Protein AF-0000000085030520 (afdb_homodimer)

Radius of gyration: 27.15 Å; Cα contacts (8 Å, |Δi|>4): 1294; chains: 2; bounding box: 54×84×69 Å

pLDDT: mean 92.03, std 14.69, range [18.58, 98.94]

Solvent-accessible surface area (backbone atoms only — not comparable to full-atom values): 35060 Å² total; per-residue (Å²): 98,58,91,78,65,45,48,54,44,45,34,69,63,50,48,23,66,75,66,73,43,42,66,44,73,24,50,26,29,87,53,47,51,43,51,34,46,48,53,78,71,28,63,73,34,31,35,64,44,36,76,88,47,79,76,73,74,55,85,63,44,42,57,89,48,55,63,64,58,22,28,49,57,46,46,53,50,35,32,72,76,69,58,37,67,35,28,26,43,22,40,39,71,57,18,64,49,44,40,43,54,71,59,47,49,54,55,52,47,59,53,52,69,39,86,54,35,52,25,39,31,40,29,25,47,40,39,42,59,26,66,70,48,50,50,54,52,29,52,43,35,73,73,66,34,49,44,34,41,31,29,59,59,40,59,73,42,48,69,49,27,58,71,37,38,58,74,58,56,50,34,24,44,54,34,39,53,54,58,36,48,78,47,68,42,39,37,29,39,34,34,46,44,64,50,80,92,61,48,72,69,55,56,44,45,33,41,31,33,45,37,58,69,62,42,43,26,33,33,37,24,63,51,54,34,31,59,73,20,61,40,36,54,35,38,78,69,65,74,47,74,67,64,49,69,68,55,47,41,52,48,50,37,54,33,36,19,36,15,48,57,76,37,22,41,70,36,79,36,55,55,74,56,57,68,88,42,49,70,32,58,84,65,83,44,47,45,67,60,51,53,50,51,31,48,50,52,25,52,74,66,72,48,30,38,23,71,63,44,77,75,52,41,52,63,87,61,22,54,68,74,55,72,62,81,42,67,76,78,64,81,82,72,75,133,99,59,90,79,66,45,48,56,44,43,34,67,63,50,50,22,65,75,67,72,41,42,65,42,71,25,49,25,29,86,45,46,51,42,52,33,45,49,54,78,70,28,62,72,34,32,35,64,44,36,77,86,48,79,78,72,74,55,84,62,45,42,49,80,47,55,62,64,58,23,28,50,57,44,48,52,49,37,32,74,75,69,56,35,67,34,26,26,42,22,41,38,71,54,17,63,48,45,38,42,55,70,60,48,50,53,52,51,48,59,53,51,68,38,86,54,35,52,26,38,30,38,30,25,47,40,40,42,58,26,67,69,48,51,48,55,53,29,51,43,36,75,73,65,34,49,45,33,44,31,29,61,58,40,58,74,42,48,67,49,26,58,74,35,38,58,74,57,54,50,35,23,44,55,35,38,52,52,56,36,47,75,47,67,41,40,38,29,39,34,35,45,44,63,50,81,91,59,47,73,69,56,55,43,45,34,40,31,33,43,37,57,71,61,42,43,26,34,33,37,23,64,52,56,35,31,58,72,20,64,39,36,54,35,39,76,69,66,73,46,74,69,64,50,70,70,57,46,42,52,47,50,40,55,33,36,19,35,16,48,57,77,36,22,41,71,35,77,38,55,56,74,57,58,69,87,43,49,70,31,56,83,65,83,44,48,46,68,60,51,52,51,51,30,49,50,51,24,52,75,64,72,46,32,38,26,71,64,43,78,74,51,42,52,63,88,61,21,55,68,75,55,79,63,83,45,77,73,84,57,84,81,78,71,132

Nearest PDB structures (foldseek):
  6qk7-assembly1_C  TM=8.223E-01  e=1.459E-17  Saccharomyces cerevisiae S288C
  8asw-assembly1_C  TM=8.235E-01  e=2.502E-16  Saccharomyces cerevisiae
  8pty-assembly1_C  TM=8.053E-01  e=1.597E-15  Homo sapiens
  9ccb-assembly1_A  TM=6.341E-01  e=3.333E-11  Methanothermobacter marburgensis
  8qmn-assembly1_A  TM=5.674E-01  e=1.335E-08  Thermotoga maritima MSB8

InterPro domains:
  IPR005911 Protein YhcC-like [SFLDG01091] (6-310)
  IPR005911 Protein YhcC-like [TIGR01212] (8-310)
  IPR006638 Elp3/MiaA/NifB-like, radical SAM core domain [SM00729] (24-254)
  IPR007197 Radical SAM [PF04055] (44-209)
  IPR007197 Radical SAM [PS51918] (16-268)
  IPR007197 Radical SAM [SFLDS00029] (6-310)
  IPR023404 Radical SAM, alpha/beta horseshoe [G3DSA:3.80.30.20] (45-260)
  IPR032432 Radical SAM, C-terminal extension [PF16199] (216-299)
  IPR039661 ELP3/YhcC [PTHR11135] (23-284)
  IPR058240 Radical SAM superfamily [SSF102114] (18-261)

Secondary structure (DSSP, 8-state):
-TTTT-SS-BHHHHHHHHHSS-EEEEEE------TTTSSSS-SS--TTS-TT-PPP-STT--TTS-HHHHHHHHHHHHHHHH---EEEEEE-SS-TT-S-HHHHHHHHHHHHTSTTEEEEEEEE-TTS--HHHHHHHHHHHHTT-EEEEEEEEE-S-HHHHHHTT-SS-HHHHHHHHHHHHHTT-EEEEEEEES-TT--HHHHHHHHHHHHHTT--EEEEEE--EETTSHHHHHHHTTS--PPPHHHHHHHHHHHHHHS-TTSEEEESS-TTS-GGGEEE--S---HHHHHHHHHHHHHHTT--TTTT---S--GGG---SS----GGGS-----/-TTTT-SS-BHHHHHHHHHSS-EEEEEE------TTTSSSS-SS--TTS-TT-PPP-STT--TTS-HHHHHHHHHHHHHHHH---EEEEEE-SS-TT-S-HHHHHHHHHHHHTSTTEEEEEEEE-TTS--HHHHHHHHHHHHTT-EEEEEEEEE-S-HHHHHHTT-SS-HHHHHHHHHHHHHTT-EEEEEEEES-TT--HHHHHHHHHHHHHTT--EEEEEE--EETTSHHHHHHHTTS--PPPHHHHHHHHHHHHHHS-TTSEEEESS-TTS-GGGEEE--S---HHHHHHHHHHHHHHTT--TTTT---S--GGG---SS----GGGS-----

Sequence (670 aa):
MYEDGEKFAAFGAYYRREKGCKVMKAAVDAGFVCPNKDGRISREGCLFCPKMGRTIITPNVDPRKKLEEQARKQMEVFRERYGAEKFLVYFYPATNTYAPPDVLEELYNRALEMEDVVGLSIGTRPDCLPDEVLDILEGYVKEGYDVWLEIGVQSYHHRTLRRTRRGHGLAEVIDAITRAKERGIRIVNHIIFGLPGETRDEMLETVRVLSVLGVEAVKLYPLVVLERTDLERMYYDRRYKPLSYREYIRLLADALERMAPTVLIQRLSKDRAPDEERIEPEWDLYRMRVISDVRKELARRESRQGELYKVGLSAEELVPLVKGATGAERSGVSTMYEDGEKFAAFGAYYRREKGCKVMKAAVDAGFVCPNKDGRISREGCLFCPKMGRTIITPNVDPRKKLEEQARKQMEVFRERYGAEKFLVYFYPATNTYAPPDVLEELYNRALEMEDVVGLSIGTRPDCLPDEVLDILEGYVKEGYDVWLEIGVQSYHHRTLRRTRRGHGLAEVIDAITRAKERGIRIVNHIIFGLPGETRDEMLETVRVLSVLGVEAVKLYPLVVLERTDLERMYYDRRYKPLSYREYIRLLADALERMAPTVLIQRLSKDRAPDEERIEPEWDLYRMRVISDVRKELARRESRQGELYKVGLSAEELVPLVKGATGAERSGVST

Foldseek 3Di:
DVVVVDQAFAPQVVVCVVVVFGEEEQEEELPDAACCCPVVLHNAAFQQAFNVGADFPDPLHDNVDDRCRSRVVVVVVCCVPPVGQAYAYEYDDYALLPDDLVVSLVNLVVRCPDPRYQAYEYEHELQRCPPSNLVSRLVCVVVRGQAEYEYAPQFLDQVLCVVRSVSDGNVSVLVSLQSNVVSVHAYEYEYEPQRQPADLVRSLVRLLVCQVSPHQEYAYEYRWHFPNGNVVVCVVVVVGDGDDLVRLLVSVLSNQQAHASRYHYHFSYDQRHDPVGTDDDPDHRDGVVSVVSSSVVCVVVVHHGNNNHDDDDDPVRPDDPDPPVPVPVPDPPDD/DVVVVDQAFAPQVVVCVVVVFGEEEQEEELPDAACCCPVVLHNAAFQQAFNVGADFPDPLHDNVDDRCRSRVVVVVCCCVPPVGQAYAYEYDDHALLPDDLVVSLVNLVVRCPDPRYQAYEGEHELQRCPPSNLVSRLVSVVVRGQAEYEYAPQFLDQVLCVVRSVSDGNVSVLVSLQSNVVSVHAYEYEYEPQRQPADLVRSLVRLLVCQVSPHQEYAYEYRWHFPNGNVVVCVVVVVGDGDDLVRLLVSVLSNQQAHASRYHYHFSYDQRHDPVGTDDDPDHRDGVVSVVSSSVVCVVVVHHGNNNHDDDDDPVRPDDPDPPPPVPVDDPPDD

Structure (mmCIF, N/CA/C/O backbone):
data_AF-0000000085030520-model_v1
#
loop_
_entity.id
_entity.type
_entity.pdbx_description
1 polymer 'Uncharacterized Fe-S oxidoreductase'
#
loop_
_atom_site.group_PDB
_atom_site.id
_atom_site.type_symbol
_atom_site.label_atom_id
_atom_site.label_alt_id
_atom_site.label_comp_id
_atom_site.label_asym_id
_atom_site.label_entity_id
_atom_site.label_seq_id
_atom_site.pdbx_PDB_ins_code
_atom_site.Cartn_x
_atom_site.Cartn_y
_atom_site.Cartn_z
_atom_site.occupancy
_atom_site.B_iso_or_equiv
_atom_site.auth_seq_id
_atom_site.auth_comp_id
_atom_site.auth_asym_id
_atom_site.auth_atom_id
_atom_site.pdbx_PDB_model_num
ATOM 1 N N . MET A 1 1 ? -13.18 21.719 -13.188 1 92 1 MET A N 1
ATOM 2 C CA . MET A 1 1 ? -12 22.531 -12.914 1 92 1 MET A CA 1
ATOM 3 C C . MET A 1 1 ? -11.008 22.453 -14.07 1 92 1 MET A C 1
ATOM 5 O O . MET A 1 1 ? -10.484 23.469 -14.508 1 92 1 MET A O 1
ATOM 9 N N . TYR A 1 2 ? -10.797 21.297 -14.57 1 91.44 2 TYR A N 1
ATOM 10 C CA . TYR A 1 2 ? -9.844 21.141 -15.664 1 91.44 2 TYR A CA 1
ATOM 11 C C . TYR A 1 2 ? -10.391 21.719 -16.953 1 91.44 2 TYR A C 1
ATOM 13 O O . TYR A 1 2 ? -9.648 22.281 -17.75 1 91.44 2 TYR A O 1
ATOM 21 N N . GLU A 1 3 ? -11.68 21.547 -17.141 1 90.81 3 GLU A N 1
ATOM 22 C CA . GLU A 1 3 ? -12.336 22.141 -18.297 1 90.81 3 GLU A CA 1
ATOM 23 C C . GLU A 1 3 ? -12.242 23.672 -18.266 1 90.81 3 GLU A C 1
ATOM 25 O O . GLU A 1 3 ? -12.242 24.328 -19.312 1 90.81 3 GLU A O 1
ATOM 30 N N . ASP A 1 4 ? -12.148 24.219 -17.031 1 91.69 4 ASP A N 1
ATOM 31 C CA . ASP A 1 4 ? -12.023 25.656 -16.859 1 91.69 4 ASP A CA 1
ATOM 32 C C . ASP A 1 4 ? -10.57 26.109 -17.031 1 91.69 4 ASP A C 1
ATOM 34 O O . ASP A 1 4 ? -10.258 27.281 -16.875 1 91.69 4 ASP A O 1
ATOM 38 N N . GLY A 1 5 ? -9.664 25.125 -17.266 1 91.38 5 GLY A N 1
ATOM 39 C CA . GLY A 1 5 ? -8.289 25.484 -17.578 1 91.38 5 GLY A CA 1
ATOM 40 C C . GLY A 1 5 ? -7.352 25.312 -16.391 1 91.38 5 GLY A C 1
ATOM 41 O O . GLY A 1 5 ? -6.156 25.594 -16.5 1 91.38 5 GLY A O 1
ATOM 42 N N . GLU A 1 6 ? -7.902 24.828 -15.297 1 94.62 6 GLU A N 1
ATOM 43 C CA . GLU A 1 6 ? -7.047 24.625 -14.133 1 94.62 6 GLU A CA 1
ATOM 44 C C . GLU A 1 6 ? -6 23.547 -14.391 1 94.62 6 GLU A C 1
ATOM 46 O O . GLU A 1 6 ? -6.293 22.531 -15.031 1 94.62 6 GLU A O 1
ATOM 51 N N . LYS A 1 7 ? -4.762 23.75 -13.883 1 97.44 7 LYS A N 1
ATOM 52 C CA . LYS A 1 7 ? -3.662 22.812 -14.109 1 97.44 7 LYS A CA 1
ATOM 53 C C . LYS A 1 7 ? -3.686 21.688 -13.086 1 97.44 7 LYS A C 1
ATOM 55 O O . LYS A 1 7 ? -3.088 20.625 -13.305 1 97.44 7 LYS A O 1
ATOM 60 N N . PHE A 1 8 ? -4.234 21.922 -11.969 1 98 8 PHE A N 1
ATOM 61 C CA . PHE A 1 8 ? -4.426 20.891 -10.953 1 98 8 PHE A CA 1
ATOM 62 C C . PHE A 1 8 ? -5.641 21.219 -10.086 1 98 8 PHE A C 1
ATOM 64 O O . PHE A 1 8 ? -6.18 22.328 -10.148 1 98 8 PHE A O 1
ATOM 71 N N . ALA A 1 9 ? -6.137 20.234 -9.359 1 97.12 9 ALA A N 1
ATOM 72 C CA . ALA A 1 9 ? -7.348 20.359 -8.555 1 97.12 9 ALA A CA 1
ATOM 73 C C . ALA A 1 9 ? -7.043 21 -7.195 1 97.12 9 ALA A C 1
ATOM 75 O O . ALA A 1 9 ? -6.871 20.281 -6.203 1 97.12 9 ALA A O 1
ATOM 76 N N . ALA A 1 10 ? -7.145 22.266 -7.176 1 96.06 10 ALA A N 1
ATOM 77 C CA . ALA A 1 10 ? -6.895 22.984 -5.926 1 96.06 10 ALA A CA 1
ATOM 78 C C . ALA A 1 10 ? -8.016 22.734 -4.922 1 96.06 10 ALA A C 1
ATOM 80 O O . ALA A 1 10 ? -9.195 22.875 -5.258 1 96.06 10 ALA A O 1
ATOM 81 N N . PHE A 1 11 ? -7.664 22.469 -3.742 1 96.38 11 PHE A N 1
ATOM 82 C CA . 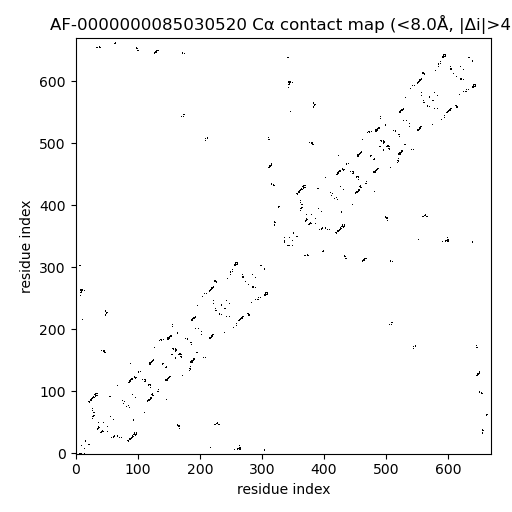PHE A 1 11 ? -8.609 22.109 -2.686 1 96.38 11 PHE A CA 1
ATOM 83 C C . PHE A 1 11 ? -9.586 23.25 -2.439 1 96.38 11 PHE A C 1
ATOM 85 O O . PHE A 1 11 ? -10.797 23.031 -2.379 1 96.38 11 PHE A O 1
ATOM 92 N N . GLY A 1 12 ? -9.125 24.438 -2.314 1 93.31 12 GLY A N 1
ATOM 93 C CA . GLY A 1 12 ? -9.969 25.594 -2.023 1 93.31 12 GLY A CA 1
ATOM 94 C C . GLY A 1 12 ? -11.055 25.812 -3.061 1 93.31 12 GLY A C 1
ATOM 95 O O . GLY A 1 12 ? -12.219 26.016 -2.715 1 93.31 12 GLY A O 1
ATOM 96 N N . ALA A 1 13 ? -10.703 25.734 -4.293 1 91.75 13 ALA A N 1
ATOM 97 C CA . ALA A 1 13 ? -11.648 25.922 -5.387 1 91.75 13 ALA A CA 1
ATOM 98 C C . ALA A 1 13 ? -12.688 24.797 -5.41 1 91.75 13 ALA A C 1
ATOM 100 O O . ALA A 1 13 ? -13.883 25.047 -5.598 1 91.75 13 ALA A O 1
ATOM 101 N N . TYR A 1 14 ? -12.219 23.656 -5.16 1 91.81 14 TYR A N 1
ATOM 102 C CA . TYR A 1 14 ? -13.109 22.5 -5.145 1 91.81 14 TYR A CA 1
ATOM 103 C C . TYR A 1 14 ? -14.109 22.594 -3.998 1 91.81 14 TYR A C 1
ATOM 105 O O . TYR A 1 14 ? -15.312 22.422 -4.195 1 91.81 14 TYR A O 1
ATOM 113 N N . TYR A 1 15 ? -13.586 22.875 -2.895 1 92.38 15 TYR A N 1
ATOM 114 C CA . TYR A 1 15 ? -14.422 22.891 -1.694 1 92.38 15 TYR A CA 1
ATOM 115 C C . TYR A 1 15 ? -15.445 24.031 -1.758 1 92.38 15 TYR A C 1
ATOM 117 O O . TYR A 1 15 ? -16.578 23.859 -1.298 1 92.38 15 TYR A O 1
ATOM 125 N N . ARG A 1 16 ? -15.109 25.125 -2.346 1 93.31 16 ARG A N 1
ATOM 126 C CA . ARG A 1 16 ? -16.031 26.234 -2.539 1 93.31 16 ARG A CA 1
ATOM 127 C C . ARG A 1 16 ? -17.172 25.828 -3.461 1 93.31 16 ARG A C 1
ATOM 129 O O . ARG A 1 16 ? -18.328 26.203 -3.219 1 93.31 16 ARG A O 1
ATOM 136 N N . ARG A 1 17 ? -16.859 25.125 -4.469 1 93.12 17 ARG A N 1
ATOM 137 C CA . ARG A 1 17 ? -17.875 24.656 -5.402 1 93.12 17 ARG A CA 1
ATOM 138 C C . ARG A 1 17 ? -18.812 23.641 -4.734 1 93.12 17 ARG A C 1
ATOM 140 O O . ARG A 1 17 ? -20.031 23.703 -4.91 1 93.12 17 ARG A O 1
ATOM 147 N N . GLU A 1 18 ? -18.234 22.781 -3.98 1 93.12 18 GLU A N 1
ATOM 148 C CA . GLU A 1 18 ? -18.984 21.719 -3.326 1 93.12 18 GLU A CA 1
ATOM 149 C C . GLU A 1 18 ? -19.922 22.297 -2.258 1 93.12 18 GLU A C 1
ATOM 151 O O . GLU A 1 18 ? -21.062 21.844 -2.123 1 93.12 18 GLU A O 1
ATOM 156 N N . LYS A 1 19 ? -19.469 23.312 -1.521 1 95.31 19 LYS A N 1
ATOM 157 C CA . LYS A 1 19 ? -20.188 23.828 -0.367 1 95.31 19 LYS A CA 1
ATOM 158 C C . LYS A 1 19 ? -21 25.078 -0.739 1 95.31 19 LYS A C 1
ATOM 160 O O . LYS A 1 19 ? -21.891 25.484 0.012 1 95.31 19 LYS A O 1
ATOM 165 N N . GLY A 1 20 ? -20.703 25.703 -1.854 1 96.06 20 GLY A N 1
ATOM 166 C CA . GLY A 1 20 ? -21.391 26.906 -2.299 1 96.06 20 GLY A CA 1
ATOM 167 C C . GLY A 1 20 ? -20.922 28.172 -1.597 1 96.06 20 GLY A C 1
ATOM 168 O O . GLY A 1 20 ? -21.516 29.234 -1.765 1 96.06 20 GLY A O 1
ATOM 169 N N . CYS A 1 21 ? -19.953 28.016 -0.784 1 97 21 CYS A N 1
ATOM 170 C CA . CYS A 1 21 ? -19.375 29.125 -0.055 1 97 21 CYS A CA 1
ATOM 171 C C . CYS A 1 21 ? -17.922 28.844 0.314 1 97 21 CYS A C 1
ATOM 173 O O . CYS A 1 21 ? -17.438 27.734 0.12 1 97 21 CYS A O 1
ATOM 175 N N . LYS A 1 22 ? -17.234 29.875 0.766 1 96.62 22 LYS A N 1
ATOM 176 C CA . LYS A 1 22 ? -15.852 29.719 1.188 1 96.62 22 LYS A CA 1
ATOM 177 C C . LYS A 1 22 ? -15.766 29.047 2.559 1 96.62 22 LYS A C 1
ATOM 179 O O . LYS A 1 22 ? -16.422 29.484 3.51 1 96.62 22 LYS A O 1
ATOM 184 N N . VAL A 1 23 ? -15.023 27.984 2.559 1 97.25 23 VAL A N 1
ATOM 185 C CA . VAL A 1 23 ? -14.781 27.25 3.799 1 97.25 23 VAL A CA 1
ATOM 186 C C . VAL A 1 23 ? -13.297 27.312 4.148 1 97.25 23 VAL A C 1
ATOM 188 O O . VAL A 1 23 ? -12.438 27.078 3.295 1 97.25 23 VAL A O 1
ATOM 191 N N . MET A 1 24 ? -12.984 27.672 5.395 1 96.5 24 MET A N 1
ATOM 192 C CA . MET A 1 24 ? -11.586 27.766 5.809 1 96.5 24 MET A CA 1
ATOM 193 C C . MET A 1 24 ? -11.336 26.938 7.066 1 96.5 24 MET A C 1
ATOM 195 O O . MET A 1 24 ? -12.266 26.688 7.844 1 96.5 24 MET A O 1
ATOM 199 N N . LYS A 1 25 ? -10.109 26.531 7.227 1 95.88 25 LYS A N 1
ATOM 200 C CA . LYS A 1 25 ? -9.711 25.75 8.398 1 95.88 25 LYS A CA 1
ATOM 201 C C . LYS A 1 25 ? -9.273 26.672 9.539 1 95.88 25 LYS A C 1
ATOM 203 O O . LYS A 1 25 ? -8.438 27.547 9.352 1 95.88 25 LYS A O 1
ATOM 208 N N . ALA A 1 26 ? -9.859 26.516 10.641 1 96.5 26 ALA A N 1
ATOM 209 C CA . ALA A 1 26 ? -9.422 27.188 11.859 1 96.5 26 ALA A CA 1
ATOM 210 C C . ALA A 1 26 ? -8.609 26.234 12.742 1 96.5 26 ALA A C 1
ATOM 212 O O . ALA A 1 26 ? -9.164 25.312 13.352 1 96.5 26 ALA A O 1
ATOM 213 N N . ALA A 1 27 ? -7.336 26.5 12.883 1 95.31 27 ALA A N 1
ATOM 214 C CA . ALA A 1 27 ? -6.41 25.594 13.547 1 95.31 27 ALA A CA 1
ATOM 215 C C . ALA A 1 27 ? -6.516 25.703 15.07 1 95.31 27 ALA A C 1
ATOM 217 O O . ALA A 1 27 ? -6.715 26.797 15.594 1 95.31 27 ALA A O 1
ATOM 218 N N . VAL A 1 28 ? -6.387 24.625 15.711 1 95.25 28 VAL A N 1
ATOM 219 C CA . VAL A 1 28 ? -6.367 24.641 17.172 1 95.25 28 VAL A CA 1
ATOM 220 C C . VAL A 1 28 ? -5.27 23.703 17.672 1 95.25 28 VAL A C 1
ATOM 222 O O . VAL A 1 28 ? -4.969 22.688 17.047 1 95.25 28 VAL A O 1
ATOM 225 N N . ASP A 1 29 ? -4.648 24.062 18.734 1 93.81 29 ASP A N 1
ATOM 226 C CA . ASP A 1 29 ? -3.725 23.203 19.484 1 93.81 29 ASP A CA 1
ATOM 227 C C . ASP A 1 29 ? -4.371 22.688 20.766 1 93.81 29 ASP A C 1
ATOM 229 O O . ASP A 1 29 ? -4.586 23.453 21.719 1 93.81 29 ASP A O 1
ATOM 233 N N . ALA A 1 30 ? -4.652 21.469 20.734 1 92.38 30 ALA A N 1
ATOM 234 C CA . ALA A 1 30 ? -5.336 20.891 21.875 1 92.38 30 ALA A CA 1
ATOM 235 C C . ALA A 1 30 ? -4.336 20.297 22.875 1 92.38 30 ALA A C 1
ATOM 237 O O . ALA A 1 30 ? -4.723 19.578 23.797 1 92.38 30 ALA A O 1
ATOM 238 N N . GLY A 1 31 ? -3.031 20.516 22.578 1 89.69 31 GLY A N 1
ATOM 239 C CA . GLY A 1 31 ? -2.006 20.125 23.531 1 89.69 31 GLY A CA 1
ATOM 240 C C . GLY A 1 31 ? -1.6 18.672 23.406 1 89.69 31 GLY A C 1
ATOM 241 O O . GLY A 1 31 ? -0.993 18.109 24.328 1 89.69 31 GLY A O 1
ATOM 242 N N . PHE A 1 32 ? -1.854 18.031 22.359 1 92.38 32 PHE A N 1
ATOM 243 C CA . PHE A 1 32 ? -1.475 16.641 22.141 1 92.38 32 PHE A CA 1
ATOM 244 C C . PHE A 1 32 ? 0.031 16.516 21.938 1 92.38 32 PHE A C 1
ATOM 246 O O . PHE A 1 32 ? 0.712 17.5 21.672 1 92.38 32 PHE A O 1
ATOM 253 N N . VAL A 1 33 ? 0.489 15.297 22.141 1 92.12 33 VAL A N 1
ATOM 254 C CA . VAL A 1 33 ? 1.901 15 21.938 1 92.12 33 VAL A CA 1
ATOM 255 C C . VAL A 1 33 ? 2.041 13.883 20.891 1 92.12 33 VAL A C 1
ATOM 257 O O . VAL A 1 33 ? 1.042 13.352 20.406 1 92.12 33 VAL A O 1
ATOM 260 N N . CYS A 1 34 ? 3.242 13.578 20.578 1 94.69 34 CYS A N 1
ATOM 261 C CA . CYS A 1 34 ? 3.529 12.531 19.609 1 94.69 34 CYS A CA 1
ATOM 262 C C . CYS A 1 34 ? 4.133 11.305 20.281 1 94.69 34 CYS A C 1
ATOM 264 O O . CYS A 1 34 ? 5.121 11.414 21.016 1 94.69 34 CYS A O 1
ATOM 266 N N . PRO A 1 35 ? 3.586 10.109 20.047 1 96.12 35 PRO A N 1
ATOM 267 C CA . PRO A 1 35 ? 4.109 8.898 20.688 1 96.12 35 PRO A CA 1
ATOM 268 C C . PRO A 1 35 ? 5.531 8.57 20.234 1 96.12 35 PRO A C 1
ATOM 270 O O . PRO A 1 35 ? 6.199 7.738 20.859 1 96.12 35 PRO A O 1
ATOM 273 N N . ASN A 1 36 ? 5.973 9.156 19.125 1 95.5 36 ASN A N 1
ATOM 274 C CA . ASN A 1 36 ? 7.328 8.945 18.625 1 95.5 36 ASN A CA 1
ATOM 275 C C . ASN A 1 36 ? 8.336 9.836 19.359 1 95.5 36 ASN A C 1
ATOM 277 O O . ASN A 1 36 ? 9.508 9.883 18.984 1 95.5 36 ASN A O 1
ATOM 281 N N . LYS A 1 37 ? 7.84 10.539 20.359 1 93 37 LYS A N 1
ATOM 282 C CA . LYS A 1 37 ? 8.734 11.414 21.125 1 93 37 LYS A CA 1
ATOM 283 C C . LYS A 1 37 ? 8.547 11.227 22.625 1 93 37 LYS A C 1
ATOM 285 O O . LYS A 1 37 ? 9.383 11.672 23.422 1 93 37 LYS A O 1
ATOM 290 N N . ASP A 1 38 ? 7.512 10.641 23.016 1 92 38 ASP A N 1
ATOM 291 C CA . ASP A 1 38 ? 7.188 10.633 24.438 1 92 38 ASP A CA 1
ATOM 292 C C . ASP A 1 38 ? 7.594 9.312 25.094 1 92 38 ASP A C 1
ATOM 294 O O . ASP A 1 38 ? 7.301 9.078 26.266 1 92 38 ASP A O 1
ATOM 298 N N . GLY A 1 39 ? 8.156 8.359 24.297 1 92.06 39 GLY A N 1
ATOM 299 C CA . GLY A 1 39 ? 8.656 7.117 24.859 1 92.06 39 GLY A CA 1
ATOM 300 C C . GLY A 1 39 ? 7.789 5.918 24.516 1 92.06 39 GLY A C 1
ATOM 301 O O . GLY A 1 39 ? 8.203 4.773 24.703 1 92.06 39 GLY A O 1
ATOM 302 N N . ARG A 1 40 ? 6.559 6.156 24.094 1 94.69 40 ARG A N 1
ATOM 303 C CA . ARG A 1 40 ? 5.68 5.051 23.734 1 94.69 40 ARG A CA 1
ATOM 304 C C . ARG A 1 40 ? 6.254 4.266 22.547 1 94.69 40 ARG A C 1
ATOM 306 O O . ARG A 1 40 ? 6.34 3.039 22.609 1 94.69 40 ARG A O 1
ATOM 313 N N . ILE A 1 41 ? 6.637 4.949 21.5 1 95.5 41 ILE A N 1
ATOM 314 C CA . ILE A 1 41 ? 7.258 4.348 20.312 1 95.5 41 ILE A CA 1
ATOM 315 C C . ILE A 1 41 ? 8.758 4.625 20.328 1 95.5 41 ILE A C 1
ATOM 317 O O . ILE A 1 41 ? 9.57 3.715 20.125 1 95.5 41 ILE A O 1
ATOM 321 N N . SER A 1 42 ? 9.039 5.891 20.562 1 94.25 42 SER A N 1
ATOM 322 C CA . SER A 1 42 ? 10.438 6.316 20.641 1 94.25 42 SER A CA 1
ATOM 323 C C . SER A 1 42 ? 10.578 7.598 21.469 1 94.25 42 SER A C 1
ATOM 325 O O . SER A 1 42 ? 9.578 8.25 21.781 1 94.25 42 SER A O 1
ATOM 327 N N . ARG A 1 43 ? 11.789 7.961 21.797 1 91.94 43 ARG A N 1
ATOM 328 C CA . ARG A 1 43 ? 12.094 9.219 22.484 1 91.94 43 ARG A CA 1
ATOM 329 C C . ARG A 1 43 ? 12.836 10.18 21.562 1 91.94 43 ARG A C 1
ATOM 331 O O . ARG A 1 43 ? 12.953 11.367 21.859 1 91.94 43 ARG A O 1
ATOM 338 N N . GLU A 1 44 ? 13.258 9.688 20.5 1 92.06 44 GLU A N 1
ATOM 339 C CA . GLU A 1 44 ? 14.125 10.469 19.625 1 92.06 44 GLU A CA 1
ATOM 340 C C . GLU A 1 44 ? 13.312 11.273 18.625 1 92.06 44 GLU A C 1
ATOM 342 O O . GLU A 1 44 ? 13.688 12.398 18.266 1 92.06 44 GLU A O 1
ATOM 347 N N . GLY A 1 45 ? 12.203 10.742 18.172 1 94.06 45 GLY A N 1
ATOM 348 C CA . GLY A 1 45 ? 11.391 11.406 17.156 1 94.06 45 GLY A CA 1
ATOM 349 C C . GLY A 1 45 ? 11.945 11.258 15.758 1 94.06 45 GLY A C 1
ATOM 350 O O . GLY A 1 45 ? 12.984 10.617 15.555 1 94.06 45 GLY A O 1
ATOM 351 N N . CYS A 1 46 ? 11.242 11.781 14.82 1 96.5 46 CYS A N 1
ATOM 352 C CA . CYS A 1 46 ? 11.656 11.758 13.422 1 96.5 46 CYS A CA 1
ATOM 353 C C . CYS A 1 46 ? 12.922 12.586 13.211 1 96.5 46 CYS A C 1
ATOM 355 O O . CYS A 1 46 ? 13.141 13.578 13.906 1 96.5 46 CYS A O 1
ATOM 357 N N . LEU A 1 47 ? 13.648 12.25 12.242 1 95.44 47 LEU A N 1
ATOM 358 C CA . LEU A 1 47 ? 14.93 12.867 11.922 1 95.44 47 LEU A CA 1
ATOM 359 C C . LEU A 1 47 ? 14.773 14.359 11.688 1 95.44 47 LEU A C 1
ATOM 361 O O . LEU A 1 47 ? 15.68 15.141 11.969 1 95.44 47 LEU A O 1
ATOM 365 N N . PHE A 1 48 ? 13.609 14.805 11.211 1 94.31 48 PHE A N 1
ATOM 366 C CA . PHE A 1 48 ? 13.414 16.172 10.734 1 94.31 48 PHE A CA 1
ATOM 367 C C . PHE A 1 48 ? 12.547 16.969 11.695 1 94.31 48 PHE A C 1
ATOM 369 O O . PHE A 1 48 ? 12.25 18.141 11.453 1 94.31 48 PHE A O 1
ATOM 376 N N . CYS A 1 49 ? 12.055 16.328 12.719 1 91.5 49 CYS A N 1
ATOM 377 C CA . CYS A 1 49 ? 11.203 16.984 13.695 1 91.5 49 CYS A CA 1
ATOM 378 C C . CYS A 1 49 ? 12.031 17.531 14.859 1 91.5 49 CYS A C 1
ATOM 380 O O . CYS A 1 49 ? 12.836 16.797 15.445 1 91.5 49 CYS A O 1
ATOM 382 N N . PRO A 1 50 ? 11.766 18.797 15.172 1 85.31 50 PRO A N 1
ATOM 383 C CA . PRO A 1 50 ? 12.5 19.359 16.312 1 85.31 50 PRO A CA 1
ATOM 384 C C . PRO A 1 50 ? 12.148 18.672 17.625 1 85.31 50 PRO A C 1
ATOM 386 O O . PRO A 1 50 ? 11.008 18.234 17.812 1 85.31 50 PRO A O 1
ATOM 389 N N . LYS A 1 51 ? 13.086 18.625 18.5 1 72.94 51 LYS A N 1
ATOM 390 C CA . LYS A 1 51 ? 12.945 17.938 19.781 1 72.94 51 LYS A CA 1
ATOM 391 C C . LYS A 1 51 ? 11.875 18.594 20.641 1 72.94 51 LYS A C 1
ATOM 393 O O . LYS A 1 51 ? 11.133 17.906 21.344 1 72.94 51 LYS A O 1
ATOM 398 N N . MET A 1 52 ? 11.828 19.859 20.578 1 58.81 52 MET A N 1
ATOM 399 C CA . MET A 1 52 ? 10.875 20.578 21.422 1 58.81 52 MET A CA 1
ATOM 400 C C . MET A 1 52 ? 9.523 20.703 20.734 1 58.81 52 MET A C 1
ATOM 402 O O . MET A 1 52 ? 8.609 21.344 21.266 1 58.81 52 MET A O 1
ATOM 406 N N . GLY A 1 53 ? 9.359 20.016 19.812 1 59.06 53 GLY A N 1
ATOM 407 C CA . GLY A 1 53 ? 8.125 20.141 19.047 1 59.06 53 GLY A CA 1
ATOM 408 C C . GLY A 1 53 ? 8.164 21.281 18.047 1 59.06 53 GLY A C 1
ATOM 409 O O . GLY A 1 53 ? 9.039 22.156 18.125 1 59.06 53 GLY A O 1
ATOM 410 N N . ARG A 1 54 ? 7.277 21.297 17.078 1 56.28 54 ARG A N 1
ATOM 411 C CA . ARG A 1 54 ? 7.223 22.328 16.047 1 56.28 54 ARG A CA 1
ATOM 412 C C . ARG A 1 54 ? 6.656 23.625 16.609 1 56.28 54 ARG A C 1
ATOM 414 O O . ARG A 1 54 ? 5.691 23.609 17.375 1 56.28 54 ARG A O 1
ATOM 421 N N . THR A 1 55 ? 7.48 24.656 16.438 1 51.44 55 THR A N 1
ATOM 422 C CA . THR A 1 55 ? 6.973 25.969 16.812 1 51.44 55 THR A CA 1
ATOM 423 C C . THR A 1 55 ? 5.75 26.328 15.969 1 51.44 55 THR A C 1
ATOM 425 O O . THR A 1 55 ? 5.785 26.219 14.742 1 51.44 55 THR A O 1
ATOM 428 N N . ILE A 1 56 ? 4.699 26.531 16.641 1 54.56 56 ILE A N 1
ATOM 429 C CA . ILE A 1 56 ? 3.461 26.906 15.977 1 54.56 56 ILE A CA 1
ATOM 430 C C . ILE A 1 56 ? 3.41 28.422 15.797 1 54.56 56 ILE A C 1
ATOM 432 O O . ILE A 1 56 ? 3.473 29.172 16.781 1 54.56 56 ILE A O 1
ATOM 436 N N . ILE A 1 57 ? 3.373 28.781 14.539 1 53.84 57 ILE A N 1
ATOM 437 C CA . ILE A 1 57 ? 3.475 30.219 14.25 1 53.84 57 ILE A CA 1
ATOM 438 C C . ILE A 1 57 ? 2.09 30.781 13.922 1 53.84 57 ILE A C 1
ATOM 440 O O . ILE A 1 57 ? 1.916 31.984 13.812 1 53.84 57 ILE A O 1
ATOM 444 N N . THR A 1 58 ? 1.206 29.906 13.953 1 68.56 58 THR A N 1
ATOM 445 C CA . THR A 1 58 ? -0.134 30.375 13.633 1 68.56 58 THR A CA 1
ATOM 446 C C . THR A 1 58 ? -0.688 31.234 14.773 1 68.56 58 THR A C 1
ATOM 448 O O . THR A 1 58 ? -0.752 30.781 15.922 1 68.56 58 THR A O 1
ATOM 451 N N . PRO A 1 59 ? -1.036 32.469 14.422 1 72.12 59 PRO A N 1
ATOM 452 C CA . PRO A 1 59 ? -1.567 33.344 15.477 1 72.12 59 PRO A CA 1
ATOM 453 C C . PRO A 1 59 ? -2.791 32.75 16.172 1 72.12 59 PRO A C 1
ATOM 455 O O . PRO A 1 59 ? -3.615 32.094 15.523 1 72.12 59 PRO A O 1
ATOM 458 N N . ASN A 1 60 ? -2.896 32.812 17.438 1 75.81 60 ASN A N 1
ATOM 459 C CA . ASN A 1 60 ? -4.039 32.469 18.281 1 75.81 60 ASN A CA 1
ATOM 460 C C . ASN A 1 60 ? -4.117 30.953 18.516 1 75.81 60 ASN A C 1
ATOM 462 O O . ASN A 1 60 ? -5.113 30.453 19.031 1 75.81 60 ASN A O 1
ATOM 466 N N . VAL A 1 61 ? -3.178 30.297 18.031 1 84.69 61 VAL A N 1
ATOM 467 C CA . VAL A 1 61 ? -3.092 28.875 18.344 1 84.69 61 VAL A CA 1
ATOM 468 C C . VAL A 1 61 ? -2.184 28.672 19.562 1 84.69 61 VAL A C 1
ATOM 470 O O . VAL A 1 61 ? -0.964 28.828 19.469 1 84.69 61 VAL A O 1
ATOM 473 N N . ASP A 1 62 ? -2.799 28.453 20.656 1 84.69 62 ASP A N 1
ATOM 474 C CA . ASP A 1 62 ? -2.133 28.375 21.953 1 84.69 62 ASP A CA 1
ATOM 475 C C . ASP A 1 62 ? -2.832 27.375 22.875 1 84.69 62 ASP A C 1
ATOM 477 O O . ASP A 1 62 ? -3.951 27.625 23.328 1 84.69 62 ASP A O 1
ATOM 481 N N . PRO A 1 63 ? -2.135 26.328 23.172 1 84.88 63 PRO A N 1
ATOM 482 C CA . PRO A 1 63 ? -2.785 25.297 23.984 1 84.88 63 PRO A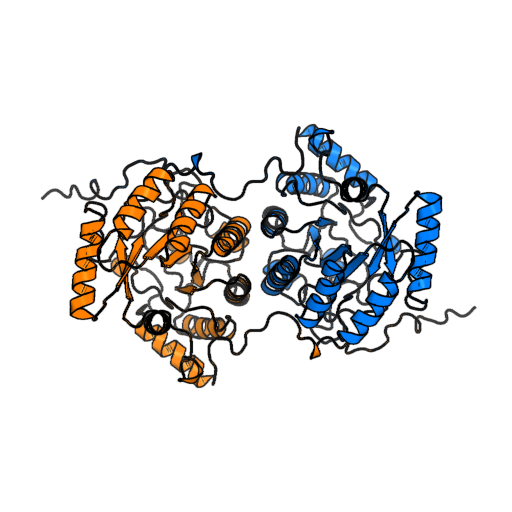 CA 1
ATOM 483 C C . PRO A 1 63 ? -3.184 25.781 25.375 1 84.88 63 PRO A C 1
ATOM 485 O O . PRO A 1 63 ? -3.93 25.094 26.078 1 84.88 63 PRO A O 1
ATOM 488 N N . ARG A 1 64 ? -2.736 26.953 25.766 1 87 64 ARG A N 1
ATOM 489 C CA . ARG A 1 64 ? -3.117 27.531 27.047 1 87 64 ARG A CA 1
ATOM 490 C C . ARG A 1 64 ? -4.504 28.156 26.969 1 87 64 ARG A C 1
ATOM 492 O O . ARG A 1 64 ? -5.133 28.422 28 1 87 64 ARG A O 1
ATOM 499 N N . LYS A 1 65 ? -4.953 28.406 25.797 1 90.19 65 LYS A N 1
ATOM 500 C CA . LYS A 1 65 ? -6.289 28.953 25.578 1 90.19 65 LYS A CA 1
ATOM 501 C C . LYS A 1 65 ? -7.301 27.844 25.312 1 90.19 65 LYS A C 1
ATOM 503 O O . LYS A 1 65 ? -6.938 26.766 24.844 1 90.19 65 LYS A O 1
ATOM 508 N N . LYS A 1 66 ? -8.555 28.172 25.578 1 93.56 66 LYS A N 1
ATOM 509 C CA . LYS A 1 66 ? -9.617 27.234 25.266 1 93.56 66 LYS A CA 1
ATOM 510 C C . LYS A 1 66 ? -9.703 26.969 23.766 1 93.56 66 LYS A C 1
ATOM 512 O O . LYS A 1 66 ? -9.484 27.875 22.953 1 93.56 66 LYS A O 1
ATOM 517 N N . LEU A 1 67 ? -10.039 25.766 23.469 1 94.62 67 LEU A N 1
ATOM 518 C CA . LEU A 1 67 ? -10.148 25.359 22.078 1 94.62 67 LEU A CA 1
ATOM 519 C C . LEU A 1 67 ? -11.055 26.297 21.297 1 94.62 67 LEU A C 1
ATOM 521 O O . LEU A 1 67 ? -10.695 26.75 20.203 1 94.62 67 LEU A O 1
ATOM 525 N N . GLU A 1 68 ? -12.156 26.656 21.906 1 96.31 68 GLU A N 1
ATOM 526 C CA . GLU A 1 68 ? -13.156 27.516 21.266 1 96.31 68 GLU A CA 1
ATOM 527 C C . GLU A 1 68 ? -12.609 28.906 21 1 96.31 68 GLU A C 1
ATOM 529 O O . GLU A 1 68 ? -12.914 29.516 19.969 1 96.31 68 GLU A O 1
ATOM 534 N N . GLU A 1 69 ? -11.906 29.375 21.953 1 95.81 69 GLU A N 1
ATOM 535 C CA . GLU A 1 69 ? -11.328 30.703 21.828 1 95.81 69 GLU A CA 1
ATOM 536 C C . GLU A 1 69 ? -10.328 30.766 20.672 1 95.81 69 GLU A C 1
ATOM 538 O O . GLU A 1 69 ? -10.312 31.719 19.906 1 95.81 69 GLU A O 1
ATOM 543 N N . GLN A 1 70 ? -9.492 29.719 20.578 1 95.25 70 GLN A N 1
ATOM 544 C CA . GLN A 1 70 ? -8.531 29.625 19.484 1 95.25 70 GLN A CA 1
ATOM 545 C C . GLN A 1 70 ? -9.227 29.688 18.125 1 95.25 70 GLN A C 1
ATOM 547 O O . GLN A 1 70 ? -8.852 30.484 17.266 1 95.25 70 GLN A O 1
ATOM 552 N N . ALA A 1 71 ? -10.258 28.906 17.969 1 96.62 71 ALA A N 1
ATOM 553 C CA . ALA A 1 71 ? -10.969 28.781 16.703 1 96.62 71 ALA A CA 1
ATOM 554 C C . ALA A 1 71 ? -11.766 30.047 16.391 1 96.62 71 ALA A C 1
ATOM 556 O O . ALA A 1 71 ? -11.695 30.562 15.266 1 96.62 71 ALA A O 1
ATOM 557 N N . ARG A 1 72 ? -12.438 30.609 17.375 1 96.44 72 ARG A N 1
ATOM 558 C CA . ARG A 1 72 ? -13.32 31.75 17.172 1 96.44 72 ARG A CA 1
ATOM 559 C C . ARG A 1 72 ? -12.531 32.969 16.688 1 96.44 72 ARG A C 1
ATOM 561 O O . ARG A 1 72 ? -12.977 33.688 15.781 1 96.44 72 ARG A O 1
ATOM 568 N N . LYS A 1 73 ? -11.445 33.188 17.281 1 95.5 73 LYS A N 1
ATOM 569 C CA . LYS A 1 73 ? -10.625 34.344 16.891 1 95.5 73 LYS A CA 1
ATOM 570 C C . LYS A 1 73 ? -10.188 34.25 15.438 1 95.5 73 LYS A C 1
ATOM 572 O O . LYS A 1 73 ? -10.195 35.219 14.711 1 95.5 73 LYS A O 1
ATOM 577 N N . GLN A 1 74 ? -9.836 33.062 15.031 1 95.38 74 GLN A N 1
ATOM 578 C CA . GLN A 1 74 ? -9.438 32.875 13.648 1 95.38 74 GLN A CA 1
ATOM 579 C C . GLN A 1 74 ? -10.625 33 12.703 1 95.38 74 GLN A C 1
ATOM 581 O O . GLN A 1 74 ? -10.516 33.656 11.648 1 95.38 74 GLN A O 1
ATOM 586 N N . MET A 1 75 ? -11.711 32.438 13.109 1 97 75 MET A N 1
ATOM 587 C CA . MET A 1 75 ? -12.914 32.5 12.281 1 97 75 MET A CA 1
ATOM 588 C C . MET A 1 75 ? -13.352 33.938 12.031 1 97 75 MET A C 1
ATOM 590 O O . MET A 1 75 ? -13.773 34.281 10.93 1 97 75 MET A O 1
ATOM 594 N N . GLU A 1 76 ? -13.227 34.75 13.047 1 96.44 76 GLU A N 1
ATOM 595 C CA . GLU A 1 76 ? -13.562 36.156 12.914 1 96.44 76 GLU A CA 1
ATOM 596 C C . GLU A 1 76 ? -12.68 36.844 11.875 1 96.44 76 GLU A C 1
ATOM 598 O O . GLU A 1 76 ? -13.18 37.562 11.016 1 96.44 76 GLU A O 1
ATOM 603 N N . VAL A 1 77 ? -11.461 36.562 11.961 1 95.62 77 VAL A N 1
ATOM 604 C CA . VAL A 1 77 ? -10.5 37.125 11.023 1 95.62 77 VAL A CA 1
ATOM 605 C C . VAL A 1 77 ? -10.789 36.625 9.609 1 95.62 77 VAL A C 1
ATOM 607 O O . VAL A 1 77 ? -10.758 37.406 8.656 1 95.62 77 VAL A O 1
ATOM 610 N N . PHE A 1 78 ? -11.086 35.344 9.508 1 96.19 78 PHE A N 1
ATOM 611 C CA . PHE A 1 78 ? -11.32 34.719 8.203 1 96.19 78 PHE A CA 1
ATOM 612 C C . PHE A 1 78 ? -12.594 35.25 7.57 1 96.19 78 PHE A C 1
ATOM 614 O O . PHE A 1 78 ? -12.656 35.469 6.355 1 96.19 78 PHE A O 1
ATOM 621 N N . ARG A 1 79 ? -13.562 35.531 8.383 1 96.75 79 ARG A N 1
ATOM 622 C CA . ARG A 1 79 ? -14.797 36.156 7.887 1 96.75 79 ARG A CA 1
ATOM 623 C C . ARG A 1 79 ? -14.547 37.562 7.355 1 96.75 79 ARG A C 1
ATOM 625 O O . ARG A 1 79 ? -14.961 37.875 6.246 1 96.75 79 ARG A O 1
ATOM 632 N N . GLU A 1 80 ? -13.883 38.281 8.109 1 96.75 80 GLU A N 1
ATOM 633 C CA . GLU A 1 80 ? -13.68 39.688 7.809 1 96.75 80 GLU A CA 1
ATOM 634 C C . GLU A 1 80 ? -12.719 39.875 6.637 1 96.75 80 GLU A C 1
ATOM 636 O O . GLU A 1 80 ? -12.984 40.688 5.73 1 96.75 80 GLU A O 1
ATOM 641 N N . ARG A 1 81 ? -11.68 39.125 6.652 1 95.44 81 ARG A N 1
ATOM 642 C CA . ARG A 1 81 ? -10.594 39.375 5.707 1 95.44 81 ARG A CA 1
ATOM 643 C C . ARG A 1 81 ? -10.789 38.562 4.426 1 95.44 81 ARG A C 1
ATOM 645 O O . ARG A 1 81 ? -10.375 39 3.348 1 95.44 81 ARG A O 1
ATOM 652 N N . TYR A 1 82 ? -11.43 37.375 4.582 1 94.62 82 TYR A N 1
ATOM 653 C CA . TYR A 1 82 ? -11.422 36.5 3.43 1 94.62 82 TYR A CA 1
ATOM 654 C C . TYR A 1 82 ? -12.844 36.156 3.002 1 94.62 82 TYR A C 1
ATOM 656 O O . TYR A 1 82 ? -13.047 35.469 1.991 1 94.62 82 TYR A O 1
ATOM 664 N N . GLY A 1 83 ? -13.781 36.5 3.783 1 95.88 83 GLY A N 1
ATOM 665 C CA . GLY A 1 83 ? -15.164 36.25 3.428 1 95.88 83 GLY A CA 1
ATOM 666 C C . GLY A 1 83 ? -15.578 34.781 3.643 1 95.88 83 GLY A C 1
ATOM 667 O O . GLY A 1 83 ? -16.453 34.281 2.945 1 95.88 83 GLY A O 1
ATOM 668 N N . ALA A 1 84 ? -14.945 34.125 4.582 1 96.94 84 ALA A N 1
ATOM 669 C CA 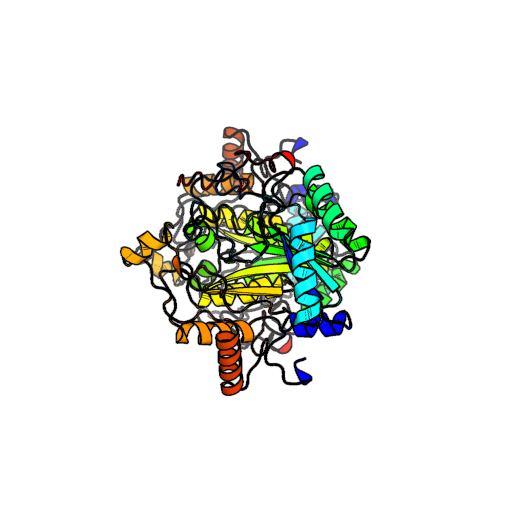. ALA A 1 84 ? -15.289 32.75 4.883 1 96.94 84 ALA A CA 1
ATOM 670 C C . ALA A 1 84 ? -16.625 32.656 5.613 1 96.94 84 ALA A C 1
ATOM 672 O O . ALA A 1 84 ? -16.906 33.469 6.492 1 96.94 84 ALA A O 1
ATOM 673 N N . GLU A 1 85 ? -17.422 31.703 5.223 1 97.56 85 GLU A N 1
ATOM 674 C CA . GLU A 1 85 ? -18.75 31.562 5.82 1 97.56 85 GLU A CA 1
ATOM 675 C C . GLU A 1 85 ? -18.828 30.312 6.703 1 97.56 85 GLU A C 1
ATOM 677 O O . GLU A 1 85 ? -19.578 30.281 7.668 1 97.56 85 GLU A O 1
ATOM 682 N N . LYS A 1 86 ? -18.125 29.328 6.328 1 98.12 86 LYS A N 1
ATOM 683 C CA . LYS A 1 86 ? -18.109 28.062 7.066 1 98.12 86 LYS A CA 1
ATOM 684 C C . LYS A 1 86 ? -16.672 27.641 7.395 1 98.12 86 LYS A C 1
ATOM 686 O O . LYS A 1 86 ? -15.719 28.203 6.84 1 98.12 86 LYS A O 1
ATOM 691 N N . PHE A 1 87 ? -16.625 26.672 8.352 1 98.25 87 PHE A N 1
ATOM 692 C CA . PHE A 1 87 ? -15.273 26.391 8.859 1 98.25 87 PHE A CA 1
ATOM 693 C C . PHE A 1 87 ? -15.102 24.906 9.148 1 98.25 87 PHE A C 1
ATOM 695 O O . PHE A 1 87 ? -16.078 24.203 9.453 1 98.25 87 PHE A O 1
ATOM 702 N N . LEU A 1 88 ? -13.891 24.438 8.984 1 98.19 88 LEU A N 1
ATOM 703 C CA . LEU A 1 88 ? -13.391 23.203 9.57 1 98.19 88 LEU A CA 1
ATOM 704 C C . LEU A 1 88 ? -12.484 23.5 10.758 1 98.19 88 LEU A C 1
ATOM 706 O O . LEU A 1 88 ? -11.57 24.312 10.664 1 98.19 88 LEU A O 1
ATOM 710 N N . VAL A 1 89 ? -12.758 22.891 11.867 1 98.31 89 VAL A N 1
ATOM 711 C CA . VAL A 1 89 ? -11.781 22.984 12.938 1 98.31 89 VAL A CA 1
ATOM 712 C C . VAL A 1 89 ? -10.641 22 12.695 1 98.31 89 VAL A C 1
ATOM 714 O O . VAL A 1 89 ? -10.875 20.812 12.516 1 98.31 89 VAL A O 1
ATOM 717 N N . TYR A 1 90 ? -9.508 22.609 12.672 1 97.69 90 TYR A N 1
ATOM 718 C CA . TYR A 1 90 ? -8.328 21.828 12.328 1 97.69 90 TYR A CA 1
ATOM 719 C C . TYR A 1 90 ? -7.461 21.562 13.555 1 97.69 90 TYR A C 1
ATOM 721 O O . TYR A 1 90 ? -6.773 22.469 14.039 1 97.69 90 TYR A O 1
ATOM 729 N N . PHE A 1 91 ? -7.535 20.312 13.984 1 96.12 91 PHE A N 1
ATOM 730 C CA . PHE A 1 91 ? -6.672 19.906 15.086 1 96.12 91 PHE A CA 1
ATOM 731 C C . PHE A 1 91 ? -5.238 19.719 14.617 1 96.12 91 PHE A C 1
ATOM 733 O O . PHE A 1 91 ? -4.941 18.797 13.867 1 96.12 91 PHE A O 1
ATOM 740 N N . TYR A 1 92 ? -4.551 20.672 15.055 1 85.25 92 TYR A N 1
ATOM 741 C CA . TYR A 1 92 ? -3.15 20.781 14.664 1 85.25 92 TYR A CA 1
ATOM 742 C C . TYR A 1 92 ? -2.285 21.156 15.867 1 85.25 92 TYR A C 1
ATOM 744 O O . TYR A 1 92 ? -2.773 21.734 16.844 1 85.25 92 TYR A O 1
ATOM 752 N N . PRO A 1 93 ? -1.002 20.891 15.906 1 86.12 93 PRO A N 1
ATOM 753 C CA . PRO A 1 93 ? 0.238 20.125 15.75 1 86.12 93 PRO A CA 1
ATOM 754 C C . PRO A 1 93 ? 0.205 18.781 16.484 1 86.12 93 PRO A C 1
ATOM 756 O O . PRO A 1 93 ? -0.719 18.531 17.266 1 86.12 93 PRO A O 1
ATOM 759 N N . ALA A 1 94 ? 1.073 17.938 16.297 1 91.19 94 ALA A N 1
ATOM 760 C CA . ALA A 1 94 ? 1.312 16.656 16.969 1 91.19 94 ALA A CA 1
ATOM 761 C C . ALA A 1 94 ? 0.338 15.602 16.469 1 91.19 94 ALA A C 1
ATOM 763 O O . ALA A 1 94 ? 0.049 15.516 15.273 1 91.19 94 ALA A O 1
ATOM 764 N N . THR A 1 95 ? 0.039 14.656 17.375 1 95.81 95 THR A N 1
ATOM 765 C CA . THR A 1 95 ? -0.828 13.539 17.016 1 95.81 95 THR A CA 1
ATOM 766 C C . THR A 1 95 ? -2.186 13.664 17.703 1 95.81 95 THR A C 1
ATOM 768 O O . THR A 1 95 ? -2.342 13.273 18.859 1 95.81 95 THR A O 1
ATOM 771 N N . ASN A 1 96 ? -3.178 14.078 16.922 1 97.25 96 ASN A N 1
ATOM 772 C CA . ASN A 1 96 ? -4.426 14.547 17.516 1 97.25 96 ASN A CA 1
ATOM 773 C C . ASN A 1 96 ? -5.434 13.414 17.672 1 97.25 96 ASN A C 1
ATOM 775 O O . ASN A 1 96 ? -6.629 13.664 17.844 1 97.25 96 ASN A O 1
ATOM 779 N N . THR A 1 97 ? -4.953 12.18 17.609 1 98.31 97 THR A N 1
ATOM 780 C CA . THR A 1 97 ? -5.734 10.992 17.953 1 98.31 97 THR A CA 1
ATOM 781 C C . THR A 1 97 ? -5.047 10.195 19.062 1 98.31 97 THR A C 1
ATOM 783 O O . THR A 1 97 ? -5.438 9.062 19.344 1 98.31 97 THR A O 1
ATOM 786 N N . TYR A 1 98 ? -4.004 10.789 19.594 1 97.38 98 TYR A N 1
ATOM 787 C CA . TYR A 1 98 ? -3.227 10.109 20.625 1 97.38 98 TYR A CA 1
ATOM 788 C C . TYR A 1 98 ? -3.717 10.484 22.016 1 97.38 98 TYR A C 1
ATOM 790 O O . TYR A 1 98 ? -3.027 11.188 22.75 1 97.38 98 TYR A O 1
ATOM 798 N N . ALA A 1 99 ? -4.863 10.062 22.344 1 97 99 ALA A N 1
ATOM 799 C CA . ALA A 1 99 ? -5.547 10.172 23.641 1 97 99 ALA A CA 1
ATOM 800 C C . ALA A 1 99 ? -6.684 9.164 23.734 1 97 99 ALA A C 1
ATOM 802 O O . ALA A 1 99 ? -7.129 8.609 22.734 1 97 99 ALA A O 1
ATOM 803 N N . PRO A 1 100 ? -7.082 8.898 24.969 1 96.94 100 PRO A N 1
ATOM 804 C CA . PRO A 1 100 ? -8.219 7.98 25.094 1 96.94 100 PRO A CA 1
ATOM 805 C C . PRO A 1 100 ? -9.43 8.43 24.281 1 96.94 100 PRO A C 1
ATOM 807 O O . PRO A 1 100 ? -9.703 9.633 24.188 1 96.94 100 PRO A O 1
ATOM 810 N N . PRO A 1 101 ? -10.148 7.449 23.688 1 97.62 101 PRO A N 1
ATOM 811 C CA . PRO A 1 101 ? -11.25 7.777 22.766 1 97.62 101 PRO A CA 1
ATOM 812 C C . PRO A 1 101 ? -12.273 8.719 23.391 1 97.62 101 PRO A C 1
ATOM 814 O O . PRO A 1 101 ? -12.805 9.602 22.719 1 97.62 101 PRO A O 1
ATOM 817 N N . ASP A 1 102 ? -12.547 8.578 24.672 1 97.06 102 ASP A N 1
ATOM 818 C CA . ASP A 1 102 ? -13.547 9.422 25.328 1 97.06 102 ASP A CA 1
ATOM 819 C C . ASP A 1 102 ? -13.078 10.875 25.391 1 97.06 102 ASP A C 1
ATOM 821 O O . ASP A 1 102 ? -13.875 11.797 25.219 1 97.06 102 ASP A O 1
ATOM 825 N N . VAL A 1 103 ? -11.828 11.062 25.594 1 96.75 103 VAL A N 1
ATOM 826 C CA . VAL A 1 103 ? -11.242 12.391 25.609 1 96.75 103 VAL A CA 1
ATOM 827 C C . VAL A 1 103 ? -11.305 13.016 24.219 1 96.75 103 VAL A C 1
ATOM 829 O O . VAL A 1 103 ? -11.68 14.18 24.062 1 96.75 103 VAL A O 1
ATOM 832 N N . LEU A 1 104 ? -10.969 12.25 23.25 1 98.19 104 LEU A N 1
ATOM 833 C CA . LEU A 1 104 ? -11.016 12.711 21.859 1 98.19 104 LEU A CA 1
ATOM 834 C C . LEU A 1 104 ? -12.43 13.125 21.469 1 98.19 104 LEU A C 1
ATOM 836 O O . LEU A 1 104 ? -12.625 14.203 20.906 1 98.19 104 LEU A O 1
ATOM 840 N N . GLU A 1 105 ? -13.32 12.297 21.812 1 98.44 105 GLU A N 1
ATOM 841 C CA . GLU A 1 105 ? -14.711 12.547 21.453 1 98.44 105 GLU A CA 1
ATOM 842 C C . GLU A 1 105 ? -15.211 13.852 22.078 1 98.44 105 GLU A C 1
ATOM 844 O O . GLU A 1 105 ? -15.914 14.625 21.422 1 98.44 105 GLU A O 1
ATOM 849 N N . GLU A 1 106 ? -14.891 14.039 23.297 1 97.94 106 GLU A N 1
ATOM 850 C CA . GLU A 1 106 ? -15.297 15.266 23.969 1 97.94 106 GLU A CA 1
ATOM 851 C C . GLU A 1 106 ? -14.742 16.5 23.266 1 97.94 106 GLU A C 1
ATOM 853 O O . GLU A 1 106 ? -15.469 17.469 23.047 1 97.94 106 GLU A O 1
ATOM 858 N N . LEU A 1 107 ? -13.5 16.438 22.906 1 97.38 107 LEU A N 1
ATOM 859 C CA . LEU A 1 107 ? -12.844 17.562 22.25 1 97.38 107 LEU A CA 1
ATOM 860 C C . LEU A 1 107 ? -13.453 17.812 20.859 1 97.38 107 LEU A C 1
ATOM 862 O O . LEU A 1 107 ? -13.727 18.953 20.5 1 97.38 107 LEU A O 1
ATOM 866 N N . TYR A 1 108 ? -13.656 16.75 20.109 1 98.69 108 TYR A N 1
ATOM 867 C CA . TYR A 1 108 ? -14.227 16.859 18.781 1 98.69 108 TYR A CA 1
ATOM 868 C C . TYR A 1 108 ? -15.648 17.406 18.828 1 98.69 108 TYR A C 1
ATOM 870 O O . TYR A 1 108 ? -16.031 18.25 18 1 98.69 108 TYR A O 1
ATOM 878 N N . ASN A 1 109 ? -16.375 16.984 19.875 1 98.62 109 ASN A N 1
ATOM 879 C CA . ASN A 1 109 ? -17.734 17.484 20.047 1 98.62 109 ASN A CA 1
ATOM 880 C C . ASN A 1 109 ? -17.766 18.984 20.297 1 98.62 109 ASN A C 1
ATOM 882 O O . ASN A 1 109 ? -18.578 19.703 19.719 1 98.62 109 ASN A O 1
ATOM 886 N N . ARG A 1 110 ? -16.922 19.406 21.078 1 98.06 110 ARG A N 1
ATOM 887 C CA . ARG A 1 110 ? -16.828 20.828 21.391 1 98.06 110 ARG A CA 1
ATOM 888 C C . ARG A 1 110 ? -16.547 21.641 20.125 1 98.06 110 ARG A C 1
ATOM 890 O O . ARG A 1 110 ? -17.125 22.719 19.938 1 98.06 110 ARG A O 1
ATOM 897 N N . ALA A 1 111 ? -15.703 21.125 19.297 1 98.38 111 ALA A N 1
ATOM 898 C CA . ALA A 1 111 ? -15.383 21.781 18.047 1 98.38 111 ALA A CA 1
ATOM 899 C C . ALA A 1 111 ? -16.594 21.812 17.109 1 98.38 111 ALA A C 1
ATOM 901 O O . ALA A 1 111 ? -16.906 22.844 16.516 1 98.38 111 ALA A O 1
ATOM 902 N N . LEU A 1 112 ? -17.266 20.703 17.016 1 98.5 112 LEU A N 1
ATOM 903 C CA . LEU A 1 112 ? -18.359 20.547 16.062 1 98.5 112 LEU A CA 1
ATOM 904 C C . LEU A 1 112 ? -19.578 21.359 16.5 1 98.5 112 LEU A C 1
ATOM 906 O O . LEU A 1 112 ? -20.422 21.719 15.664 1 98.5 112 LEU A O 1
ATOM 910 N N . GLU A 1 113 ? -19.656 21.75 17.766 1 97.69 113 GLU A N 1
ATOM 911 C CA . GLU A 1 113 ? -20.797 22.484 18.297 1 97.69 113 GLU A CA 1
ATOM 912 C C . GLU A 1 113 ? -20.688 23.969 18 1 97.69 113 GLU A C 1
ATOM 914 O O . GLU A 1 113 ? -21.656 24.719 18.156 1 97.69 113 GLU A O 1
ATOM 919 N N . MET A 1 114 ? -19.578 24.344 17.547 1 98 114 MET A N 1
ATOM 920 C CA . MET A 1 114 ? -19.359 25.766 17.266 1 98 114 MET A CA 1
ATOM 921 C C . MET A 1 114 ? -20.172 26.188 16.031 1 98 114 MET A C 1
ATOM 923 O O . MET A 1 114 ? -20.328 25.406 15.094 1 98 114 MET A O 1
ATOM 927 N N . GLU A 1 115 ? -20.531 27.438 16.094 1 97.06 115 GLU A N 1
ATOM 928 C CA . GLU A 1 115 ? -21.328 27.984 15 1 97.06 115 GLU A CA 1
ATOM 929 C C . GLU A 1 115 ? -20.547 27.984 13.688 1 97.06 115 GLU A C 1
ATOM 931 O O . GLU A 1 115 ? -19.359 28.312 13.664 1 97.06 115 GLU A O 1
ATOM 936 N N . ASP A 1 116 ? -21.203 27.531 12.609 1 97.62 116 ASP A N 1
ATOM 937 C CA . ASP A 1 116 ? -20.734 27.594 11.234 1 97.62 116 ASP A CA 1
ATOM 938 C C . ASP A 1 116 ? -19.609 26.594 11 1 97.62 116 ASP A C 1
ATOM 940 O O . ASP A 1 116 ? -18.938 26.641 9.961 1 97.62 116 ASP A O 1
ATOM 944 N N . VAL A 1 117 ? -19.391 25.688 11.93 1 98.56 117 VAL A N 1
ATOM 945 C CA . VAL A 1 117 ? -18.453 24.594 11.734 1 98.56 117 VAL A CA 1
ATOM 946 C C . VAL A 1 117 ? -19.141 23.438 11.016 1 98.56 117 VAL A C 1
ATOM 948 O O . VAL A 1 117 ? -20.172 22.938 11.477 1 98.56 117 VAL A O 1
ATOM 951 N N . VAL A 1 118 ? -18.547 23.031 9.922 1 98.25 118 VAL A N 1
ATOM 952 C CA . VAL A 1 118 ? -19.203 22.031 9.094 1 98.25 118 VAL A CA 1
ATOM 953 C C . VAL A 1 118 ? -18.453 20.703 9.188 1 98.25 118 VAL A C 1
ATOM 955 O O . VAL A 1 118 ? -18.891 19.703 8.609 1 98.25 118 VAL A O 1
ATOM 958 N N . GLY A 1 119 ? -17.312 20.688 9.922 1 98.62 119 GLY A N 1
ATOM 959 C CA . GLY A 1 119 ? -16.562 19.453 10.031 1 98.62 119 GLY A CA 1
ATOM 960 C C . GLY A 1 119 ? -15.242 19.625 10.766 1 98.62 119 GLY A C 1
ATOM 961 O O . GLY A 1 119 ? -15.008 20.641 11.398 1 98.62 119 GLY A O 1
ATOM 962 N N . LEU A 1 120 ? -14.461 18.562 10.664 1 98.75 120 LEU A N 1
ATOM 963 C CA . LEU A 1 120 ? -13.18 18.484 11.359 1 98.75 120 LEU A CA 1
ATOM 964 C C . LEU A 1 120 ? -12.055 18.125 10.383 1 98.75 120 LEU A C 1
ATOM 966 O O . LEU A 1 120 ? -12.273 17.375 9.438 1 98.75 120 LEU A O 1
ATOM 970 N N . SER A 1 121 ? -10.93 18.672 10.609 1 98.56 121 SER A N 1
ATOM 971 C CA . SER A 1 121 ? -9.648 18.219 10.078 1 98.56 121 SER A CA 1
ATOM 972 C C . SER A 1 121 ? -8.703 17.797 11.195 1 98.56 121 SER A C 1
ATOM 974 O O . SER A 1 121 ? -8.391 18.609 12.078 1 98.56 121 SER A O 1
ATOM 976 N N . ILE A 1 122 ? -8.281 16.562 11.148 1 98.75 122 ILE A N 1
ATOM 977 C CA . ILE A 1 122 ? -7.527 16.047 12.281 1 98.75 122 ILE A CA 1
ATOM 978 C C . ILE A 1 122 ? -6.148 15.57 11.812 1 98.75 122 ILE A C 1
ATOM 980 O O . ILE A 1 122 ? -6.039 14.562 11.109 1 98.75 122 ILE A O 1
ATOM 984 N N . GLY A 1 123 ? -5.098 16.312 12.172 1 97.94 123 GLY A N 1
ATOM 985 C CA . GLY A 1 123 ? -3.736 15.867 11.922 1 97.94 123 GLY A CA 1
ATOM 986 C C . GLY A 1 123 ? -3.293 14.75 12.844 1 97.94 123 GLY A C 1
ATOM 987 O O . GLY A 1 123 ? -3.412 14.859 14.062 1 97.94 123 GLY A O 1
ATOM 988 N N . THR A 1 124 ? -2.799 13.695 12.266 1 98.12 124 THR A N 1
ATOM 989 C CA . THR A 1 124 ? -2.463 12.562 13.117 1 98.12 124 THR A CA 1
ATOM 990 C C . THR A 1 124 ? -1.451 11.648 12.43 1 98.12 124 THR A C 1
ATOM 992 O O . THR A 1 124 ? -0.833 12.039 11.438 1 98.12 124 THR A O 1
ATOM 995 N N . ARG A 1 125 ? -1.165 10.508 13.094 1 97.94 125 ARG A N 1
ATOM 996 C CA . ARG A 1 125 ? -0.292 9.445 12.602 1 97.94 125 ARG A CA 1
ATOM 997 C C . ARG A 1 125 ? -1.102 8.234 12.164 1 97.94 125 ARG A C 1
ATOM 999 O O . ARG A 1 125 ? -2.176 7.965 12.703 1 97.94 125 ARG A O 1
ATOM 1006 N N . PRO A 1 126 ? -0.524 7.477 11.227 1 98.75 126 PRO A N 1
ATOM 1007 C CA . PRO A 1 126 ? -1.26 6.297 10.773 1 98.75 126 PRO A CA 1
ATOM 1008 C C . PRO A 1 126 ? -1.346 5.207 11.836 1 98.75 126 PRO A C 1
ATOM 1010 O O . PRO A 1 126 ? -2.229 4.348 11.773 1 98.75 126 PRO A O 1
ATOM 1013 N N . ASP A 1 127 ? -0.46 5.219 12.812 1 98.69 127 ASP A N 1
ATOM 1014 C CA . ASP A 1 127 ? -0.421 4.137 13.797 1 98.69 127 ASP A CA 1
ATOM 1015 C C . ASP A 1 127 ? -1.197 4.512 15.055 1 98.69 127 ASP A C 1
ATOM 1017 O O . ASP A 1 127 ? -1.097 3.828 16.078 1 98.69 127 ASP A O 1
ATOM 1021 N N . CYS A 1 128 ? -1.987 5.598 15.055 1 98.56 128 CYS A N 1
ATOM 1022 C CA . CYS A 1 128 ? -2.787 6.035 16.188 1 98.56 128 CYS A CA 1
ATOM 1023 C C . CYS A 1 128 ? -4.266 6.094 15.828 1 98.56 128 CYS A C 1
ATOM 1025 O O . CYS A 1 128 ? -4.957 7.055 16.172 1 98.56 128 CYS A O 1
ATOM 1027 N N . LEU A 1 129 ? -4.695 5.078 15.156 1 98.75 129 LEU A N 1
ATOM 1028 C CA . LEU A 1 129 ? -6.066 5.062 14.664 1 98.75 129 LEU A CA 1
ATOM 1029 C C . LEU A 1 129 ? -6.727 3.713 14.93 1 98.75 129 LEU A C 1
ATOM 1031 O O . LEU A 1 129 ? -7.141 3.02 14 1 98.75 129 LEU A O 1
ATOM 1035 N N . PRO A 1 130 ? -6.828 3.314 16.188 1 98.25 130 PRO A N 1
ATOM 1036 C CA . PRO A 1 130 ? -7.59 2.098 16.484 1 98.25 130 PRO A CA 1
ATOM 1037 C C . PRO A 1 130 ? -9.062 2.219 16.094 1 98.25 130 PRO A C 1
ATOM 1039 O O . PRO A 1 130 ? -9.547 3.322 15.828 1 98.25 130 PRO A O 1
ATOM 1042 N N . ASP A 1 131 ? -9.742 1.136 16.078 1 98.38 131 ASP A N 1
ATOM 1043 C CA . ASP A 1 131 ? -11.125 1.094 15.633 1 98.38 131 ASP A CA 1
ATOM 1044 C C . ASP A 1 131 ? -12 2.045 16.453 1 98.38 131 ASP A C 1
ATOM 1046 O O . ASP A 1 131 ? -12.898 2.691 15.906 1 98.38 131 ASP A O 1
ATOM 1050 N N . GLU A 1 132 ? -11.727 2.135 17.703 1 98.62 132 GLU A N 1
ATOM 1051 C CA . GLU A 1 132 ? -12.531 2.977 18.578 1 98.62 132 GLU A CA 1
ATOM 1052 C C . GLU A 1 132 ? -12.5 4.434 18.125 1 98.62 132 GLU A C 1
ATOM 1054 O O . GLU A 1 132 ? -13.523 5.117 18.156 1 98.62 132 GLU A O 1
ATOM 1059 N N . VAL A 1 133 ? -11.383 4.879 17.688 1 98.81 133 VAL A N 1
ATOM 1060 C CA . VAL A 1 133 ? -11.219 6.254 17.219 1 98.81 133 VAL A CA 1
ATOM 1061 C C . VAL A 1 133 ? -11.906 6.43 15.875 1 98.81 133 VAL A C 1
ATOM 1063 O O . VAL A 1 133 ? -12.656 7.391 15.664 1 98.81 133 VAL A O 1
ATOM 1066 N N . LEU A 1 134 ? -11.672 5.504 14.977 1 98.88 134 LEU A N 1
ATOM 1067 C CA . LEU A 1 134 ? -12.273 5.578 13.641 1 98.88 134 LEU A CA 1
ATOM 1068 C C . LEU A 1 134 ? -13.789 5.492 13.727 1 98.88 134 LEU A C 1
ATOM 1070 O O . LEU A 1 134 ? -14.492 6.109 12.922 1 98.88 134 LEU A O 1
ATOM 1074 N N . ASP A 1 135 ? -14.266 4.738 14.688 1 98.81 135 ASP A N 1
ATOM 1075 C CA . ASP A 1 135 ? -15.703 4.629 14.883 1 98.81 135 ASP A CA 1
ATOM 1076 C C . ASP A 1 135 ? -16.312 5.969 15.297 1 98.81 135 ASP A C 1
ATOM 1078 O O . ASP A 1 135 ? -17.391 6.34 14.844 1 98.81 135 ASP A O 1
ATOM 1082 N N . ILE A 1 136 ? -15.641 6.672 16.141 1 98.81 136 ILE A N 1
ATOM 1083 C CA . ILE A 1 136 ? -16.078 8.008 16.547 1 98.81 136 ILE A CA 1
ATOM 1084 C C . ILE A 1 136 ? -16.172 8.906 15.32 1 98.81 136 ILE A C 1
ATOM 1086 O O . ILE A 1 136 ? -17.188 9.578 15.109 1 98.81 136 ILE A O 1
ATOM 1090 N N . LEU A 1 137 ? -15.188 8.875 14.508 1 98.94 137 LEU A N 1
ATOM 1091 C CA . LEU A 1 137 ? -15.141 9.727 13.32 1 98.94 137 LEU A CA 1
ATOM 1092 C C . LEU A 1 137 ? -16.219 9.32 12.32 1 98.94 137 LEU A C 1
ATOM 1094 O O . LEU A 1 137 ? -16.812 10.18 11.672 1 98.94 137 LEU A O 1
ATOM 1098 N N . GLU A 1 138 ? -16.359 8.023 12.164 1 98.88 138 GLU A N 1
ATOM 1099 C CA . GLU A 1 138 ? -17.438 7.52 11.305 1 98.88 138 GLU A CA 1
ATOM 1100 C C . GLU A 1 138 ? -18.797 8.055 11.742 1 98.88 138 GLU A C 1
ATOM 1102 O O . GLU A 1 138 ? -19.641 8.375 10.906 1 98.88 138 GLU A O 1
ATOM 1107 N N . GLY A 1 139 ? -19 8.086 13.055 1 98.81 139 GLY A N 1
ATOM 1108 C CA . GLY A 1 139 ? -20.234 8.656 13.578 1 98.81 139 GLY A CA 1
ATOM 1109 C C . GLY A 1 139 ? -20.484 10.07 13.086 1 98.81 139 GLY A C 1
ATOM 1110 O O . GLY A 1 139 ? -21.609 10.398 12.688 1 98.81 139 GLY A O 1
ATOM 1111 N N . TYR A 1 140 ? -19.5 10.898 13.07 1 98.88 140 TYR A N 1
ATOM 1112 C CA . TYR A 1 140 ? -19.625 12.273 12.602 1 98.88 140 TYR A CA 1
ATOM 1113 C C . TYR A 1 140 ? -19.938 12.32 11.117 1 98.88 140 TYR A C 1
ATOM 1115 O O . TYR A 1 140 ? -20.75 13.141 10.672 1 98.88 140 TYR A O 1
ATOM 1123 N N . VAL A 1 141 ? -19.312 11.422 10.375 1 98.81 141 VAL A N 1
ATOM 1124 C CA . VAL A 1 141 ? -19.594 11.336 8.945 1 98.81 141 VAL A CA 1
ATOM 1125 C C . VAL A 1 141 ? -21.062 11.023 8.727 1 98.81 141 VAL A C 1
ATOM 1127 O O . VAL A 1 141 ? -21.734 11.664 7.906 1 98.81 141 VAL A O 1
ATOM 1130 N N . LYS A 1 142 ? -21.562 10.125 9.461 1 98.62 142 LYS A N 1
ATOM 1131 C CA . LYS A 1 142 ? -22.953 9.703 9.336 1 98.62 142 LYS A CA 1
ATOM 1132 C C . LYS A 1 142 ? -23.906 10.828 9.727 1 98.62 142 LYS A C 1
ATOM 1134 O O . LYS A 1 142 ? -25.031 10.898 9.242 1 98.62 142 LYS A O 1
ATOM 1139 N N . GLU A 1 143 ? -23.469 11.68 10.57 1 98.5 143 GLU A N 1
ATOM 1140 C CA . GLU A 1 143 ? -24.266 12.82 11 1 98.5 143 GLU A CA 1
ATOM 1141 C C . GLU A 1 143 ? -24.234 13.938 9.961 1 98.5 143 GLU A C 1
ATOM 1143 O O . GLU A 1 143 ? -24.938 14.938 10.086 1 98.5 143 GLU A O 1
ATOM 1148 N N . GLY A 1 144 ? -23.328 13.797 8.984 1 98.06 144 GLY A N 1
ATOM 1149 C CA . GLY A 1 144 ? -23.297 14.75 7.887 1 98.06 144 GLY A CA 1
ATOM 1150 C C . GLY A 1 144 ? -22.109 15.695 7.949 1 98.06 144 GLY A C 1
ATOM 1151 O O . GLY A 1 144 ? -21.984 16.594 7.113 1 98.06 144 GLY A O 1
ATOM 1152 N N . TYR A 1 145 ? -21.219 15.531 8.859 1 98.69 145 TYR A N 1
ATOM 1153 C CA . TYR A 1 145 ? -20.047 16.391 8.977 1 98.69 145 TYR A CA 1
ATOM 1154 C C . TYR A 1 145 ? -18.969 15.984 7.969 1 98.69 145 TYR A C 1
ATOM 1156 O O . TYR A 1 145 ? -18.859 14.82 7.594 1 98.69 145 TYR A O 1
ATOM 1164 N N . ASP A 1 146 ? -18.188 16.953 7.562 1 98.12 146 ASP A N 1
ATOM 1165 C CA . ASP A 1 146 ? -16.984 16.688 6.77 1 98.12 146 ASP A CA 1
ATOM 1166 C C . ASP A 1 146 ? -15.805 16.328 7.668 1 98.12 146 ASP A C 1
ATOM 1168 O O . ASP A 1 146 ? -15.242 17.203 8.336 1 98.12 146 ASP A O 1
ATOM 1172 N N . VAL A 1 147 ? -15.453 15.117 7.617 1 98.75 147 VAL A N 1
ATOM 1173 C CA . VAL A 1 147 ? -14.344 14.688 8.461 1 98.75 147 VAL A CA 1
ATOM 1174 C C . VAL A 1 147 ? -13.125 14.367 7.59 1 98.75 147 VAL A C 1
ATOM 1176 O O . VAL A 1 147 ? -13.18 13.461 6.758 1 98.75 147 VAL A O 1
ATOM 1179 N N . TRP A 1 148 ? -12.07 15.156 7.801 1 98.62 148 TRP A N 1
ATOM 1180 C CA . TRP A 1 148 ? -10.797 14.961 7.117 1 98.62 148 TRP A CA 1
ATOM 1181 C C . TRP A 1 148 ? -9.734 14.43 8.078 1 98.62 148 TRP A C 1
ATOM 1183 O O . TRP A 1 148 ? -9.492 15.016 9.133 1 98.62 148 TRP A O 1
ATOM 1193 N N . LEU A 1 149 ? -9.25 13.32 7.754 1 98.75 149 LEU A N 1
ATOM 1194 C CA . LEU A 1 149 ? -8.133 12.75 8.5 1 98.75 149 LEU A CA 1
ATOM 1195 C C . LEU A 1 149 ? -6.812 13.031 7.801 1 98.75 149 LEU A C 1
ATOM 1197 O O . LEU A 1 149 ? -6.543 12.484 6.73 1 98.75 149 LEU A O 1
ATOM 1201 N N . GLU A 1 150 ? -6 13.922 8.383 1 98.44 150 GLU A N 1
ATOM 1202 C CA . GLU A 1 150 ? -4.703 14.289 7.824 1 98.44 150 GLU A CA 1
ATOM 1203 C C . GLU A 1 150 ? -3.59 13.406 8.375 1 98.44 150 GLU A C 1
ATOM 1205 O O . GLU A 1 150 ? -3.109 13.625 9.492 1 98.44 150 GLU A O 1
ATOM 1210 N N . ILE A 1 151 ? -3.16 12.523 7.586 1 98.62 151 ILE A N 1
ATOM 1211 C CA . ILE A 1 151 ? -2.215 11.508 8.039 1 98.62 151 ILE A CA 1
ATOM 1212 C C . ILE A 1 151 ? -0.802 11.883 7.598 1 98.62 151 ILE A C 1
ATOM 1214 O O . ILE A 1 151 ? -0.547 12.07 6.406 1 98.62 151 ILE A O 1
ATOM 1218 N N . GLY A 1 152 ? 0.107 11.992 8.57 1 97.75 152 GLY A N 1
ATOM 1219 C CA . GLY A 1 152 ? 1.515 12.203 8.273 1 97.75 152 GLY A CA 1
ATOM 1220 C C . GLY A 1 152 ? 2.203 10.969 7.727 1 97.75 152 GLY A C 1
ATOM 1221 O O . GLY A 1 152 ? 2.949 10.297 8.445 1 97.75 152 GLY A O 1
ATOM 1222 N N . VAL A 1 153 ? 2.057 10.688 6.512 1 98.31 153 VAL A N 1
ATOM 1223 C CA . VAL A 1 153 ? 2.639 9.523 5.852 1 98.31 153 VAL A CA 1
ATOM 1224 C C . VAL A 1 153 ? 4.109 9.789 5.535 1 98.31 153 VAL A C 1
ATOM 1226 O O . VAL A 1 153 ? 4.969 8.945 5.793 1 98.31 153 VAL A O 1
ATOM 1229 N N . GLN A 1 154 ? 4.41 10.883 5.027 1 98.38 154 GLN A N 1
ATOM 1230 C CA . GLN A 1 154 ? 5.703 11.422 4.633 1 98.38 154 GLN A CA 1
ATOM 1231 C C . GLN A 1 154 ? 6.254 10.695 3.408 1 98.38 154 GLN A C 1
ATOM 1233 O O . GLN A 1 154 ? 6.746 11.328 2.471 1 98.38 154 GLN A O 1
ATOM 1238 N N . SER A 1 155 ? 6.176 9.375 3.359 1 98.69 155 SER A N 1
ATOM 1239 C CA . SER A 1 155 ? 6.652 8.555 2.254 1 98.69 155 SER A CA 1
ATOM 1240 C C . SER A 1 155 ? 6 7.176 2.271 1 98.69 155 SER A C 1
ATOM 1242 O O . SER A 1 155 ? 5.707 6.637 3.34 1 98.69 155 SER A O 1
ATOM 1244 N N . TYR A 1 156 ? 5.828 6.582 1.096 1 98.75 156 TYR A N 1
ATOM 1245 C CA . TYR A 1 156 ? 5.27 5.238 1.011 1 98.75 156 TYR A CA 1
ATOM 1246 C C . TYR A 1 156 ? 6.375 4.195 0.905 1 98.75 156 TYR A C 1
ATOM 1248 O O . TYR A 1 156 ? 6.121 3.053 0.511 1 98.75 156 TYR A O 1
ATOM 1256 N N . HIS A 1 157 ? 7.57 4.543 1.188 1 98.62 157 HIS A N 1
ATOM 1257 C CA . HIS A 1 157 ? 8.695 3.615 1.146 1 98.62 157 HIS A CA 1
ATOM 1258 C C . HIS A 1 157 ? 9.172 3.26 2.551 1 98.62 157 HIS A C 1
ATOM 1260 O O . HIS A 1 157 ? 9.695 4.113 3.268 1 98.62 157 HIS A O 1
ATOM 1266 N N . HIS A 1 158 ? 9.039 1.971 2.869 1 98.38 158 HIS A N 1
ATOM 1267 C CA . HIS A 1 158 ? 9.359 1.483 4.207 1 98.38 158 HIS A CA 1
ATOM 1268 C C . HIS A 1 158 ? 10.789 1.841 4.594 1 98.38 158 HIS A C 1
ATOM 1270 O O . HIS A 1 158 ? 11.047 2.254 5.727 1 98.38 158 HIS A O 1
ATOM 1276 N N . ARG A 1 159 ? 11.695 1.709 3.701 1 97.75 159 ARG A N 1
ATOM 1277 C CA . ARG A 1 159 ? 13.094 2.033 3.963 1 97.75 159 ARG A CA 1
ATOM 1278 C C . ARG A 1 159 ? 13.25 3.494 4.367 1 97.75 159 ARG A C 1
ATOM 1280 O O . ARG A 1 159 ? 14.023 3.814 5.273 1 97.75 159 ARG A O 1
ATOM 1287 N N . THR A 1 160 ? 12.555 4.375 3.693 1 98.12 160 THR A N 1
ATOM 1288 C CA . THR A 1 160 ? 12.594 5.797 4.008 1 98.12 160 THR A CA 1
ATOM 1289 C C . THR A 1 160 ? 11.992 6.062 5.387 1 98.12 160 THR A C 1
ATOM 1291 O O . THR A 1 160 ? 12.539 6.844 6.168 1 98.12 160 THR A O 1
ATOM 1294 N N . LEU A 1 161 ? 10.883 5.406 5.652 1 98.38 161 LEU A N 1
ATOM 1295 C CA . LEU A 1 161 ? 10.234 5.559 6.949 1 98.38 161 LEU A CA 1
ATOM 1296 C C . LEU A 1 161 ? 11.172 5.129 8.078 1 98.38 161 LEU A C 1
ATOM 1298 O O . LEU A 1 161 ? 11.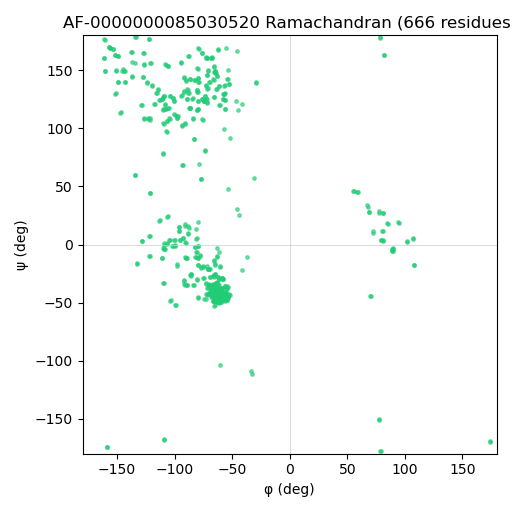258 5.805 9.109 1 98.38 161 LEU A O 1
ATOM 1302 N N . ARG A 1 162 ? 11.891 4.039 7.883 1 97.5 162 ARG A N 1
ATOM 1303 C CA . ARG A 1 162 ? 12.859 3.561 8.867 1 97.5 162 ARG A CA 1
ATOM 1304 C C . ARG A 1 162 ? 14.031 4.523 8.992 1 97.5 162 ARG A C 1
ATOM 1306 O O . ARG A 1 162 ? 14.438 4.875 10.109 1 97.5 162 ARG A O 1
ATOM 1313 N N . ARG A 1 163 ? 14.523 4.973 7.875 1 96.62 163 ARG A N 1
ATOM 1314 C CA . ARG A 1 163 ? 15.688 5.852 7.844 1 96.62 163 ARG A CA 1
ATOM 1315 C C . ARG A 1 163 ? 15.398 7.18 8.531 1 96.62 163 ARG A C 1
ATOM 1317 O O . ARG A 1 163 ? 16.281 7.762 9.164 1 96.62 163 ARG A O 1
ATOM 1324 N N . THR A 1 164 ? 14.188 7.633 8.445 1 97.5 164 THR A N 1
ATOM 1325 C CA . THR A 1 164 ? 13.828 8.93 9.016 1 97.5 164 THR A CA 1
ATOM 1326 C C . THR A 1 164 ? 13.25 8.766 10.414 1 97.5 164 THR A C 1
ATOM 1328 O O . THR A 1 164 ? 12.742 9.719 11.008 1 97.5 164 THR A O 1
ATOM 1331 N N . ARG A 1 165 ? 13.234 7.559 10.922 1 97.31 165 ARG A N 1
ATOM 1332 C CA . ARG A 1 165 ? 12.773 7.234 12.273 1 97.31 165 ARG A CA 1
ATOM 1333 C C . ARG A 1 165 ? 11.32 7.66 12.469 1 97.31 165 ARG A C 1
ATOM 1335 O O . ARG A 1 165 ? 10.984 8.273 13.477 1 97.31 165 ARG A O 1
ATOM 1342 N N . ARG A 1 166 ? 10.508 7.348 11.477 1 96.94 166 ARG A N 1
ATOM 1343 C CA . ARG A 1 166 ? 9.094 7.727 11.547 1 96.94 166 ARG A CA 1
ATOM 1344 C C . ARG A 1 166 ? 8.383 6.988 12.672 1 96.94 166 ARG A C 1
ATOM 1346 O O . ARG A 1 166 ? 7.398 7.488 13.219 1 96.94 166 ARG A O 1
ATOM 1353 N N . GLY A 1 167 ? 8.898 5.801 13.039 1 97.25 167 GLY A N 1
ATOM 1354 C CA . GLY A 1 167 ? 8.328 5.047 14.141 1 97.25 167 GLY A CA 1
ATOM 1355 C C . GLY A 1 167 ? 7.219 4.105 13.727 1 97.25 167 GLY A C 1
ATOM 1356 O O . GLY A 1 167 ? 6.68 3.365 14.547 1 97.25 167 GLY A O 1
ATOM 1357 N N . HIS A 1 168 ? 6.773 4.09 12.516 1 97.75 168 HIS A N 1
ATOM 1358 C CA . HIS A 1 168 ? 5.836 3.143 11.922 1 97.75 168 HIS A CA 1
ATOM 1359 C C . HIS A 1 168 ? 6.281 2.725 10.531 1 97.75 168 HIS A C 1
ATOM 1361 O O . HIS A 1 168 ? 7.211 3.309 9.969 1 97.75 168 HIS A O 1
ATOM 1367 N N . GLY A 1 169 ? 5.684 1.674 10.031 1 97.69 169 GLY A N 1
ATOM 1368 C CA . GLY A 1 169 ? 6.023 1.2 8.703 1 97.69 169 GLY A CA 1
ATOM 1369 C C . GLY A 1 169 ? 4.918 1.438 7.688 1 97.69 169 GLY A C 1
ATOM 1370 O O . GLY A 1 169 ? 4.004 2.227 7.934 1 97.69 169 GLY A O 1
ATOM 1371 N N . LEU A 1 170 ? 5.098 0.791 6.531 1 98.69 170 LEU A N 1
ATOM 1372 C CA . LEU A 1 170 ? 4.164 0.92 5.418 1 98.69 170 LEU A CA 1
ATOM 1373 C C . LEU A 1 170 ? 2.82 0.286 5.758 1 98.69 170 LEU A C 1
ATOM 1375 O O . LEU A 1 170 ? 1.769 0.806 5.375 1 98.69 170 LEU A O 1
ATOM 1379 N N . ALA A 1 171 ? 2.803 -0.787 6.461 1 98.75 171 ALA A N 1
ATOM 1380 C CA . ALA A 1 171 ? 1.581 -1.511 6.805 1 98.75 171 ALA A CA 1
ATOM 1381 C C . ALA A 1 171 ? 0.613 -0.618 7.574 1 98.75 171 ALA A C 1
ATOM 1383 O O . ALA A 1 171 ? -0.591 -0.62 7.305 1 98.75 171 ALA A O 1
ATOM 1384 N N . GLU A 1 172 ? 1.164 0.173 8.547 1 98.81 172 GLU A N 1
ATOM 1385 C CA . GLU A 1 172 ? 0.309 1.064 9.32 1 98.81 172 GLU A CA 1
ATOM 1386 C C . GLU A 1 172 ? -0.369 2.098 8.43 1 98.81 172 GLU A C 1
ATOM 1388 O O . GLU A 1 172 ? -1.537 2.436 8.633 1 98.81 172 GLU A O 1
ATOM 1393 N N . VAL A 1 173 ? 0.344 2.584 7.469 1 98.81 173 VAL A N 1
ATOM 1394 C CA . VAL A 1 173 ? -0.173 3.605 6.566 1 98.81 173 VAL A CA 1
ATOM 1395 C C . VAL A 1 173 ? -1.325 3.033 5.742 1 98.81 173 VAL A C 1
ATOM 1397 O O . VAL A 1 173 ? -2.42 3.602 5.715 1 98.81 173 VAL A O 1
ATOM 1400 N N . ILE A 1 174 ? -1.072 1.91 5.117 1 98.75 174 ILE A N 1
ATOM 1401 C CA . ILE A 1 174 ? -2.064 1.289 4.246 1 98.75 174 ILE A CA 1
ATOM 1402 C C . ILE A 1 174 ? -3.293 0.894 5.066 1 98.75 174 ILE A C 1
ATOM 1404 O O . ILE A 1 174 ? -4.43 1.137 4.648 1 98.75 174 ILE A O 1
ATOM 1408 N N . ASP A 1 175 ? -3.084 0.367 6.215 1 98.69 175 ASP A N 1
ATOM 1409 C CA . ASP A 1 175 ? -4.156 -0.048 7.109 1 98.69 175 ASP A CA 1
ATOM 1410 C C . ASP A 1 175 ? -5.051 1.133 7.48 1 98.69 175 ASP A C 1
ATOM 1412 O O . ASP A 1 175 ? -6.273 1.056 7.359 1 98.69 175 ASP A O 1
ATOM 1416 N N . ALA A 1 176 ? -4.41 2.229 7.902 1 98.69 176 ALA A N 1
ATOM 1417 C CA . ALA A 1 176 ? -5.137 3.42 8.336 1 98.69 176 ALA A CA 1
ATOM 1418 C C . ALA A 1 176 ? -5.992 3.98 7.203 1 98.69 176 ALA A C 1
ATOM 1420 O O . ALA A 1 176 ? -7.172 4.289 7.402 1 98.69 176 ALA A O 1
ATOM 1421 N N . ILE A 1 177 ? -5.414 4.059 6.059 1 98.69 177 ILE A N 1
ATOM 1422 C CA . ILE A 1 177 ? -6.105 4.641 4.914 1 98.69 177 ILE A CA 1
ATOM 1423 C C . ILE A 1 177 ? -7.277 3.748 4.508 1 98.69 177 ILE A C 1
ATOM 1425 O O . ILE A 1 177 ? -8.391 4.23 4.305 1 98.69 177 ILE A O 1
ATOM 1429 N N . THR A 1 178 ? -7.047 2.451 4.453 1 97.81 178 THR A N 1
ATOM 1430 C CA . THR A 1 178 ? -8.07 1.505 4.023 1 97.81 178 THR A CA 1
ATOM 1431 C C . THR A 1 178 ? -9.258 1.515 4.988 1 97.81 178 THR A C 1
ATOM 1433 O O . THR A 1 178 ? -10.406 1.667 4.57 1 97.81 178 THR A O 1
ATOM 1436 N N . ARG A 1 179 ? -9.023 1.433 6.266 1 98.25 179 ARG A N 1
ATOM 1437 C CA . ARG A 1 179 ? -10.086 1.369 7.266 1 98.25 179 ARG A CA 1
ATOM 1438 C C . ARG A 1 179 ? -10.844 2.689 7.344 1 98.25 179 ARG A C 1
ATOM 1440 O O . ARG A 1 179 ? -12.062 2.699 7.52 1 98.25 179 ARG A O 1
ATOM 1447 N N . ALA A 1 180 ? -10.109 3.785 7.211 1 98.75 180 ALA A N 1
ATOM 1448 C CA . ALA A 1 180 ? -10.766 5.09 7.23 1 98.75 180 ALA A CA 1
ATOM 1449 C C . ALA A 1 180 ? -11.695 5.258 6.031 1 98.75 180 ALA A C 1
ATOM 1451 O O . ALA A 1 180 ? -12.828 5.707 6.18 1 98.75 180 ALA A O 1
ATOM 1452 N N . LYS A 1 181 ? -11.25 4.859 4.891 1 97.69 181 LYS A N 1
ATOM 1453 C CA . LYS A 1 181 ? -12.039 4.984 3.672 1 97.69 181 LYS A CA 1
ATOM 1454 C C . LYS A 1 181 ? -13.312 4.141 3.75 1 97.69 181 LYS A C 1
ATOM 1456 O O . LYS A 1 181 ? -14.375 4.57 3.305 1 97.69 181 LYS A O 1
ATOM 1461 N N . GLU A 1 182 ? -13.188 2.984 4.312 1 96.81 182 GLU A N 1
ATOM 1462 C CA . GLU A 1 182 ? -14.336 2.1 4.48 1 96.81 182 GLU A CA 1
ATOM 1463 C C . GLU A 1 182 ? -15.414 2.754 5.34 1 96.81 182 GLU A C 1
ATOM 1465 O O . GLU A 1 182 ? -16.594 2.379 5.27 1 96.81 182 GLU A O 1
ATOM 1470 N N . ARG A 1 183 ? -15.023 3.754 6.082 1 98.44 183 ARG A N 1
ATOM 1471 C CA . ARG A 1 183 ? -15.93 4.41 7.012 1 98.44 183 ARG A CA 1
ATOM 1472 C C . ARG A 1 183 ? -16.391 5.758 6.465 1 98.44 183 ARG A C 1
ATOM 1474 O O . ARG A 1 183 ? -17.047 6.527 7.172 1 98.44 183 ARG A O 1
ATOM 1481 N N . GLY A 1 184 ? -15.992 6.059 5.285 1 98.25 184 GLY A N 1
ATOM 1482 C CA . GLY A 1 184 ? -16.406 7.289 4.633 1 98.25 184 GLY A CA 1
ATOM 1483 C C . GLY A 1 184 ? -15.625 8.5 5.082 1 98.25 184 GLY A C 1
ATOM 1484 O O . GLY A 1 184 ? -16.016 9.641 4.805 1 98.25 184 GLY A O 1
ATOM 1485 N N . ILE A 1 185 ? -14.531 8.336 5.797 1 98.81 185 ILE A N 1
ATOM 1486 C CA . ILE A 1 185 ? -13.672 9.422 6.254 1 98.81 185 ILE A CA 1
ATOM 1487 C C . ILE A 1 185 ? -12.75 9.859 5.121 1 98.81 185 ILE A C 1
ATOM 1489 O O . ILE A 1 185 ? -12.141 9.023 4.445 1 98.81 185 ILE A O 1
ATOM 1493 N N . ARG A 1 186 ? -12.633 11.156 4.875 1 98.5 186 ARG A N 1
ATOM 1494 C CA . ARG A 1 186 ? -11.766 11.672 3.822 1 98.5 186 ARG A CA 1
ATOM 1495 C C . ARG A 1 186 ? -10.32 11.758 4.297 1 98.5 186 ARG A C 1
ATOM 1497 O O . ARG A 1 186 ? -10.055 12.125 5.445 1 98.5 186 ARG A O 1
ATOM 1504 N N . ILE A 1 187 ? -9.406 11.438 3.43 1 98.75 187 ILE A N 1
ATOM 1505 C CA . ILE A 1 187 ? -8.016 11.305 3.842 1 98.75 187 ILE A CA 1
ATOM 1506 C C . ILE A 1 187 ? -7.176 12.383 3.166 1 98.75 187 ILE A C 1
ATOM 1508 O O . ILE A 1 187 ? -7.324 12.641 1.969 1 98.75 187 ILE A O 1
ATOM 1512 N N . VAL A 1 188 ? -6.324 13.062 3.92 1 98.75 188 VAL A N 1
ATOM 1513 C CA . VAL A 1 188 ? -5.25 13.922 3.43 1 98.75 188 VAL A CA 1
ATOM 1514 C C . VAL A 1 188 ? -3.898 13.305 3.775 1 98.75 188 VAL A C 1
ATOM 1516 O O . VAL A 1 188 ? -3.65 12.938 4.926 1 98.75 188 VAL A O 1
ATOM 1519 N N . ASN A 1 189 ? -3.066 13.086 2.816 1 98.75 189 ASN A N 1
ATOM 1520 C CA . ASN A 1 189 ? -1.706 12.633 3.086 1 98.75 189 ASN A CA 1
ATOM 1521 C C . ASN A 1 189 ? -0.729 13.805 3.158 1 98.75 189 ASN A C 1
ATOM 1523 O O . ASN A 1 189 ? -0.758 14.695 2.307 1 98.75 189 ASN A O 1
ATOM 1527 N N . HIS A 1 190 ? 0.002 13.859 4.195 1 98.44 190 HIS A N 1
ATOM 1528 C CA . HIS A 1 190 ? 1.191 14.703 4.223 1 98.44 190 HIS A CA 1
ATOM 1529 C C . HIS A 1 190 ? 2.402 13.961 3.656 1 98.44 190 HIS A C 1
ATOM 1531 O O . HIS A 1 190 ? 2.816 12.938 4.195 1 98.44 190 HIS A O 1
ATOM 1537 N N . ILE A 1 191 ? 2.943 14.477 2.578 1 98.69 191 ILE A N 1
ATOM 1538 C CA . ILE A 1 191 ? 4.09 13.875 1.904 1 98.69 191 ILE A CA 1
ATOM 1539 C C . ILE A 1 191 ? 5.254 14.859 1.89 1 98.69 191 ILE A C 1
ATOM 1541 O O . ILE A 1 191 ? 5.062 16.062 1.658 1 98.69 191 ILE A O 1
ATOM 1545 N N . ILE A 1 192 ? 6.449 14.391 2.164 1 98.31 192 ILE A N 1
ATOM 1546 C CA . ILE A 1 192 ? 7.652 15.219 2.104 1 98.31 192 ILE A CA 1
ATOM 1547 C C . ILE A 1 192 ? 8.531 14.766 0.939 1 98.31 192 ILE A C 1
ATOM 1549 O O . ILE A 1 192 ? 8.828 13.57 0.807 1 98.31 192 ILE A O 1
ATOM 1553 N N . PHE A 1 193 ? 8.875 15.656 0.069 1 98.44 193 PHE A N 1
ATOM 1554 C CA . PHE A 1 193 ? 9.844 15.398 -0.986 1 98.44 193 PHE A CA 1
ATOM 1555 C C . PHE A 1 193 ? 11.258 15.734 -0.518 1 98.44 193 PHE A C 1
ATOM 1557 O O . PHE A 1 193 ? 11.461 16.719 0.189 1 98.44 193 PHE A O 1
ATOM 1564 N N . GLY A 1 194 ? 12.203 14.922 -0.913 1 98.12 194 GLY A N 1
ATOM 1565 C CA . GLY A 1 194 ? 13.602 15.188 -0.624 1 98.12 194 GLY A CA 1
ATOM 1566 C C . GLY A 1 194 ? 14.086 14.508 0.641 1 98.12 194 GLY A C 1
ATOM 1567 O O . GLY A 1 194 ? 15.078 14.938 1.238 1 98.12 194 GLY A O 1
ATOM 1568 N N . LEU A 1 195 ? 13.414 13.5 1.128 1 98.31 195 LEU A N 1
ATOM 1569 C CA . LEU A 1 195 ? 13.859 12.773 2.312 1 98.31 195 LEU A CA 1
ATOM 1570 C C . LEU A 1 195 ? 15.18 12.062 2.051 1 98.31 195 LEU A C 1
ATOM 1572 O O . LEU A 1 195 ? 15.422 11.586 0.939 1 98.31 195 LEU A O 1
ATOM 1576 N N . PRO A 1 196 ? 16 11.945 3.082 1 97.44 196 PRO A N 1
ATOM 1577 C CA . PRO A 1 196 ? 17.328 11.344 2.889 1 97.44 196 PRO A CA 1
ATOM 1578 C C . PRO A 1 196 ? 17.266 9.945 2.283 1 97.44 196 PRO A C 1
ATOM 1580 O O . PRO A 1 196 ? 16.562 9.078 2.803 1 97.44 196 PRO A O 1
ATOM 1583 N N . GLY A 1 197 ? 17.953 9.781 1.199 1 94.75 197 GLY A N 1
ATOM 1584 C CA . GLY A 1 197 ? 18.094 8.461 0.602 1 94.75 197 GLY A CA 1
ATOM 1585 C C . GLY A 1 197 ? 16.984 8.133 -0.383 1 94.75 197 GLY A C 1
ATOM 1586 O O . GLY A 1 197 ? 17.031 7.109 -1.062 1 94.75 197 GLY A O 1
ATOM 1587 N N . GLU A 1 198 ? 16.078 8.922 -0.524 1 96.31 198 GLU A N 1
ATOM 1588 C CA . GLU A 1 198 ? 14.961 8.664 -1.434 1 96.31 198 GLU A CA 1
ATOM 1589 C C . GLU A 1 198 ? 15.266 9.18 -2.836 1 96.31 198 GLU A C 1
ATOM 1591 O O . GLU A 1 198 ? 15.734 10.305 -2.998 1 96.31 198 GLU A O 1
ATOM 1596 N N . THR A 1 199 ? 15.008 8.398 -3.811 1 97.06 199 THR A N 1
ATOM 1597 C CA . THR A 1 199 ? 15.258 8.781 -5.195 1 97.06 199 THR A CA 1
ATOM 1598 C C . THR A 1 199 ? 14.047 9.5 -5.785 1 97.06 199 THR A C 1
ATOM 1600 O O . THR A 1 199 ? 12.953 9.453 -5.215 1 97.06 199 THR A O 1
ATOM 1603 N N . ARG A 1 200 ? 14.297 10.188 -6.871 1 98 200 ARG A N 1
ATOM 1604 C CA . ARG A 1 200 ? 13.219 10.82 -7.621 1 98 200 ARG A CA 1
ATOM 1605 C C . ARG A 1 200 ? 12.133 9.812 -7.977 1 98 200 ARG A C 1
ATOM 1607 O O . ARG A 1 200 ? 10.945 10.086 -7.816 1 98 200 ARG A O 1
ATOM 1614 N N . ASP A 1 201 ? 12.555 8.656 -8.461 1 98.19 201 ASP A N 1
ATOM 1615 C CA . ASP A 1 201 ? 11.625 7.594 -8.836 1 98.19 201 ASP A CA 1
ATOM 1616 C C . ASP A 1 201 ? 10.758 7.18 -7.648 1 98.19 201 ASP A C 1
ATOM 1618 O O . ASP A 1 201 ? 9.547 6.977 -7.801 1 98.19 201 ASP A O 1
ATOM 1622 N N . GLU A 1 202 ? 11.328 7.066 -6.527 1 98.5 202 GLU A N 1
ATOM 1623 C CA . GLU A 1 202 ? 10.594 6.699 -5.32 1 98.5 202 GLU A CA 1
ATOM 1624 C C . GLU A 1 202 ? 9.602 7.789 -4.926 1 98.5 202 GLU A C 1
ATOM 1626 O O . GLU A 1 202 ? 8.469 7.496 -4.535 1 98.5 202 GLU A O 1
ATOM 1631 N N . MET A 1 203 ? 10.031 9.039 -4.988 1 98.81 203 MET A N 1
ATOM 1632 C CA . MET A 1 203 ? 9.133 10.148 -4.68 1 98.81 203 MET A CA 1
ATOM 1633 C C . MET A 1 203 ? 7.938 10.156 -5.629 1 98.81 203 MET A C 1
ATOM 1635 O O . MET A 1 203 ? 6.801 10.359 -5.199 1 98.81 203 MET A O 1
ATOM 1639 N N . LEU A 1 204 ? 8.164 9.883 -6.887 1 98.81 204 LEU A N 1
ATOM 1640 C CA . LEU A 1 204 ? 7.082 9.852 -7.863 1 98.81 204 LEU A CA 1
ATOM 1641 C C . LEU A 1 204 ? 6.176 8.648 -7.629 1 98.81 204 LEU A C 1
ATOM 1643 O O . LEU A 1 204 ? 4.961 8.734 -7.812 1 98.81 204 LEU A O 1
ATOM 1647 N N . GLU A 1 205 ? 6.762 7.504 -7.211 1 98.81 205 GLU A N 1
ATOM 1648 C CA . GLU A 1 205 ? 5.949 6.332 -6.898 1 98.81 205 GLU A CA 1
ATOM 1649 C C . GLU A 1 205 ? 5.023 6.605 -5.715 1 98.81 205 GLU A C 1
ATOM 1651 O O . GLU A 1 205 ? 3.902 6.094 -5.664 1 98.81 205 GLU A O 1
ATOM 1656 N N . THR A 1 206 ? 5.461 7.422 -4.777 1 98.81 206 THR A N 1
ATOM 1657 C CA . THR A 1 206 ? 4.645 7.793 -3.623 1 98.81 206 THR A CA 1
ATOM 1658 C C . THR A 1 206 ? 3.33 8.422 -4.07 1 98.81 206 THR A C 1
ATOM 1660 O O . THR A 1 206 ? 2.264 8.07 -3.566 1 98.81 206 THR A O 1
ATOM 1663 N N . VAL A 1 207 ? 3.355 9.297 -5.062 1 98.62 207 VAL A N 1
ATOM 1664 C CA . VAL A 1 207 ? 2.135 9.984 -5.473 1 98.62 207 VAL A CA 1
ATOM 1665 C C . VAL A 1 207 ? 1.243 9.023 -6.262 1 98.62 207 VAL A C 1
ATOM 1667 O O . VAL A 1 207 ? 0.017 9.156 -6.242 1 98.62 207 VAL A O 1
ATOM 1670 N N . ARG A 1 208 ? 1.861 8.047 -6.938 1 98.81 208 ARG A N 1
ATOM 1671 C CA . ARG A 1 208 ? 1.065 7.031 -7.617 1 98.81 208 ARG A CA 1
ATOM 1672 C C . ARG A 1 208 ? 0.354 6.133 -6.609 1 98.81 208 ARG A C 1
ATOM 1674 O O . ARG A 1 208 ? -0.825 5.816 -6.777 1 98.81 208 ARG A O 1
ATOM 1681 N N . VAL A 1 209 ? 1.051 5.805 -5.57 1 98.88 209 VAL A N 1
ATOM 1682 C CA . VAL A 1 209 ? 0.507 4.906 -4.562 1 98.88 209 VAL A CA 1
ATOM 1683 C C . VAL A 1 209 ? -0.658 5.582 -3.84 1 98.88 209 VAL A C 1
ATOM 1685 O O . VAL A 1 209 ? -1.724 4.984 -3.674 1 98.88 209 VAL A O 1
ATOM 1688 N N . LEU A 1 210 ? -0.441 6.84 -3.404 1 98.81 210 LEU A N 1
ATOM 1689 C CA . LEU A 1 210 ? -1.551 7.504 -2.727 1 98.81 210 LEU A CA 1
ATOM 1690 C C . LEU A 1 210 ? -2.75 7.641 -3.658 1 98.81 210 LEU A C 1
ATOM 1692 O O . LEU A 1 210 ? -3.898 7.605 -3.207 1 98.81 210 LEU A O 1
ATOM 1696 N N . SER A 1 211 ? -2.504 7.75 -4.949 1 98.75 211 SER A N 1
ATOM 1697 C CA . SER A 1 211 ? -3.572 7.852 -5.941 1 98.75 211 SER A CA 1
ATOM 1698 C C . SER A 1 211 ? -4.406 6.578 -5.988 1 98.75 211 SER A C 1
ATOM 1700 O O . SER A 1 211 ? -5.637 6.633 -5.926 1 98.75 211 SER A O 1
ATOM 1702 N N . VAL A 1 212 ? -3.746 5.414 -6.02 1 98.44 212 VAL A N 1
ATOM 1703 C CA . VAL A 1 212 ? -4.473 4.16 -6.191 1 98.44 212 VAL A CA 1
ATOM 1704 C C . VAL A 1 212 ? -5.137 3.762 -4.875 1 98.44 212 VAL A C 1
ATOM 1706 O O . VAL A 1 212 ? -6.082 2.969 -4.867 1 98.44 212 VAL A O 1
ATOM 1709 N N . LEU A 1 213 ? -4.664 4.305 -3.783 1 98.44 213 LEU A N 1
ATOM 1710 C CA . LEU A 1 213 ? -5.289 4.059 -2.49 1 98.44 213 LEU A CA 1
ATOM 1711 C C . LEU A 1 213 ? -6.551 4.898 -2.328 1 98.44 213 LEU A C 1
ATOM 1713 O O . LEU A 1 213 ? -7.297 4.727 -1.36 1 98.44 213 LEU A O 1
ATOM 1717 N N . GLY A 1 214 ? -6.781 5.805 -3.207 1 97.75 214 GLY A N 1
ATOM 1718 C CA . GLY A 1 214 ? -7.992 6.605 -3.188 1 97.75 214 GLY A CA 1
ATOM 1719 C C . GLY A 1 214 ? -7.93 7.758 -2.199 1 97.75 214 GLY A C 1
ATOM 1720 O O . GLY A 1 214 ? -8.953 8.156 -1.638 1 97.75 214 GLY A O 1
ATOM 1721 N N . VAL A 1 215 ? -6.742 8.25 -1.908 1 98.56 215 VAL A N 1
ATOM 1722 C CA . VAL A 1 215 ? -6.562 9.414 -1.043 1 98.56 215 VAL A CA 1
ATOM 1723 C C . VAL A 1 215 ? -7.25 10.625 -1.659 1 98.56 215 VAL A C 1
ATOM 1725 O O . VAL A 1 215 ? -7.148 10.859 -2.865 1 98.56 215 VAL A O 1
ATOM 1728 N N . GLU A 1 216 ? -7.957 11.383 -0.844 1 98.44 216 GLU A N 1
ATOM 1729 C CA . GLU A 1 216 ? -8.789 12.461 -1.361 1 98.44 216 GLU A CA 1
ATOM 1730 C C . GLU A 1 216 ? -7.969 13.727 -1.592 1 98.44 216 GLU A C 1
ATOM 1732 O O . GLU A 1 216 ? -8.258 14.5 -2.508 1 98.44 216 GLU A O 1
ATOM 1737 N N . ALA A 1 217 ? -6.98 13.969 -0.744 1 98.75 217 ALA A N 1
ATOM 1738 C CA . ALA A 1 217 ? -6.188 15.195 -0.852 1 98.75 217 ALA A CA 1
ATOM 1739 C C . ALA A 1 217 ? -4.754 14.961 -0.382 1 98.75 217 ALA A C 1
ATOM 1741 O O . ALA A 1 217 ? -4.465 13.953 0.273 1 98.75 217 ALA A O 1
ATOM 1742 N N . VAL A 1 218 ? -3.867 15.914 -0.806 1 98.75 218 VAL A N 1
ATOM 1743 C CA . VAL A 1 218 ? -2.463 15.742 -0.447 1 98.75 218 VAL A CA 1
ATOM 1744 C C . VAL A 1 218 ? -1.841 17.109 -0.14 1 98.75 218 VAL A C 1
ATOM 1746 O O . VAL A 1 218 ? -2.242 18.125 -0.712 1 98.75 218 VAL A O 1
ATOM 1749 N N . LYS A 1 219 ? -1.04 17.156 0.849 1 98.19 219 LYS A N 1
ATOM 1750 C CA . LYS A 1 219 ? -0.079 18.234 1.073 1 98.19 219 LYS A CA 1
ATOM 1751 C C . LYS A 1 219 ? 1.34 17.781 0.738 1 98.19 219 LYS A C 1
ATOM 1753 O O . LYS A 1 219 ? 1.84 16.812 1.309 1 98.19 219 LYS A O 1
ATOM 1758 N N . LEU A 1 220 ? 1.93 18.422 -0.247 1 98.31 220 LEU A N 1
ATOM 1759 C CA . LEU A 1 220 ? 3.307 18.125 -0.631 1 98.31 220 LEU A CA 1
ATOM 1760 C C . LEU A 1 220 ? 4.262 19.172 -0.07 1 98.31 220 LEU A C 1
ATOM 1762 O O . LEU A 1 220 ? 4.078 20.375 -0.299 1 98.31 220 LEU A O 1
ATOM 1766 N N . TYR A 1 221 ? 5.258 18.672 0.638 1 97 221 TYR A N 1
ATOM 1767 C CA . TYR A 1 221 ? 6.215 19.578 1.277 1 97 221 TYR A CA 1
ATOM 1768 C C . TYR A 1 221 ? 7.637 19.25 0.835 1 97 221 TYR A C 1
ATOM 1770 O O . TYR A 1 221 ? 8 18.094 0.68 1 97 221 TYR A O 1
ATOM 1778 N N . PRO A 1 222 ? 8.414 20.312 0.604 1 96.75 222 PRO A N 1
ATOM 1779 C CA . PRO A 1 222 ? 9.852 20.047 0.586 1 96.75 222 PRO A CA 1
ATOM 1780 C C . PRO A 1 222 ? 10.414 19.766 1.977 1 96.75 222 PRO A C 1
ATOM 1782 O O . PRO A 1 222 ? 9.938 20.312 2.967 1 96.75 222 PRO A O 1
ATOM 1785 N N . LEU A 1 223 ? 11.398 18.891 2.016 1 96.75 223 LEU A N 1
ATOM 1786 C CA . LEU A 1 223 ? 12.07 18.719 3.299 1 96.75 223 LEU A CA 1
ATOM 1787 C C . LEU A 1 223 ? 12.812 19.984 3.703 1 96.75 223 LEU A C 1
ATOM 1789 O O . LEU A 1 223 ? 13.562 20.562 2.904 1 96.75 223 LEU A O 1
ATOM 1793 N N . VAL A 1 224 ? 12.531 20.453 4.926 1 94.38 224 VAL A N 1
ATOM 1794 C CA . VAL A 1 224 ? 13.18 21.641 5.484 1 94.38 224 VAL A CA 1
ATOM 1795 C C . VAL A 1 224 ? 14.117 21.234 6.613 1 94.38 224 VAL A C 1
ATOM 1797 O O . VAL A 1 224 ? 13.719 20.5 7.527 1 94.38 224 VAL A O 1
ATOM 1800 N N . VAL A 1 225 ? 15.32 21.656 6.512 1 94.69 225 VAL A N 1
ATOM 1801 C CA . VAL A 1 225 ? 16.281 21.438 7.59 1 94.69 225 VAL A CA 1
ATOM 1802 C C . VAL A 1 225 ? 16.078 22.484 8.68 1 94.69 225 VAL A C 1
ATOM 1804 O O . VAL A 1 225 ? 16.281 23.672 8.438 1 94.69 225 VAL A O 1
ATOM 1807 N N . LEU A 1 226 ? 15.703 22.031 9.82 1 92.19 226 LEU A N 1
ATOM 1808 C CA . LEU A 1 226 ? 15.438 22.922 10.938 1 92.19 226 LEU A CA 1
ATOM 1809 C C . LEU A 1 226 ? 16.531 22.812 11.992 1 92.19 226 LEU A C 1
ATOM 1811 O O . LEU A 1 226 ? 17.172 21.766 12.117 1 92.19 226 LEU A O 1
ATOM 1815 N N . GLU A 1 227 ? 16.656 23.891 12.719 1 91.12 227 GLU A N 1
ATOM 1816 C CA . GLU A 1 227 ? 17.578 23.844 13.852 1 91.12 227 GLU A CA 1
ATOM 1817 C C . GLU A 1 227 ? 17.109 22.859 14.914 1 91.12 227 GLU A C 1
ATOM 1819 O O . GLU A 1 227 ? 15.922 22.578 15.039 1 91.12 227 GLU A O 1
ATOM 1824 N N . ARG A 1 228 ? 18.047 22.281 15.586 1 90.62 228 ARG A N 1
ATOM 1825 C CA . ARG A 1 228 ? 17.812 21.406 16.719 1 90.62 228 ARG A CA 1
ATOM 1826 C C . ARG A 1 228 ? 17.125 20.109 16.266 1 90.62 228 ARG A C 1
ATOM 1828 O O . ARG A 1 228 ? 16.172 19.641 16.906 1 90.62 228 ARG A O 1
ATOM 1835 N N . THR A 1 229 ? 17.469 19.688 15.109 1 92.94 229 THR A N 1
ATOM 1836 C CA . THR A 1 229 ? 17.047 18.391 14.609 1 92.94 229 THR A CA 1
ATOM 1837 C C . THR A 1 229 ? 18.25 17.516 14.266 1 92.94 229 THR A C 1
ATOM 1839 O O . THR A 1 229 ? 19.359 18.031 14.094 1 92.94 229 THR A O 1
ATOM 1842 N N . ASP A 1 230 ? 18.062 16.25 14.266 1 94.56 230 ASP A N 1
ATOM 1843 C CA . ASP A 1 230 ? 19.125 15.359 13.828 1 94.56 230 ASP A CA 1
ATOM 1844 C C . ASP A 1 230 ? 19.438 15.562 12.344 1 94.56 230 ASP A C 1
ATOM 1846 O O . ASP A 1 230 ? 20.562 15.32 11.898 1 94.56 230 ASP A O 1
ATOM 1850 N N . LEU A 1 231 ? 18.5 16.031 11.617 1 95.81 231 LEU A N 1
ATOM 1851 C CA . LEU A 1 231 ? 18.703 16.344 10.211 1 95.81 231 LEU A CA 1
ATOM 1852 C C . LEU A 1 231 ? 19.719 17.484 10.055 1 95.81 231 LEU A C 1
ATOM 1854 O O . LEU A 1 231 ? 20.5 17.484 9.094 1 95.81 231 LEU A O 1
ATOM 1858 N N . GLU A 1 232 ? 19.656 18.438 10.977 1 95.25 232 GLU A N 1
ATOM 1859 C CA . GLU A 1 232 ? 20.625 19.531 10.969 1 95.25 232 GLU A CA 1
ATOM 1860 C C . GLU A 1 232 ? 22.047 18.984 10.992 1 95.25 232 GLU A C 1
ATOM 1862 O O . GLU A 1 232 ? 22.906 19.422 10.211 1 95.25 232 GLU A O 1
ATOM 1867 N N . ARG A 1 233 ? 22.266 18.078 11.875 1 95.81 233 ARG A N 1
ATOM 1868 C CA . ARG A 1 233 ? 23.594 17.453 11.992 1 95.81 233 ARG A CA 1
ATOM 1869 C C . ARG A 1 233 ? 23.984 16.766 10.695 1 95.81 233 ARG A C 1
ATOM 1871 O O . ARG A 1 233 ? 25.125 16.891 10.242 1 95.81 233 ARG A O 1
ATOM 1878 N N . MET A 1 234 ? 23.031 16.078 10.141 1 96.44 234 MET A N 1
ATOM 1879 C CA . MET A 1 234 ? 23.281 15.383 8.883 1 96.44 234 MET A CA 1
ATOM 1880 C C . MET A 1 234 ? 23.656 16.375 7.785 1 96.44 234 MET A C 1
ATOM 1882 O O . MET A 1 234 ? 24.531 16.094 6.957 1 96.44 234 MET A O 1
ATOM 1886 N N . TYR A 1 235 ? 23.016 17.453 7.758 1 95.88 235 TYR A N 1
ATOM 1887 C CA . TYR A 1 235 ? 23.266 18.5 6.77 1 95.88 235 TYR A CA 1
ATOM 1888 C C . TYR A 1 235 ? 24.672 19.047 6.914 1 95.88 235 TYR A C 1
ATOM 1890 O O . TYR A 1 235 ? 25.422 19.109 5.938 1 95.88 235 TYR A O 1
ATOM 1898 N N . TYR A 1 236 ? 25.062 19.391 8.102 1 96.06 236 TYR A N 1
ATOM 1899 C CA . TYR A 1 236 ? 26.375 19.984 8.344 1 96.06 236 TYR A CA 1
ATOM 1900 C C . TYR A 1 236 ? 27.484 18.953 8.125 1 96.06 236 TYR A C 1
ATOM 1902 O O . TYR A 1 236 ? 28.609 19.312 7.75 1 96.06 236 TYR A O 1
ATOM 1910 N N . ASP A 1 237 ? 27.172 17.688 8.336 1 97.06 237 ASP A N 1
ATOM 1911 C CA . ASP A 1 237 ? 28.125 16.609 8.086 1 97.06 237 ASP A CA 1
ATOM 1912 C C . ASP A 1 237 ? 28.188 16.266 6.598 1 97.06 237 ASP A C 1
ATOM 1914 O O . ASP A 1 237 ? 28.828 15.297 6.203 1 97.06 237 ASP A O 1
ATOM 1918 N N . ARG A 1 238 ? 27.422 16.922 5.82 1 96.12 238 ARG A N 1
ATOM 1919 C CA . ARG A 1 238 ? 27.391 16.766 4.367 1 96.12 238 ARG A CA 1
ATOM 1920 C C . ARG A 1 238 ? 26.828 15.414 3.967 1 96.12 238 ARG A C 1
ATOM 1922 O O . ARG A 1 238 ? 27.25 14.828 2.965 1 96.12 238 ARG A O 1
ATOM 1929 N N . ARG A 1 239 ? 26.047 14.922 4.754 1 95.88 239 ARG A N 1
ATOM 1930 C CA . ARG A 1 239 ? 25.406 13.633 4.484 1 95.88 239 ARG A CA 1
ATOM 1931 C C . ARG A 1 239 ? 24 13.82 3.953 1 95.88 239 ARG A C 1
ATOM 1933 O O . ARG A 1 239 ? 23.266 12.844 3.75 1 95.88 239 ARG A O 1
ATOM 1940 N N . TYR A 1 240 ? 23.641 15.008 3.766 1 96.56 240 TYR A N 1
ATOM 1941 C CA . TYR A 1 240 ? 22.344 15.344 3.219 1 96.56 240 TYR A CA 1
ATOM 1942 C C . TYR A 1 240 ? 22.391 16.625 2.408 1 96.56 240 TYR A C 1
ATOM 1944 O O . TYR A 1 240 ? 23.047 17.594 2.807 1 96.56 240 TYR A O 1
ATOM 1952 N N . LYS A 1 241 ? 21.688 16.609 1.31 1 95.38 241 LYS A N 1
ATOM 1953 C CA . LYS A 1 241 ? 21.578 17.781 0.455 1 95.38 241 LYS A CA 1
ATOM 1954 C C . LYS A 1 241 ? 20.109 18.094 0.139 1 95.38 241 LYS A C 1
ATOM 1956 O O . LYS A 1 241 ? 19.422 17.266 -0.45 1 95.38 241 LYS A O 1
ATOM 1961 N N . PRO A 1 242 ? 19.609 19.25 0.492 1 95.5 242 PRO A N 1
ATOM 1962 C CA . PRO A 1 242 ? 18.234 19.625 0.182 1 95.5 242 PRO A CA 1
ATOM 1963 C C . PRO A 1 242 ? 18 19.812 -1.314 1 95.5 242 PRO A C 1
ATOM 1965 O O . PRO A 1 242 ? 18.938 20.062 -2.064 1 95.5 242 PRO A O 1
ATOM 1968 N N . LEU A 1 243 ? 16.766 19.781 -1.714 1 96.94 243 LEU A N 1
ATOM 1969 C CA . LEU A 1 243 ? 16.391 20.031 -3.1 1 96.94 243 LEU A CA 1
ATOM 1970 C C . LEU A 1 243 ? 16.594 21.5 -3.453 1 96.94 243 LEU A C 1
ATOM 1972 O O . LEU A 1 243 ? 16.297 22.391 -2.645 1 96.94 243 LEU A O 1
ATOM 1976 N N . SER A 1 244 ? 17.094 21.781 -4.633 1 97.25 244 SER A N 1
ATOM 1977 C CA . SER A 1 244 ? 17.062 23.156 -5.148 1 97.25 244 SER A CA 1
ATOM 1978 C C . SER A 1 244 ? 15.656 23.562 -5.562 1 97.25 244 SER A C 1
ATOM 1980 O O . SER A 1 244 ? 14.773 22.703 -5.715 1 97.25 244 SER A O 1
ATOM 1982 N N . TYR A 1 245 ? 15.484 24.812 -5.66 1 97.06 245 TYR A N 1
ATOM 1983 C CA . TYR A 1 245 ? 14.172 25.328 -6.066 1 97.06 245 TYR A CA 1
ATOM 1984 C C . TYR A 1 245 ? 13.766 24.75 -7.422 1 97.06 245 TYR A C 1
ATOM 1986 O O . TYR A 1 245 ? 12.633 24.297 -7.594 1 97.06 245 TYR A O 1
ATOM 1994 N N . ARG A 1 246 ? 14.68 24.781 -8.359 1 97.56 246 ARG A N 1
ATOM 1995 C CA . ARG A 1 246 ? 14.414 24.266 -9.703 1 97.56 246 ARG A CA 1
ATOM 1996 C C . ARG A 1 246 ? 14.062 22.781 -9.664 1 97.56 246 ARG A C 1
ATOM 1998 O O . ARG A 1 246 ? 13.117 22.344 -10.328 1 97.56 246 ARG A O 1
ATOM 2005 N N . GLU A 1 247 ? 14.805 22.031 -8.914 1 98 247 GLU A N 1
ATOM 2006 C CA . GLU A 1 247 ? 14.523 20.609 -8.75 1 98 247 GLU A CA 1
ATOM 2007 C C . GLU A 1 247 ? 13.141 20.375 -8.156 1 98 247 GLU A C 1
ATOM 2009 O O . GLU A 1 247 ? 12.414 19.484 -8.586 1 98 247 GLU A O 1
ATOM 2014 N N . TYR A 1 248 ? 12.836 21.172 -7.16 1 98.19 248 TYR A N 1
ATOM 2015 C CA . TYR A 1 248 ? 11.562 21.016 -6.469 1 98.19 248 TYR A CA 1
ATOM 2016 C C . TYR A 1 248 ? 10.398 21.312 -7.402 1 98.19 248 TYR A C 1
ATOM 2018 O O . TYR A 1 248 ? 9.422 20.547 -7.457 1 98.19 248 TYR A O 1
ATOM 2026 N N . ILE A 1 249 ? 10.461 22.375 -8.172 1 98.5 249 ILE A N 1
ATOM 2027 C CA . ILE A 1 249 ? 9.398 22.766 -9.094 1 98.5 249 ILE A CA 1
ATOM 2028 C C . ILE A 1 249 ? 9.203 21.672 -10.141 1 98.5 249 ILE A C 1
ATOM 2030 O O . ILE A 1 249 ? 8.07 21.281 -10.438 1 98.5 249 ILE A O 1
ATOM 2034 N N . ARG A 1 250 ? 10.289 21.188 -10.672 1 98.56 250 ARG A N 1
ATOM 2035 C CA . ARG A 1 250 ? 10.219 20.125 -11.672 1 98.56 250 ARG A CA 1
ATOM 2036 C C . ARG A 1 250 ? 9.609 18.859 -11.086 1 98.56 250 ARG A C 1
ATOM 2038 O O . ARG A 1 250 ? 8.812 18.188 -11.742 1 98.56 250 ARG A O 1
ATOM 2045 N N . LEU A 1 251 ? 10.031 18.562 -9.914 1 98.75 251 LEU A N 1
ATOM 2046 C CA . LEU A 1 251 ? 9.523 17.375 -9.219 1 98.75 251 LEU A CA 1
ATOM 2047 C C . LEU A 1 251 ? 8.023 17.5 -8.969 1 98.75 251 LEU A C 1
ATOM 2049 O O . LEU A 1 251 ? 7.277 16.531 -9.148 1 98.75 251 LEU A O 1
ATOM 2053 N N . LEU A 1 252 ? 7.605 18.656 -8.531 1 98.81 252 LEU A N 1
ATOM 2054 C CA . LEU A 1 252 ? 6.184 18.875 -8.312 1 98.81 252 LEU A CA 1
ATOM 2055 C C . LEU A 1 252 ? 5.395 18.672 -9.602 1 98.81 252 LEU A C 1
ATOM 2057 O O . LEU A 1 252 ? 4.348 18.016 -9.594 1 98.81 252 LEU A O 1
ATOM 2061 N N . ALA A 1 253 ? 5.891 19.234 -10.648 1 98.88 253 ALA A N 1
ATOM 2062 C CA . ALA A 1 253 ? 5.219 19.078 -11.938 1 98.88 253 ALA A CA 1
ATOM 2063 C C . ALA A 1 253 ? 5.145 17.609 -12.344 1 98.88 253 ALA A C 1
ATOM 2065 O O . ALA A 1 253 ? 4.086 17.125 -12.75 1 98.88 253 ALA A O 1
ATOM 2066 N N . ASP A 1 254 ? 6.277 16.922 -12.227 1 98.88 254 ASP A N 1
ATOM 2067 C CA . ASP A 1 254 ? 6.309 15.492 -12.516 1 98.88 254 ASP A CA 1
ATOM 2068 C C . ASP A 1 254 ? 5.297 14.734 -11.664 1 98.88 254 ASP A C 1
ATOM 2070 O O . ASP A 1 254 ? 4.602 13.844 -12.156 1 98.88 254 ASP A O 1
ATOM 2074 N N . ALA A 1 255 ? 5.266 15.07 -10.391 1 98.88 255 ALA A N 1
ATOM 2075 C CA . ALA A 1 255 ? 4.367 14.414 -9.445 1 98.88 255 ALA A CA 1
ATOM 2076 C C . ALA A 1 255 ? 2.906 14.648 -9.812 1 98.88 255 ALA A C 1
ATOM 2078 O O . ALA A 1 255 ? 2.104 13.711 -9.836 1 98.88 255 ALA A O 1
ATOM 2079 N N . LEU A 1 256 ? 2.576 15.875 -10.094 1 98.88 256 LEU A N 1
ATOM 2080 C CA . LEU A 1 256 ? 1.205 16.203 -10.453 1 98.88 256 LEU A CA 1
ATOM 2081 C C . LEU A 1 256 ? 0.787 15.484 -11.734 1 98.88 256 LEU A C 1
ATOM 2083 O O . LEU A 1 256 ? -0.321 14.953 -11.812 1 98.88 256 LEU A O 1
ATOM 2087 N N . GLU A 1 257 ? 1.636 15.43 -12.711 1 98.88 257 GLU A N 1
ATOM 2088 C CA . GLU A 1 257 ? 1.336 14.758 -13.977 1 98.88 257 GLU A CA 1
ATOM 2089 C C . GLU A 1 257 ? 1.003 13.289 -13.75 1 98.88 257 GLU A C 1
ATOM 2091 O O . GLU A 1 257 ? 0.203 12.711 -14.484 1 98.88 257 GLU A O 1
ATOM 2096 N N . ARG A 1 258 ? 1.554 12.695 -12.711 1 98.81 258 ARG A N 1
ATOM 2097 C CA . ARG A 1 258 ? 1.456 11.258 -12.5 1 98.81 258 ARG A CA 1
ATOM 2098 C C . ARG A 1 258 ? 0.487 10.93 -11.367 1 98.81 258 ARG A C 1
ATOM 2100 O O . ARG A 1 258 ? 0.331 9.766 -10.992 1 98.81 258 ARG A O 1
ATOM 2107 N N . MET A 1 259 ? -0.091 11.93 -10.805 1 98.75 259 MET A N 1
ATOM 2108 C CA . MET A 1 259 ? -1.087 11.797 -9.742 1 98.75 259 MET A CA 1
ATOM 2109 C C . MET A 1 259 ? -2.496 11.75 -10.328 1 98.75 259 MET A C 1
ATOM 2111 O O . MET A 1 259 ? -2.787 12.43 -11.312 1 98.75 259 MET A O 1
ATOM 2115 N N . ALA A 1 260 ? -3.369 10.93 -9.695 1 98.69 260 ALA A N 1
ATOM 2116 C CA . ALA A 1 260 ? -4.758 10.898 -10.148 1 98.69 260 ALA A CA 1
ATOM 2117 C C . ALA A 1 260 ? -5.352 12.305 -10.188 1 98.69 260 ALA A C 1
ATOM 2119 O O . ALA A 1 260 ? -5.125 13.102 -9.281 1 98.69 260 ALA A O 1
ATOM 2120 N N . PRO A 1 261 ? -6.094 12.625 -11.203 1 98.19 261 PRO A N 1
ATOM 2121 C CA . PRO A 1 261 ? -6.656 13.969 -11.328 1 98.19 261 PRO A CA 1
ATOM 2122 C C . PRO A 1 261 ? -7.684 14.289 -10.242 1 98.19 261 PRO A C 1
ATOM 2124 O O . PRO A 1 261 ? -8.031 15.453 -10.031 1 98.19 261 PRO A O 1
ATOM 2127 N N . THR A 1 262 ? -8.109 13.281 -9.57 1 97.5 262 THR A N 1
ATOM 2128 C CA . THR A 1 262 ? -9.164 13.469 -8.586 1 97.5 262 THR A CA 1
ATOM 2129 C C . THR A 1 262 ? -8.57 13.812 -7.219 1 97.5 262 THR A C 1
ATOM 2131 O O . THR A 1 262 ? -9.305 14.188 -6.297 1 97.5 262 THR A O 1
ATOM 2134 N N . VAL A 1 263 ? -7.281 13.68 -7.016 1 98.75 263 VAL A N 1
ATOM 2135 C CA . VAL A 1 263 ? -6.652 14.023 -5.746 1 98.75 263 VAL A CA 1
ATOM 2136 C C . VAL A 1 263 ? -6.574 15.547 -5.602 1 98.75 263 VAL A C 1
ATOM 2138 O O . VAL A 1 263 ? -6.031 16.234 -6.473 1 98.75 263 VAL A O 1
ATOM 2141 N N . LEU A 1 264 ? -7.117 16.062 -4.559 1 98.62 264 LEU A N 1
ATOM 2142 C CA . LEU A 1 264 ? -7.102 17.5 -4.332 1 98.62 264 LEU A CA 1
ATOM 2143 C C . LEU A 1 264 ? -5.754 17.953 -3.779 1 98.62 264 LEU A C 1
ATOM 2145 O O . LEU A 1 264 ? -5.168 17.266 -2.936 1 98.62 264 LEU A O 1
ATOM 2149 N N . ILE A 1 265 ? -5.32 19.062 -4.27 1 98.5 265 ILE A N 1
ATOM 2150 C CA . ILE A 1 265 ? -4.043 19.609 -3.826 1 98.5 265 ILE A CA 1
ATOM 2151 C C . ILE A 1 265 ? -4.281 20.672 -2.752 1 98.5 265 ILE A C 1
ATOM 2153 O O . ILE A 1 265 ? -4.77 21.766 -3.045 1 98.5 265 ILE A O 1
ATOM 2157 N N . GLN A 1 266 ? -3.908 20.359 -1.554 1 97.44 266 GLN A N 1
ATOM 2158 C CA . GLN A 1 266 ? -4.117 21.297 -0.453 1 97.44 266 GLN A CA 1
ATOM 2159 C C . GLN A 1 266 ? -2.908 22.203 -0.265 1 97.44 266 GLN A C 1
ATOM 2161 O O . GLN A 1 266 ? -3.049 23.359 0.153 1 97.44 266 GLN A O 1
ATOM 2166 N N . ARG A 1 267 ? -1.737 21.625 -0.516 1 96 267 ARG A N 1
ATOM 2167 C CA . ARG A 1 267 ? -0.505 22.391 -0.344 1 96 267 ARG A CA 1
ATOM 2168 C C . ARG A 1 267 ? 0.582 21.891 -1.291 1 96 267 ARG A C 1
ATOM 2170 O O . ARG A 1 267 ? 0.635 20.703 -1.614 1 96 267 ARG A O 1
ATOM 2177 N N . LEU A 1 268 ? 1.477 22.844 -1.682 1 96.31 268 LEU A N 1
ATOM 2178 C CA . LEU A 1 268 ? 2.611 22.484 -2.521 1 96.31 268 LEU A CA 1
ATOM 2179 C C . LEU A 1 268 ? 3.92 22.984 -1.917 1 96.31 268 LEU A C 1
ATOM 2181 O O . LEU A 1 268 ? 4.98 22.859 -2.537 1 96.31 268 LEU A O 1
ATOM 2185 N N . SER A 1 269 ? 3.803 23.562 -0.765 1 91.62 269 SER A N 1
ATOM 2186 C CA . SER A 1 269 ? 4.992 24.031 -0.059 1 91.62 269 SER A CA 1
ATOM 2187 C C . SER A 1 269 ? 4.73 24.156 1.438 1 91.62 269 SER A C 1
ATOM 2189 O O . SER A 1 269 ? 3.637 23.844 1.912 1 91.62 269 SER A O 1
ATOM 2191 N N . LYS A 1 270 ? 5.836 24.375 2.127 1 78.69 270 LYS A N 1
ATOM 2192 C CA . LYS A 1 270 ? 5.781 24.547 3.574 1 78.69 270 LYS A CA 1
ATOM 2193 C C . LYS A 1 270 ? 6.094 26 3.963 1 78.69 270 LYS A C 1
ATOM 2195 O O . LYS A 1 270 ? 7.195 26.297 4.43 1 78.69 270 LYS A O 1
ATOM 2200 N N . ASP A 1 271 ? 5.258 26.828 3.838 1 64.44 271 ASP A N 1
ATOM 2201 C CA . ASP A 1 271 ? 5.59 28.234 4.039 1 64.44 271 ASP A CA 1
ATOM 2202 C C . ASP A 1 271 ? 5.379 28.641 5.492 1 64.44 271 ASP A C 1
ATOM 2204 O O . ASP A 1 271 ? 5.684 29.781 5.871 1 64.44 271 ASP A O 1
ATOM 2208 N N . ARG A 1 272 ? 5.008 27.797 6.281 1 61.81 272 ARG A N 1
ATOM 2209 C CA . ARG A 1 272 ? 4.809 28.172 7.676 1 61.81 272 ARG A CA 1
ATOM 2210 C C . ARG A 1 272 ? 5.93 27.625 8.555 1 61.81 272 ARG A C 1
ATOM 2212 O O . ARG A 1 272 ? 5.73 27.375 9.742 1 61.81 272 ARG A O 1
ATOM 2219 N N . ALA A 1 273 ? 7.031 27.391 7.992 1 65.44 273 ALA A N 1
ATOM 2220 C CA . ALA A 1 273 ? 8.195 27.047 8.805 1 65.44 273 ALA A CA 1
ATOM 2221 C C . ALA A 1 273 ? 8.836 28.297 9.398 1 65.44 273 ALA A C 1
ATOM 2223 O O . ALA A 1 273 ? 8.922 29.344 8.734 1 65.44 273 ALA A O 1
ATOM 2224 N N . PRO A 1 274 ? 9.062 28.172 10.703 1 67.19 274 PRO A N 1
ATOM 2225 C CA . PRO A 1 274 ? 9.695 29.359 11.281 1 67.19 274 PRO A CA 1
ATOM 2226 C C . PRO A 1 274 ? 11.008 29.734 10.586 1 67.19 274 PRO A C 1
ATOM 2228 O O . PRO A 1 274 ? 11.953 28.938 10.594 1 67.19 274 PRO A O 1
ATOM 2231 N N . ASP A 1 275 ? 10.984 30.844 10.016 1 69.25 275 ASP A N 1
ATOM 2232 C CA . ASP A 1 275 ? 12.133 31.281 9.242 1 69.25 275 ASP A CA 1
ATOM 2233 C C . ASP A 1 275 ? 13.391 31.344 10.102 1 69.25 275 ASP A C 1
ATOM 2235 O O . ASP A 1 275 ? 14.492 31.047 9.633 1 69.25 275 ASP A O 1
ATOM 2239 N N . GLU A 1 276 ? 13.102 31.594 11.305 1 72.19 276 GLU A N 1
ATOM 2240 C CA . GLU A 1 276 ? 14.25 31.781 12.188 1 72.19 276 GLU A CA 1
ATOM 2241 C C . GLU A 1 276 ? 14.922 30.453 12.516 1 72.19 276 GLU A C 1
ATOM 2243 O O . GLU A 1 276 ? 16.109 30.406 12.828 1 72.19 276 GLU A O 1
ATOM 2248 N N . GLU A 1 277 ? 14.219 29.438 12.32 1 82.81 277 GLU A N 1
ATOM 2249 C CA . GLU A 1 277 ? 14.766 28.141 12.695 1 82.81 277 GLU A CA 1
ATOM 2250 C C . GLU A 1 277 ? 15.109 27.297 11.461 1 82.81 277 GLU A C 1
ATOM 2252 O O . GLU A 1 277 ? 15.664 26.219 11.578 1 82.81 277 GLU A O 1
ATOM 2257 N N . ARG A 1 278 ? 14.883 27.859 10.375 1 87.31 278 ARG A N 1
ATOM 2258 C CA . ARG A 1 278 ? 15.125 27.141 9.133 1 87.31 278 ARG A CA 1
ATOM 2259 C C . ARG A 1 278 ? 16.578 27.328 8.672 1 87.31 278 ARG A C 1
ATOM 2261 O O . ARG A 1 278 ? 17.078 28.453 8.609 1 87.31 278 ARG A O 1
ATOM 2268 N N . ILE A 1 279 ? 17.203 26.312 8.367 1 90.06 279 ILE A N 1
ATOM 2269 C CA . ILE A 1 279 ? 18.578 26.328 7.879 1 90.06 279 ILE A CA 1
ATOM 2270 C C . ILE A 1 279 ? 18.578 26.203 6.355 1 90.06 279 ILE A C 1
ATOM 2272 O O . ILE A 1 279 ? 19.203 27 5.664 1 90.06 279 ILE A O 1
ATOM 2276 N N . GLU A 1 280 ? 17.906 25.234 5.844 1 91 280 GLU A N 1
ATOM 2277 C CA . GLU A 1 280 ? 17.797 24.953 4.414 1 91 280 GLU A CA 1
ATOM 2278 C C . GLU A 1 280 ? 16.422 24.391 4.066 1 91 280 GLU A C 1
ATOM 2280 O O . GLU A 1 280 ? 15.758 23.781 4.906 1 91 280 GLU A O 1
ATOM 2285 N N . PRO A 1 281 ? 15.898 24.609 2.922 1 92.06 281 PRO A N 1
ATOM 2286 C CA . PRO A 1 281 ? 16.609 25.297 1.837 1 92.06 281 PRO A CA 1
ATOM 2287 C C . PRO A 1 281 ? 16.609 26.812 1.998 1 92.06 281 PRO A C 1
ATOM 2289 O O . PRO A 1 281 ? 15.805 27.359 2.762 1 92.06 281 PRO A O 1
ATOM 2292 N N . GLU A 1 282 ? 17.422 27.438 1.162 1 88.88 282 GLU A N 1
ATOM 2293 C CA . GLU A 1 282 ? 17.562 28.891 1.238 1 88.88 282 GLU A CA 1
ATOM 2294 C C . GLU A 1 282 ? 16.5 29.594 0.415 1 88.88 282 GLU A C 1
ATOM 2296 O O . GLU A 1 282 ? 16.188 30.766 0.661 1 88.88 282 GLU A O 1
ATOM 2301 N N . TRP A 1 283 ? 16.062 28.906 -0.544 1 89.88 283 TRP A N 1
ATOM 2302 C CA . TRP A 1 283 ? 15.086 29.547 -1.408 1 89.88 283 TRP A CA 1
ATOM 2303 C C . TRP A 1 283 ? 13.766 29.766 -0.667 1 89.88 283 TRP A C 1
ATOM 2305 O O . TRP A 1 283 ? 13.508 29.109 0.352 1 89.88 283 TRP A O 1
ATOM 2315 N N . ASP A 1 284 ? 12.953 30.641 -1.156 1 87.25 284 ASP A N 1
ATOM 2316 C CA . ASP A 1 284 ? 11.711 31.094 -0.53 1 87.25 284 ASP A CA 1
ATOM 2317 C C . ASP A 1 284 ? 10.633 30.016 -0.614 1 87.25 284 ASP A C 1
ATOM 2319 O O . ASP A 1 284 ? 10.281 29.562 -1.708 1 87.25 284 ASP A O 1
ATOM 2323 N N . LEU A 1 285 ? 10.086 29.656 0.545 1 88.5 285 LEU A N 1
ATOM 2324 C CA . LEU A 1 285 ? 9.094 28.594 0.64 1 88.5 285 LEU A CA 1
ATOM 2325 C C . LEU A 1 285 ? 7.688 29.141 0.44 1 88.5 285 LEU A C 1
ATOM 2327 O O . LEU A 1 285 ? 6.703 28.406 0.571 1 88.5 285 LEU A O 1
ATOM 2331 N N . TYR A 1 286 ? 7.629 30.312 0.058 1 86.81 286 TYR A N 1
ATOM 2332 C CA . TYR A 1 286 ? 6.34 30.984 -0.081 1 86.81 286 TYR A CA 1
ATOM 2333 C C . TYR A 1 286 ? 5.438 30.234 -1.051 1 86.81 286 TYR A C 1
ATOM 2335 O O . TYR A 1 286 ? 5.777 30.062 -2.223 1 86.81 286 TYR A O 1
ATOM 2343 N N . ARG A 1 287 ? 4.27 29.906 -0.586 1 89.12 287 ARG A N 1
ATOM 2344 C CA . ARG A 1 287 ? 3.398 28.969 -1.285 1 89.12 287 ARG A CA 1
ATOM 2345 C C . ARG A 1 287 ? 2.934 29.547 -2.619 1 89.12 287 ARG A C 1
ATOM 2347 O O . ARG A 1 287 ? 2.832 28.828 -3.611 1 89.12 287 ARG A O 1
ATOM 2354 N N . MET A 1 288 ? 2.637 30.828 -2.693 1 90.62 288 MET A N 1
ATOM 2355 C CA . MET A 1 288 ? 2.062 31.391 -3.912 1 90.62 288 MET A CA 1
ATOM 2356 C C . MET A 1 288 ? 3.092 31.422 -5.039 1 90.62 288 MET A C 1
ATOM 2358 O O . MET A 1 288 ? 2.74 31.266 -6.207 1 90.62 288 MET A O 1
ATOM 2362 N N . ARG A 1 289 ? 4.301 31.656 -4.637 1 94.06 289 ARG A N 1
ATOM 2363 C CA . ARG A 1 289 ? 5.363 31.609 -5.637 1 94.06 289 ARG A CA 1
ATOM 2364 C C . ARG A 1 289 ? 5.52 30.203 -6.207 1 94.06 289 ARG A C 1
ATOM 2366 O O . ARG A 1 289 ? 5.637 30.031 -7.422 1 94.06 289 ARG A O 1
ATOM 2373 N N . VAL A 1 290 ? 5.516 29.234 -5.309 1 96.31 290 VAL A N 1
ATOM 2374 C CA . VAL A 1 290 ? 5.668 27.844 -5.719 1 96.31 290 VAL A CA 1
ATOM 2375 C C . VAL A 1 290 ? 4.496 27.422 -6.605 1 96.31 290 VAL A C 1
ATOM 2377 O O . VAL A 1 290 ? 4.691 26.844 -7.672 1 96.31 290 VAL A O 1
ATOM 2380 N N . ILE A 1 291 ? 3.307 27.797 -6.203 1 96.81 291 ILE A N 1
ATOM 2381 C CA . ILE A 1 291 ? 2.102 27.469 -6.957 1 96.81 291 ILE A CA 1
ATOM 2382 C C . ILE A 1 291 ? 2.186 28.078 -8.352 1 96.81 291 ILE A C 1
ATOM 2384 O O . ILE A 1 291 ? 1.912 27.406 -9.352 1 96.81 291 ILE A O 1
ATOM 2388 N N . SER A 1 292 ? 2.568 29.328 -8.391 1 97.06 292 SER A N 1
ATOM 2389 C CA . SER A 1 292 ? 2.682 30.031 -9.664 1 97.06 292 SER A CA 1
ATOM 2390 C C . SER A 1 292 ? 3.695 29.359 -10.578 1 97.06 292 SER A C 1
ATOM 2392 O O . SER A 1 292 ? 3.424 29.156 -11.766 1 97.06 292 SER A O 1
ATOM 2394 N N . ASP A 1 293 ? 4.805 29.016 -10.016 1 98 293 ASP A N 1
ATOM 2395 C CA . ASP A 1 293 ? 5.879 28.469 -10.836 1 98 293 ASP A CA 1
ATOM 2396 C C . ASP A 1 293 ? 5.559 27.047 -11.289 1 98 293 ASP A C 1
ATOM 2398 O O . ASP A 1 293 ? 5.949 26.625 -12.383 1 98 293 ASP A O 1
ATOM 2402 N N . VAL A 1 294 ? 4.875 26.297 -10.477 1 98.25 294 VAL A N 1
ATOM 2403 C CA . VAL A 1 294 ? 4.445 24.969 -10.883 1 98.25 294 VAL A CA 1
ATOM 2404 C C . VAL A 1 294 ? 3.432 25.078 -12.023 1 98.25 294 VAL A C 1
ATOM 2406 O O . VAL A 1 294 ? 3.473 24.297 -12.977 1 98.25 294 VAL A O 1
ATOM 2409 N N . ARG A 1 295 ? 2.514 26.016 -11.953 1 97.88 295 ARG A N 1
ATOM 2410 C CA . ARG A 1 295 ? 1.542 26.25 -13.016 1 97.88 295 ARG A CA 1
ATOM 2411 C C . ARG A 1 295 ? 2.236 26.609 -14.328 1 97.88 295 ARG A C 1
ATOM 2413 O O . ARG A 1 295 ? 1.869 26.094 -15.391 1 97.88 295 ARG A O 1
ATOM 2420 N N . LYS A 1 296 ? 3.186 27.5 -14.211 1 98.31 296 LYS A N 1
ATOM 2421 C CA . LYS A 1 296 ? 3.949 27.891 -15.391 1 98.31 296 LYS A CA 1
ATOM 2422 C C . LYS A 1 296 ? 4.656 26.688 -16.016 1 98.31 296 LYS A C 1
ATOM 2424 O O . LYS A 1 296 ? 4.684 26.547 -17.234 1 98.31 296 LYS A O 1
ATOM 2429 N N . GLU A 1 297 ? 5.25 25.906 -15.094 1 98.62 297 GLU A N 1
ATOM 2430 C CA . GLU A 1 297 ? 5.961 24.719 -15.57 1 98.62 297 GLU A CA 1
ATOM 2431 C C . GLU A 1 297 ? 5.016 23.766 -16.281 1 98.62 297 GLU A C 1
ATOM 2433 O O . GLU A 1 297 ? 5.34 23.234 -17.359 1 98.62 297 GLU A O 1
ATOM 2438 N N . LEU A 1 298 ? 3.879 23.484 -15.719 1 98.69 298 LEU A N 1
ATOM 2439 C CA . LEU A 1 298 ? 2.885 22.609 -16.344 1 98.69 298 LEU A CA 1
ATOM 2440 C C . LEU A 1 298 ? 2.383 23.203 -17.656 1 98.69 298 LEU A C 1
ATOM 2442 O O . LEU A 1 298 ? 2.156 22.469 -18.625 1 98.69 298 LEU A O 1
ATOM 2446 N N . ALA A 1 299 ? 2.205 24.5 -17.688 1 98.19 299 ALA A N 1
ATOM 2447 C CA . ALA A 1 299 ? 1.798 25.188 -18.906 1 98.19 299 ALA A CA 1
ATOM 2448 C C . ALA A 1 299 ? 2.85 25.016 -20 1 98.19 299 ALA A C 1
ATOM 2450 O O . ALA A 1 299 ? 2.52 24.719 -21.156 1 98.19 299 ALA A O 1
ATOM 2451 N N . ARG A 1 300 ? 4.035 25.25 -19.641 1 98.44 300 ARG A N 1
ATOM 2452 C CA . ARG A 1 300 ? 5.141 25.094 -20.578 1 98.44 300 ARG A CA 1
ATOM 2453 C C . ARG A 1 300 ? 5.152 23.703 -21.188 1 98.44 300 ARG A C 1
ATOM 2455 O O . ARG A 1 300 ? 5.422 23.531 -22.391 1 98.44 300 ARG A O 1
ATOM 2462 N N . ARG A 1 301 ? 4.832 22.75 -20.344 1 98.38 301 ARG A N 1
ATOM 2463 C CA . ARG A 1 301 ? 4.816 21.359 -20.766 1 98.38 301 ARG A CA 1
ATOM 2464 C C . ARG A 1 301 ? 3.518 21.031 -21.5 1 98.38 301 ARG A C 1
ATOM 2466 O O . ARG A 1 301 ? 3.346 19.906 -21.984 1 98.38 301 ARG A O 1
ATOM 2473 N N . GLU A 1 302 ? 2.613 21.969 -21.516 1 98.06 302 GLU A N 1
ATOM 2474 C CA . GLU A 1 302 ? 1.275 21.703 -22.047 1 98.06 302 GLU A CA 1
ATOM 2475 C C . GLU A 1 302 ? 0.629 20.516 -21.344 1 98.06 302 GLU A C 1
ATOM 2477 O O . GLU A 1 302 ? 0.091 19.625 -22.016 1 98.06 302 GLU A O 1
ATOM 2482 N N . SER A 1 303 ? 0.756 20.578 -20.062 1 98.31 303 SER A N 1
ATOM 2483 C CA . SER A 1 303 ? 0.319 19.453 -19.25 1 98.31 303 SER A CA 1
ATOM 2484 C C . SER A 1 303 ? -0.504 19.906 -18.047 1 98.31 303 SER A C 1
ATOM 2486 O O . SER A 1 303 ? -0.822 21.094 -17.938 1 98.31 303 SER A O 1
ATOM 2488 N N . ARG A 1 304 ? -0.98 18.938 -17.25 1 98.56 304 ARG A N 1
ATOM 2489 C CA . ARG A 1 304 ? -1.771 19.156 -16.031 1 98.56 304 ARG A CA 1
ATOM 2490 C C . ARG A 1 304 ? -1.758 17.938 -15.133 1 98.56 304 ARG A C 1
ATOM 2492 O O . ARG A 1 304 ? -1.148 16.922 -15.469 1 98.56 304 ARG A O 1
ATOM 2499 N N . GLN A 1 305 ? -2.365 18.078 -14.031 1 98.75 305 GLN A N 1
ATOM 2500 C CA . GLN A 1 305 ? -2.494 16.938 -13.125 1 98.75 305 GLN A CA 1
ATOM 2501 C C . GLN A 1 305 ? -3.197 15.773 -13.805 1 98.75 305 GLN A C 1
ATOM 2503 O O . GLN A 1 305 ? -4.246 15.945 -14.43 1 98.75 305 GLN A O 1
ATOM 2508 N N . GLY A 1 306 ? -2.578 14.586 -13.719 1 98.62 306 GLY A N 1
ATOM 2509 C CA . GLY A 1 306 ? -3.207 13.359 -14.18 1 98.62 306 GLY A CA 1
ATOM 2510 C C . GLY A 1 306 ? -2.92 13.055 -15.633 1 98.62 306 GLY A C 1
ATOM 2511 O O . GLY A 1 306 ? -3.307 11.992 -16.141 1 98.62 306 GLY A O 1
ATOM 2512 N N . GLU A 1 307 ? -2.225 13.945 -16.297 1 98.19 307 GLU A N 1
ATOM 2513 C CA . GLU A 1 307 ? -1.988 13.781 -17.734 1 98.19 307 GLU A CA 1
ATOM 2514 C C . GLU A 1 307 ? -1.201 12.5 -18.016 1 98.19 307 GLU A C 1
ATOM 2516 O O . GLU A 1 307 ? -1.391 11.875 -19.062 1 98.19 307 GLU A O 1
ATOM 2521 N N . LEU A 1 308 ? -0.319 12.148 -17.141 1 98.12 308 LEU A N 1
ATOM 2522 C CA . LEU A 1 308 ? 0.519 10.969 -17.328 1 98.12 308 LEU A CA 1
ATOM 2523 C C . LEU A 1 308 ? 0.187 9.906 -16.297 1 98.12 308 LEU A C 1
ATOM 2525 O O . LEU A 1 308 ? 1.007 9.023 -16.016 1 98.12 308 LEU A O 1
ATOM 2529 N N . TYR A 1 309 ? -1.022 10.031 -15.727 1 98.31 309 TYR A N 1
ATOM 2530 C CA . TYR A 1 309 ? -1.436 9.047 -14.727 1 98.31 309 TYR A CA 1
ATOM 2531 C C . TYR A 1 309 ? -1.933 7.77 -15.391 1 98.31 309 TYR A C 1
ATOM 2533 O O . TYR A 1 309 ? -2.918 7.793 -16.141 1 98.31 309 TYR A O 1
ATOM 2541 N N . LYS A 1 310 ? -1.191 6.66 -15.125 1 96.19 310 LYS A N 1
ATOM 2542 C CA . LYS A 1 310 ? -1.518 5.348 -15.672 1 96.19 310 LYS A CA 1
ATOM 2543 C C . LYS A 1 310 ? -1.05 4.23 -14.742 1 96.19 310 LYS A C 1
ATOM 2545 O O . LYS A 1 310 ? 0.085 4.254 -14.258 1 96.19 310 LYS A O 1
ATOM 2550 N N . VAL A 1 311 ? -1.976 3.336 -14.477 1 97 311 VAL A N 1
ATOM 2551 C CA . VAL A 1 311 ? -1.629 2.205 -13.617 1 97 311 VAL A CA 1
ATOM 2552 C C . VAL A 1 311 ? -1.901 0.896 -14.352 1 97 311 VAL A C 1
ATOM 2554 O O . VAL A 1 311 ? -3.059 0.531 -14.578 1 97 311 VAL A O 1
ATOM 2557 N N . GLY A 1 312 ? -0.843 0.201 -14.758 1 96.88 312 GLY A N 1
ATOM 2558 C CA . GLY A 1 312 ? -0.966 -1.068 -15.453 1 96.88 312 GLY A CA 1
ATOM 2559 C C . GLY A 1 312 ? -1.312 -0.911 -16.922 1 96.88 312 GLY A C 1
ATOM 2560 O O . GLY A 1 312 ? -1.398 0.21 -17.438 1 96.88 312 GLY A O 1
ATOM 2561 N N . LEU A 1 313 ? -1.495 -2.01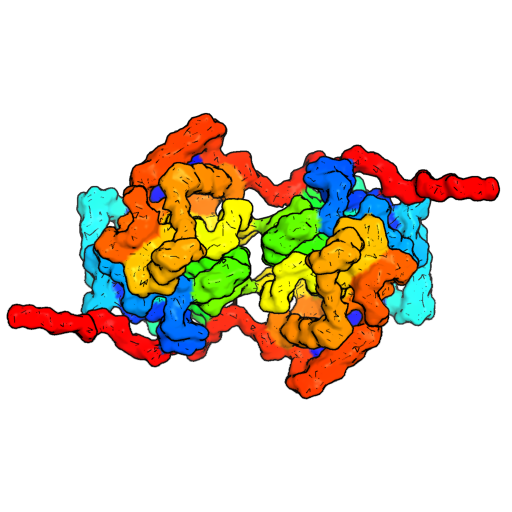8 -17.625 1 97.69 313 LEU A N 1
ATOM 2562 C CA . LEU A 1 313 ? -1.824 -2.059 -19.047 1 97.69 313 LEU A CA 1
ATOM 2563 C C . LEU A 1 313 ? -3.33 -1.955 -19.266 1 97.69 313 LEU A C 1
ATOM 2565 O O . LEU A 1 313 ? -4.113 -2.486 -18.469 1 97.69 313 LEU A O 1
ATOM 2569 N N . SER A 1 314 ? -3.736 -1.24 -20.328 1 97.12 314 SER A N 1
ATOM 2570 C CA . SER A 1 314 ? -5.137 -1.212 -20.734 1 97.12 314 SER A CA 1
ATOM 2571 C C . SER A 1 314 ? -5.527 -2.502 -21.453 1 97.12 314 SER A C 1
ATOM 2573 O O . SER A 1 314 ? -4.664 -3.301 -21.828 1 97.12 314 SER A O 1
ATOM 2575 N N . ALA A 1 315 ? -6.789 -2.703 -21.578 1 96.75 315 ALA A N 1
ATOM 2576 C CA . ALA A 1 315 ? -7.285 -3.887 -22.281 1 96.75 315 ALA A CA 1
ATOM 2577 C C . ALA A 1 315 ? -6.719 -3.961 -23.703 1 96.75 315 ALA A C 1
ATOM 2579 O O . ALA A 1 315 ? -6.383 -5.043 -24.188 1 96.75 315 ALA A O 1
ATOM 2580 N N . GLU A 1 316 ? -6.543 -2.838 -24.344 1 95.62 316 GLU A N 1
ATOM 2581 C CA . GLU A 1 316 ? -6.047 -2.766 -25.719 1 95.62 316 GLU A CA 1
ATOM 2582 C C . GLU A 1 316 ? -4.57 -3.135 -25.797 1 95.62 316 GLU A C 1
ATOM 2584 O O . GLU A 1 316 ? -4.074 -3.539 -26.844 1 95.62 316 GLU A O 1
ATOM 2589 N N . GLU A 1 317 ? -3.93 -3.016 -24.656 1 95.62 317 GLU A N 1
ATOM 2590 C CA . GLU A 1 317 ? -2.494 -3.279 -24.609 1 95.62 317 GLU A CA 1
ATOM 2591 C C . GLU A 1 317 ? -2.211 -4.746 -24.297 1 95.62 317 GLU A C 1
ATOM 2593 O O . GLU A 1 317 ? -1.067 -5.195 -24.406 1 95.62 317 GLU A O 1
ATOM 2598 N N . LEU A 1 318 ? -3.234 -5.449 -23.906 1 95.62 318 LEU A N 1
ATOM 2599 C CA . LEU A 1 318 ? -3.074 -6.859 -23.578 1 95.62 318 LEU A CA 1
ATOM 2600 C C . LEU A 1 318 ? -2.982 -7.703 -24.844 1 95.62 318 LEU A C 1
ATOM 2602 O O . LEU A 1 318 ? -3.809 -8.594 -25.062 1 95.62 318 LEU A O 1
ATOM 2606 N N . VAL A 1 319 ? -2.072 -7.434 -25.719 1 90.44 319 VAL A N 1
ATOM 2607 C CA . VAL A 1 319 ? -1.823 -8.156 -26.969 1 90.44 319 VAL A CA 1
ATOM 2608 C C . VAL A 1 319 ? -0.356 -8.57 -27.047 1 90.44 319 VAL A C 1
ATOM 2610 O O . VAL A 1 319 ? 0.527 -7.727 -27.219 1 90.44 319 VAL A O 1
ATOM 2613 N N . PRO A 1 320 ? -0.171 -9.828 -26.891 1 86.88 320 PRO A N 1
ATOM 2614 C CA . PRO A 1 320 ? 1.223 -10.273 -26.953 1 86.88 320 PRO A CA 1
ATOM 2615 C C . PRO A 1 320 ? 1.908 -9.883 -28.25 1 86.88 320 PRO A C 1
ATOM 2617 O O . PRO A 1 320 ? 1.28 -9.906 -29.312 1 86.88 320 PRO A O 1
ATOM 2620 N N . LEU A 1 321 ? 3.035 -9.305 -28.188 1 82.94 321 LEU A N 1
ATOM 2621 C CA . LEU A 1 321 ? 3.764 -8.82 -29.344 1 82.94 321 LEU A CA 1
ATOM 2622 C C . LEU A 1 321 ? 4.512 -9.961 -30.031 1 82.94 321 LEU A C 1
ATOM 2624 O O . LEU A 1 321 ? 4.902 -9.844 -31.203 1 82.94 321 LEU A O 1
ATOM 2628 N N . VAL A 1 322 ? 4.922 -10.898 -29.484 1 65.06 322 VAL A N 1
ATOM 2629 C CA . VAL A 1 322 ? 5.551 -12.07 -30.078 1 65.06 322 VAL A CA 1
ATOM 2630 C C . VAL A 1 322 ? 4.602 -13.266 -30.016 1 65.06 322 VAL A C 1
ATOM 2632 O O . VAL A 1 322 ? 3.916 -13.461 -29.016 1 65.06 322 VAL A O 1
ATOM 2635 N N . LYS A 1 323 ? 3.955 -13.375 -31.25 1 55.25 323 LYS A N 1
ATOM 2636 C CA . LYS A 1 323 ? 2.971 -14.453 -31.328 1 55.25 323 LYS A CA 1
ATOM 2637 C C . LYS A 1 323 ? 3.398 -15.656 -30.484 1 55.25 323 LYS A C 1
ATOM 2639 O O . LYS A 1 323 ? 4.203 -15.523 -29.562 1 55.25 323 LYS A O 1
ATOM 2644 N N . GLY A 1 324 ? 3.855 -16.922 -31.094 1 45 324 GLY A N 1
ATOM 2645 C CA . GLY A 1 324 ? 4.027 -18.344 -30.812 1 45 324 GLY A CA 1
ATOM 2646 C C . GLY A 1 324 ? 4.992 -18.609 -29.672 1 45 324 GLY A C 1
ATOM 2647 O O . GLY A 1 324 ? 5.602 -19.672 -29.609 1 45 324 GLY A O 1
ATOM 2648 N N . ALA A 1 325 ? 5.688 -17.984 -29.031 1 38.75 325 ALA A N 1
ATOM 2649 C CA . ALA A 1 325 ? 6.438 -18.953 -28.234 1 38.75 325 ALA A CA 1
ATOM 2650 C C . ALA A 1 325 ? 5.516 -20.047 -27.672 1 38.75 325 ALA A C 1
ATOM 2652 O O . ALA A 1 325 ? 5.078 -19.953 -26.516 1 38.75 325 ALA A O 1
ATOM 2653 N N . THR A 1 326 ? 4.41 -20.344 -28.266 1 35.16 326 THR A N 1
ATOM 2654 C CA . THR A 1 326 ? 3.752 -21.641 -28.109 1 35.16 326 THR A CA 1
ATOM 2655 C C . THR A 1 326 ? 4.758 -22.766 -28.25 1 35.16 326 THR A C 1
ATOM 2657 O O . THR A 1 326 ? 5.754 -22.641 -28.969 1 35.16 326 THR A O 1
ATOM 2660 N N . GLY A 1 327 ? 4.895 -23.578 -27.375 1 33.22 327 GLY A N 1
ATOM 2661 C CA . GLY A 1 327 ? 5.855 -24.656 -27.156 1 33.22 327 GLY A CA 1
ATOM 2662 C C . GLY A 1 327 ? 6.168 -25.422 -28.422 1 33.22 327 GLY A C 1
ATOM 2663 O O . GLY A 1 327 ? 6.934 -26.391 -28.391 1 33.22 327 GLY A O 1
ATOM 2664 N N . ALA A 1 328 ? 5.527 -25.625 -29.672 1 31.3 328 ALA A N 1
ATOM 2665 C CA . ALA A 1 328 ? 5.859 -26.625 -30.672 1 31.3 328 ALA A CA 1
ATOM 2666 C C . ALA A 1 328 ? 7.195 -26.312 -31.344 1 31.3 328 ALA A C 1
ATOM 2668 O O . ALA A 1 328 ? 7.848 -27.203 -31.906 1 31.3 328 ALA A O 1
ATOM 2669 N N . GLU A 1 329 ? 7.594 -25.062 -31.594 1 31.36 329 GLU A N 1
ATOM 2670 C CA . GLU A 1 329 ? 8.805 -25.062 -32.406 1 31.36 329 GLU A CA 1
ATOM 2671 C C . GLU A 1 329 ? 10.047 -25.297 -31.562 1 31.36 329 GLU A C 1
ATOM 2673 O O . GLU A 1 329 ? 11.148 -24.906 -31.953 1 31.36 329 GLU A O 1
ATOM 2678 N N . ARG A 1 330 ? 10.07 -25.703 -30.359 1 31.42 330 ARG A N 1
ATOM 2679 C CA . ARG A 1 330 ? 11.352 -25.984 -29.719 1 31.42 330 ARG A CA 1
ATOM 2680 C C . ARG A 1 330 ? 12.109 -27.078 -30.469 1 31.42 330 ARG A C 1
ATOM 2682 O O . ARG A 1 330 ? 13.25 -26.875 -30.891 1 31.42 330 ARG A O 1
ATOM 2689 N N . SER A 1 331 ? 12.234 -28.391 -30.062 1 25.17 331 SER A N 1
ATOM 2690 C CA . SER A 1 331 ? 13.289 -29.344 -30.359 1 25.17 331 SER A CA 1
ATOM 2691 C C . SER A 1 331 ? 13.125 -29.938 -31.766 1 25.17 331 SER A C 1
ATOM 2693 O O . SER A 1 331 ? 12.18 -30.688 -32.031 1 25.17 331 SER A O 1
ATOM 2695 N N . GLY A 1 332 ? 13.273 -29.344 -32.969 1 23.34 332 GLY A N 1
ATOM 2696 C CA . GLY A 1 332 ? 13.906 -30.156 -34 1 23.34 332 GLY A CA 1
ATOM 2697 C C . GLY A 1 332 ? 15.242 -30.734 -33.562 1 23.34 332 GLY A C 1
ATOM 2698 O O . GLY A 1 332 ? 16.266 -30.078 -33.688 1 23.34 332 GLY A O 1
ATOM 2699 N N . VAL A 1 333 ? 15.57 -31.375 -32.406 1 22.47 333 VAL A N 1
ATOM 2700 C CA . VAL A 1 333 ? 16.656 -32.344 -32.406 1 22.47 333 VAL A CA 1
ATOM 2701 C C . VAL A 1 333 ? 16.375 -33.438 -33.438 1 22.47 333 VAL A C 1
ATOM 2703 O O . VAL A 1 333 ? 15.328 -34.062 -33.438 1 22.47 333 VAL A O 1
ATOM 2706 N N . SER A 1 334 ? 16.938 -33.406 -34.625 1 20.06 334 SER A N 1
ATOM 2707 C CA . SER A 1 334 ? 17.375 -34.5 -35.469 1 20.06 334 SER A CA 1
ATOM 2708 C C . SER A 1 334 ? 17.797 -35.719 -34.625 1 20.06 334 SER A C 1
ATOM 2710 O O . SER A 1 334 ? 18.375 -35.562 -33.562 1 20.06 334 SER A O 1
ATOM 2712 N N . THR A 1 335 ? 17.453 -36.969 -35.031 1 18.58 335 THR A N 1
ATOM 2713 C CA . THR A 1 335 ? 18.344 -38.125 -35.062 1 18.58 335 THR A CA 1
ATOM 2714 C C . THR A 1 335 ? 19.672 -37.781 -35.75 1 18.58 335 THR A C 1
ATOM 2716 O O . THR A 1 335 ? 19.688 -37.031 -36.719 1 18.58 335 THR A O 1
ATOM 2719 N N . MET B 1 1 ? -8.742 -24.062 13.164 1 92.25 1 MET B N 1
ATOM 2720 C CA . MET B 1 1 ? -7.453 -24.672 12.859 1 92.25 1 MET B CA 1
ATOM 2721 C C . MET B 1 1 ? -6.449 -24.406 13.977 1 92.25 1 MET B C 1
ATOM 2723 O O . MET B 1 1 ? -5.738 -25.328 14.398 1 92.25 1 MET B O 1
ATOM 2727 N N . TYR B 1 2 ? -6.406 -23.234 14.461 1 91.94 2 TYR B N 1
ATOM 2728 C CA . TYR B 1 2 ? -5.461 -22.906 15.523 1 91.94 2 TYR B CA 1
ATOM 2729 C C . TYR B 1 2 ? -5.863 -23.562 16.828 1 91.94 2 TYR B C 1
ATOM 2731 O O . TYR B 1 2 ? -5.004 -23.984 17.609 1 91.94 2 TYR B O 1
ATOM 2739 N N . GLU B 1 3 ? -7.148 -23.609 17.062 1 91.25 3 GLU B N 1
ATOM 2740 C CA . GLU B 1 3 ? -7.656 -24.297 18.25 1 91.25 3 GLU B CA 1
ATOM 2741 C C . GLU B 1 3 ? -7.312 -25.781 18.203 1 91.25 3 GLU B C 1
ATOM 2743 O O . GLU B 1 3 ? -7.164 -26.422 19.25 1 91.25 3 GLU B O 1
ATOM 2748 N N . ASP B 1 4 ? -7.172 -26.328 16.969 1 92.06 4 ASP B N 1
ATOM 2749 C CA . ASP B 1 4 ? -6.812 -27.734 16.797 1 92.06 4 ASP B CA 1
ATOM 2750 C C . ASP B 1 4 ? -5.305 -27.938 16.922 1 92.06 4 ASP B C 1
ATOM 2752 O O . ASP B 1 4 ? -4.809 -29.047 16.75 1 92.06 4 ASP B O 1
ATOM 2756 N N . GLY B 1 5 ? -4.566 -26.812 17.125 1 91.75 5 GLY B N 1
ATOM 2757 C CA . GLY B 1 5 ? -3.143 -26.922 17.391 1 91.75 5 GLY B CA 1
ATOM 2758 C C . GLY B 1 5 ? -2.287 -26.609 16.172 1 91.75 5 GLY B C 1
ATOM 2759 O O . GLY B 1 5 ? -1.058 -26.688 16.234 1 91.75 5 GLY B O 1
ATOM 2760 N N . GLU B 1 6 ? -2.947 -26.234 15.102 1 94.81 6 GLU B N 1
ATOM 2761 C CA . GLU B 1 6 ? -2.178 -25.906 13.898 1 94.81 6 GLU B CA 1
ATOM 2762 C C . GLU B 1 6 ? -1.326 -24.656 14.117 1 94.81 6 GLU B C 1
ATOM 2764 O O . GLU B 1 6 ? -1.765 -23.703 14.766 1 94.81 6 GLU B O 1
ATOM 2769 N N . LYS B 1 7 ? -0.091 -24.641 13.555 1 97.5 7 LYS B N 1
ATOM 2770 C CA . LYS B 1 7 ? 0.842 -23.531 13.742 1 97.5 7 LYS B CA 1
ATOM 2771 C C . LYS B 1 7 ? 0.59 -22.438 12.719 1 97.5 7 LYS B C 1
ATOM 2773 O O . LYS B 1 7 ? 1.007 -21.281 12.914 1 97.5 7 LYS B O 1
ATOM 2778 N N . PHE B 1 8 ? 0.052 -22.766 11.625 1 98 8 PHE B N 1
ATOM 2779 C CA . PHE B 1 8 ? -0.349 -21.797 10.609 1 98 8 PHE B CA 1
ATOM 2780 C C . PHE B 1 8 ? -1.522 -22.328 9.797 1 98 8 PHE B C 1
ATOM 2782 O O . PHE B 1 8 ? -1.862 -23.516 9.875 1 98 8 PHE B O 1
ATOM 2789 N N . ALA B 1 9 ? -2.199 -21.453 9.086 1 97.12 9 ALA B N 1
ATOM 2790 C CA . ALA B 1 9 ? -3.402 -21.781 8.32 1 97.12 9 ALA B CA 1
ATOM 2791 C C . ALA B 1 9 ? -3.045 -22.359 6.953 1 97.12 9 ALA B C 1
ATOM 2793 O O . ALA B 1 9 ? -3.031 -21.625 5.957 1 97.12 9 ALA B O 1
ATOM 2794 N N . ALA B 1 10 ? -2.924 -23.625 6.922 1 96.12 10 ALA B N 1
ATOM 2795 C CA . ALA B 1 10 ? -2.602 -24.281 5.664 1 96.12 10 ALA B CA 1
ATOM 2796 C C . ALA B 1 10 ? -3.787 -24.25 4.703 1 96.12 10 ALA B C 1
ATOM 2798 O O . ALA B 1 10 ? -4.91 -24.578 5.082 1 96.12 10 ALA B O 1
ATOM 2799 N N . PHE B 1 11 ? -3.518 -23.906 3.52 1 96.44 11 PHE B N 1
ATOM 2800 C CA . PHE B 1 11 ? -4.547 -23.734 2.502 1 96.44 11 PHE B CA 1
ATOM 2801 C C . PHE B 1 11 ? -5.328 -25.031 2.287 1 96.44 11 PHE B C 1
ATOM 2803 O O . PHE B 1 11 ? -6.559 -25.016 2.271 1 96.44 11 PHE B O 1
ATOM 2810 N N . GLY B 1 12 ? -4.68 -26.125 2.143 1 93.5 12 GLY B N 1
ATOM 2811 C CA . GLY B 1 12 ? -5.324 -27.391 1.876 1 93.5 12 GLY B CA 1
ATOM 2812 C C . GLY B 1 12 ? -6.316 -27.797 2.951 1 93.5 12 GLY B C 1
ATOM 2813 O O . GLY B 1 12 ? -7.441 -28.203 2.648 1 93.5 12 GLY B O 1
ATOM 2814 N N . ALA B 1 13 ? -5.93 -27.656 4.164 1 91.94 13 ALA B N 1
ATOM 2815 C CA . ALA B 1 13 ? -6.793 -28 5.293 1 91.94 13 ALA B CA 1
ATOM 2816 C C . ALA B 1 13 ? -8 -27.078 5.359 1 91.94 13 ALA B C 1
ATOM 2818 O O . ALA B 1 13 ? -9.125 -27.531 5.59 1 91.94 13 ALA B O 1
ATOM 2819 N N . TYR B 1 14 ? -7.742 -25.875 5.109 1 92.19 14 TYR B N 1
ATOM 2820 C CA . TYR B 1 14 ? -8.82 -24.891 5.141 1 92.19 14 TYR B CA 1
ATOM 2821 C C . TYR B 1 14 ? -9.828 -25.156 4.027 1 92.19 14 TYR B C 1
ATOM 2823 O O . TYR B 1 14 ? -11.039 -25.188 4.27 1 92.19 14 TYR B O 1
ATOM 2831 N N . TYR B 1 15 ? -9.305 -25.328 2.898 1 92.5 15 TYR B N 1
ATOM 2832 C CA . TYR B 1 15 ? -10.164 -25.5 1.728 1 92.5 15 TYR B CA 1
ATOM 2833 C C . TYR B 1 15 ? -10.977 -26.781 1.818 1 92.5 15 TYR B C 1
ATOM 2835 O O . TYR B 1 15 ? -12.133 -26.812 1.397 1 92.5 15 TYR B O 1
ATOM 2843 N N . ARG B 1 16 ? -10.445 -27.797 2.381 1 93.5 16 ARG B N 1
ATOM 2844 C CA . ARG B 1 16 ? -11.156 -29.062 2.602 1 93.5 16 ARG B CA 1
ATOM 2845 C C . ARG B 1 16 ? -12.32 -28.859 3.566 1 93.5 16 ARG B C 1
ATOM 2847 O O . ARG B 1 16 ? -13.398 -29.422 3.363 1 93.5 16 ARG B O 1
ATOM 2854 N N . ARG B 1 17 ? -12.078 -28.109 4.578 1 93.25 17 ARG B N 1
ATOM 2855 C CA . ARG B 1 17 ? -13.133 -27.812 5.547 1 93.25 17 ARG B CA 1
ATOM 2856 C C . ARG B 1 17 ? -14.242 -26.984 4.922 1 93.25 17 ARG B C 1
ATOM 2858 O O . ARG B 1 17 ? -15.422 -27.25 5.137 1 93.25 17 ARG B O 1
ATOM 2865 N N . GLU B 1 18 ? -13.844 -26.047 4.148 1 93.19 18 GLU B N 1
ATOM 2866 C CA . GLU B 1 18 ? -14.789 -25.125 3.525 1 93.19 18 GLU B CA 1
ATOM 2867 C C . GLU B 1 18 ? -15.648 -25.844 2.488 1 93.19 18 GLU B C 1
ATOM 2869 O O . GLU B 1 18 ? -16.859 -25.609 2.398 1 93.19 18 GLU B O 1
ATOM 2874 N N . LYS B 1 19 ? -15.062 -26.781 1.73 1 95.44 19 LYS B N 1
ATOM 2875 C CA . LYS B 1 19 ? -15.734 -27.422 0.6 1 95.44 19 LYS B CA 1
ATOM 2876 C C . LYS B 1 19 ? -16.312 -28.766 0.992 1 95.44 19 LYS B C 1
ATOM 2878 O O . LYS B 1 19 ? -17.141 -29.328 0.271 1 95.44 19 LYS B O 1
ATOM 2883 N N . GLY B 1 20 ? -15.859 -29.344 2.08 1 96.12 20 GLY B N 1
ATOM 2884 C CA . GLY B 1 20 ? -16.328 -30.641 2.545 1 96.12 20 GLY B CA 1
ATOM 2885 C C . GLY B 1 20 ? -15.672 -31.797 1.825 1 96.12 20 GLY B C 1
ATOM 2886 O O . GLY B 1 20 ? -16.062 -32.969 2.014 1 96.12 20 GLY B O 1
ATOM 2887 N N . CYS B 1 21 ? -14.781 -31.5 0.979 1 97 21 CYS B N 1
ATOM 2888 C CA . CYS B 1 21 ? -14.047 -32.5 0.228 1 97 21 CYS B CA 1
ATOM 2889 C C . CYS B 1 21 ? -12.68 -31.969 -0.194 1 97 21 CYS B C 1
ATOM 2891 O O . CYS B 1 21 ? -12.383 -30.797 -0.015 1 97 21 CYS B O 1
ATO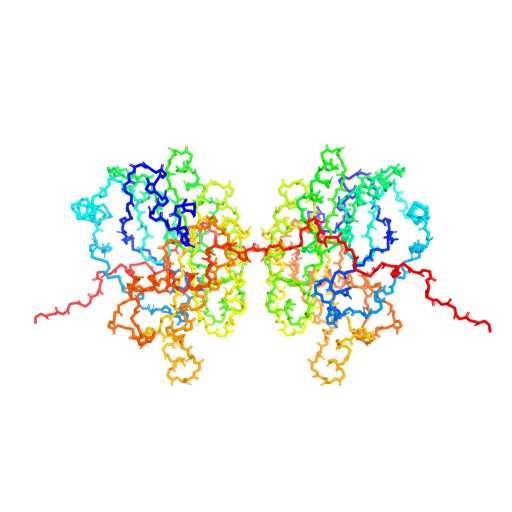M 2893 N N . LYS B 1 22 ? -11.852 -32.875 -0.669 1 96.69 22 LYS B N 1
ATOM 2894 C CA . LYS B 1 22 ? -10.523 -32.469 -1.14 1 96.69 22 LYS B CA 1
ATOM 2895 C C . LYS B 1 22 ? -10.602 -31.797 -2.51 1 96.69 22 LYS B C 1
ATOM 2897 O O . LYS B 1 22 ? -11.203 -32.344 -3.438 1 96.69 22 LYS B O 1
ATOM 2902 N N . VAL B 1 23 ? -10.062 -30.625 -2.537 1 97.31 23 VAL B N 1
ATOM 2903 C CA . VAL B 1 23 ? -9.984 -29.875 -3.783 1 97.31 23 VAL B CA 1
ATOM 2904 C C . VAL B 1 23 ? -8.531 -29.672 -4.188 1 97.31 23 VAL B C 1
ATOM 2906 O O . VAL B 1 23 ? -7.695 -29.297 -3.363 1 97.31 23 VAL B O 1
ATOM 2909 N N . MET B 1 24 ? -8.203 -29.984 -5.449 1 96.56 24 MET B N 1
ATOM 2910 C CA . MET B 1 24 ? -6.824 -29.828 -5.914 1 96.56 24 MET B CA 1
ATOM 2911 C C . MET B 1 24 ? -6.77 -28.984 -7.18 1 96.56 24 MET B C 1
ATOM 2913 O O . MET B 1 24 ? -7.75 -28.906 -7.922 1 96.56 24 MET B O 1
ATOM 2917 N N . LYS B 1 25 ? -5.633 -28.375 -7.379 1 95.88 25 LYS B N 1
ATOM 2918 C CA . LYS B 1 25 ? -5.418 -27.547 -8.562 1 95.88 25 LYS B CA 1
ATOM 2919 C C . LYS B 1 25 ? -4.871 -28.375 -9.719 1 95.88 25 LYS B C 1
ATOM 2921 O O . LYS B 1 25 ? -3.887 -29.094 -9.562 1 95.88 25 LYS B O 1
ATOM 2926 N N . ALA B 1 26 ? -5.508 -28.328 -10.797 1 96.5 26 ALA B N 1
ATOM 2927 C CA . ALA B 1 26 ? -5.008 -28.906 -12.039 1 96.5 26 ALA B CA 1
ATOM 2928 C C . ALA B 1 26 ? -4.402 -27.844 -12.945 1 96.5 26 ALA B C 1
ATOM 2930 O O . ALA B 1 26 ? -5.125 -27.031 -13.531 1 96.5 26 ALA B O 1
ATOM 2931 N N . ALA B 1 27 ? -3.105 -27.891 -13.125 1 95.31 27 ALA B N 1
ATOM 2932 C CA . ALA B 1 27 ? -2.373 -26.828 -13.82 1 95.31 27 ALA B CA 1
ATOM 2933 C C . ALA B 1 27 ? -2.512 -26.969 -15.336 1 95.31 27 ALA B C 1
ATOM 2935 O O . ALA B 1 27 ? -2.535 -28.094 -15.859 1 95.31 27 ALA B O 1
ATOM 2936 N N . VAL B 1 28 ? -2.6 -25.891 -15.984 1 95.25 28 VAL B N 1
ATOM 2937 C CA . VAL B 1 28 ? -2.631 -25.906 -17.453 1 95.25 28 VAL B CA 1
ATOM 2938 C C . VAL B 1 28 ? -1.729 -24.797 -17.984 1 95.25 28 VAL B C 1
ATOM 2940 O O . VAL B 1 28 ? -1.589 -23.734 -17.359 1 95.25 28 VAL B O 1
ATOM 2943 N N . ASP B 1 29 ? -1.089 -25.047 -19.062 1 93.81 29 ASP B N 1
ATOM 2944 C CA . ASP B 1 29 ? -0.352 -24.047 -19.844 1 93.81 29 ASP B CA 1
ATOM 2945 C C . ASP B 1 29 ? -1.127 -23.656 -21.094 1 93.81 29 ASP B C 1
ATOM 2947 O O . ASP B 1 29 ? -1.255 -24.453 -22.031 1 93.81 29 ASP B O 1
ATOM 2951 N N . ALA B 1 30 ? -1.616 -22.484 -21.031 1 92.38 30 ALA B N 1
ATOM 2952 C CA . ALA B 1 30 ? -2.434 -22.031 -22.156 1 92.38 30 ALA B CA 1
ATOM 2953 C C . ALA B 1 30 ? -1.586 -21.281 -23.188 1 92.38 30 ALA B C 1
ATOM 2955 O O . ALA B 1 30 ? -2.121 -20.641 -24.094 1 92.38 30 ALA B O 1
ATOM 2956 N N . GLY B 1 31 ? -0.252 -21.281 -22.938 1 89.69 31 GLY B N 1
ATOM 2957 C CA . GLY B 1 31 ? 0.656 -20.719 -23.938 1 89.69 31 GLY B CA 1
ATOM 2958 C C . GLY B 1 31 ? 0.813 -19.219 -23.812 1 89.69 31 GLY B C 1
ATOM 2959 O O . GLY B 1 31 ? 1.287 -18.562 -24.75 1 89.69 31 GLY B O 1
ATOM 2960 N N . PHE B 1 32 ? 0.491 -18.625 -22.766 1 92.38 32 PHE B N 1
ATOM 2961 C CA . PHE B 1 32 ? 0.633 -17.188 -22.562 1 92.38 32 PHE B CA 1
ATOM 2962 C C . PHE B 1 32 ? 2.1 -16.812 -22.406 1 92.38 32 PHE B C 1
ATOM 2964 O O . PHE B 1 32 ? 2.947 -17.656 -22.156 1 92.38 32 PHE B O 1
ATOM 2971 N N . VAL B 1 33 ? 2.338 -15.523 -22.625 1 92.06 33 VAL B N 1
ATOM 2972 C CA . VAL B 1 33 ? 3.684 -14.992 -22.453 1 92.06 33 VAL B CA 1
ATOM 2973 C C . VAL B 1 33 ? 3.67 -13.867 -21.422 1 92.06 33 VAL B C 1
ATOM 2975 O O . VAL B 1 33 ? 2.609 -13.5 -20.906 1 92.06 33 VAL B O 1
ATOM 2978 N N . CYS B 1 34 ? 4.812 -13.375 -21.141 1 94.69 34 CYS B N 1
ATOM 2979 C CA . CYS B 1 34 ? 4.949 -12.289 -20.172 1 94.69 34 CYS B CA 1
ATOM 2980 C C . CYS B 1 34 ? 5.309 -10.984 -20.859 1 94.69 34 CYS B C 1
ATOM 2982 O O . CYS B 1 34 ? 6.277 -10.922 -21.625 1 94.69 34 CYS B O 1
ATOM 2984 N N . PRO B 1 35 ? 4.574 -9.898 -20.609 1 96.19 35 PRO B N 1
ATOM 2985 C CA . PRO B 1 35 ? 4.855 -8.617 -21.266 1 96.19 35 PRO B CA 1
ATOM 2986 C C . PRO B 1 35 ? 6.219 -8.047 -20.875 1 96.19 35 PRO B C 1
ATOM 2988 O O . PRO B 1 35 ? 6.707 -7.117 -21.516 1 96.19 35 PRO B O 1
ATOM 2991 N N . ASN B 1 36 ? 6.789 -8.547 -19.766 1 95.56 36 ASN B N 1
ATOM 2992 C CA . ASN B 1 36 ? 8.109 -8.109 -19.328 1 95.56 36 ASN B CA 1
ATOM 2993 C C . ASN B 1 36 ? 9.227 -8.805 -20.094 1 95.56 36 ASN B C 1
ATOM 2995 O O . ASN B 1 36 ? 10.398 -8.656 -19.75 1 95.56 36 ASN B O 1
ATOM 2999 N N . LYS B 1 37 ? 8.828 -9.586 -21.094 1 93.06 37 LYS B N 1
ATOM 3000 C CA . LYS B 1 37 ? 9.828 -10.297 -21.875 1 93.06 37 LYS B CA 1
ATOM 3001 C C . LYS B 1 37 ? 9.562 -10.141 -23.375 1 93.06 37 LYS B C 1
ATOM 3003 O O . LYS B 1 37 ? 10.43 -10.445 -24.188 1 93.06 37 LYS B O 1
ATOM 3008 N N . ASP B 1 38 ? 8.43 -9.75 -23.734 1 92.06 38 ASP B N 1
ATOM 3009 C CA . ASP B 1 38 ? 8.055 -9.805 -25.141 1 92.06 38 ASP B CA 1
ATOM 3010 C C . ASP B 1 38 ? 8.203 -8.43 -25.797 1 92.06 38 ASP B C 1
ATOM 3012 O O . ASP B 1 38 ? 7.836 -8.25 -26.969 1 92.06 38 ASP B O 1
ATOM 3016 N N . GLY B 1 39 ? 8.625 -7.41 -25.031 1 92.19 39 GLY B N 1
ATOM 3017 C CA . GLY B 1 39 ? 8.883 -6.102 -25.594 1 92.19 39 GLY B CA 1
ATOM 3018 C C . GLY B 1 39 ? 7.84 -5.066 -25.219 1 92.19 39 GLY B C 1
ATOM 3019 O O . GLY B 1 39 ? 8.047 -3.867 -25.422 1 92.19 39 GLY B O 1
ATOM 3020 N N . ARG B 1 40 ? 6.684 -5.504 -24.766 1 94.81 40 ARG B N 1
ATOM 3021 C CA . ARG B 1 40 ? 5.645 -4.562 -24.359 1 94.81 40 ARG B CA 1
ATOM 3022 C C . ARG B 1 40 ? 6.117 -3.691 -23.203 1 94.81 40 ARG B C 1
ATOM 3024 O O . ARG B 1 40 ? 5.992 -2.465 -23.25 1 94.81 40 ARG B O 1
ATOM 3031 N N . ILE B 1 41 ? 6.645 -4.301 -22.156 1 95.5 41 ILE B N 1
ATOM 3032 C CA . ILE B 1 41 ? 7.199 -3.596 -21.016 1 95.5 41 ILE B CA 1
ATOM 3033 C C . ILE B 1 41 ? 8.727 -3.611 -21.078 1 95.5 41 ILE B C 1
ATOM 3035 O O . ILE B 1 41 ? 9.367 -2.576 -20.906 1 95.5 41 ILE B O 1
ATOM 3039 N N . SER B 1 42 ? 9.211 -4.805 -21.328 1 94.31 42 SER B N 1
ATOM 3040 C CA . SER B 1 42 ? 10.648 -4.984 -21.453 1 94.31 42 SER B CA 1
ATOM 3041 C C . SER B 1 42 ? 10.977 -6.227 -22.281 1 94.31 42 SER B C 1
ATOM 3043 O O . SER B 1 42 ? 10.094 -7.043 -22.562 1 94.31 42 SER B O 1
ATOM 3045 N N . ARG B 1 43 ? 12.234 -6.379 -22.656 1 91.94 43 ARG B N 1
ATOM 3046 C CA . ARG B 1 43 ? 12.719 -7.566 -23.344 1 91.94 43 ARG B CA 1
ATOM 3047 C C . ARG B 1 43 ? 13.641 -8.383 -22.453 1 91.94 43 ARG B C 1
ATOM 3049 O O . ARG B 1 43 ? 13.945 -9.539 -22.766 1 91.94 43 ARG B O 1
ATOM 3056 N N . GLU B 1 44 ? 14.008 -7.836 -21.422 1 92.06 44 GLU B N 1
ATOM 3057 C CA . GLU B 1 44 ? 15.023 -8.453 -20.562 1 92.06 44 GLU B CA 1
ATOM 3058 C C . GLU B 1 44 ? 14.391 -9.375 -19.531 1 92.06 44 GLU B C 1
ATOM 3060 O O . GLU B 1 44 ? 14.953 -10.414 -19.188 1 92.06 44 GLU B O 1
ATOM 3065 N N . GLY B 1 45 ? 13.234 -9.039 -19.047 1 94.06 45 GLY B N 1
ATOM 3066 C CA . GLY B 1 45 ? 12.578 -9.82 -18.016 1 94.06 45 GLY B CA 1
ATOM 3067 C C . GLY B 1 45 ? 13.148 -9.57 -16.625 1 94.06 45 GLY B C 1
ATOM 3068 O O . GLY B 1 45 ? 14.062 -8.758 -16.469 1 94.06 45 GLY B O 1
ATOM 3069 N N . CYS B 1 46 ? 12.586 -10.203 -15.664 1 96.5 46 CYS B N 1
ATOM 3070 C CA . CYS B 1 46 ? 13.039 -10.102 -14.289 1 96.5 46 CYS B CA 1
ATOM 3071 C C . CYS B 1 46 ? 14.43 -10.703 -14.125 1 96.5 46 CYS B C 1
ATOM 3073 O O . CYS B 1 46 ? 14.789 -11.641 -14.836 1 96.5 46 CYS B O 1
ATOM 3075 N N . LEU B 1 47 ? 15.133 -10.242 -13.188 1 95.44 47 LEU B N 1
ATOM 3076 C CA . LEU B 1 47 ? 16.516 -10.633 -12.914 1 95.44 47 LEU B CA 1
ATOM 3077 C C . LEU B 1 47 ? 16.625 -12.133 -12.68 1 95.44 47 LEU B C 1
ATOM 3079 O O . LEU B 1 47 ? 17.641 -12.75 -13.008 1 95.44 47 LEU B O 1
ATOM 3083 N N . PHE B 1 48 ? 15.578 -12.766 -12.164 1 94.25 48 PHE B N 1
ATOM 3084 C CA . PHE B 1 48 ? 15.641 -14.141 -11.68 1 94.25 48 PHE B CA 1
ATOM 3085 C C . PHE B 1 48 ? 14.883 -15.078 -12.617 1 94.25 48 PHE B C 1
ATOM 3087 O O . PHE B 1 48 ? 14.797 -16.281 -12.367 1 94.25 48 PHE B O 1
ATOM 3094 N N . CYS B 1 49 ? 14.25 -14.539 -13.609 1 91.44 49 CYS B N 1
ATOM 3095 C CA . CYS B 1 49 ? 13.484 -15.344 -14.562 1 91.44 49 CYS B CA 1
ATOM 3096 C C . CYS B 1 49 ? 14.352 -15.742 -15.75 1 91.44 49 CYS B C 1
ATOM 3098 O O . CYS B 1 49 ? 14.992 -14.891 -16.359 1 91.44 49 CYS B O 1
ATOM 3100 N N . PRO B 1 50 ? 14.289 -17.016 -16.062 1 85.25 50 PRO B N 1
ATOM 3101 C CA . PRO B 1 50 ? 15.062 -17.453 -17.234 1 85.25 50 PRO B CA 1
ATOM 3102 C C . PRO B 1 50 ? 14.547 -16.828 -18.531 1 85.25 50 PRO B C 1
ATOM 3104 O O . PRO B 1 50 ? 13.344 -16.609 -18.688 1 85.25 50 PRO B O 1
ATOM 3107 N N . LYS B 1 51 ? 15.438 -16.641 -19.438 1 72.62 51 LYS B N 1
ATOM 3108 C CA . LYS B 1 51 ? 15.125 -15.984 -20.703 1 72.62 51 LYS B CA 1
ATOM 3109 C C . LYS B 1 51 ? 14.156 -16.812 -21.531 1 72.62 51 LYS B C 1
ATOM 3111 O O . LYS B 1 51 ? 13.273 -16.266 -22.203 1 72.62 51 LYS B O 1
ATOM 3116 N N . MET B 1 52 ? 14.336 -18.094 -21.469 1 58.78 52 MET B N 1
ATOM 3117 C CA . MET B 1 52 ? 13.484 -18.953 -22.297 1 58.78 52 MET B CA 1
ATOM 3118 C C . MET B 1 52 ? 12.203 -19.312 -21.562 1 58.78 52 MET B C 1
ATOM 3120 O O . MET B 1 52 ? 11.398 -20.094 -22.062 1 58.78 52 MET B O 1
ATOM 3124 N N . GLY B 1 53 ? 11.953 -18.672 -20.641 1 58.72 53 GLY B N 1
ATOM 3125 C CA . GLY B 1 53 ? 10.789 -19 -19.828 1 58.72 53 GLY B CA 1
ATOM 3126 C C . GLY B 1 53 ? 11.062 -20.109 -18.828 1 58.72 53 GLY B C 1
ATOM 3127 O O . GLY B 1 53 ? 12.062 -20.828 -18.938 1 58.72 53 GLY B O 1
ATOM 3128 N N . ARG B 1 54 ? 10.234 -20.266 -17.828 1 55.81 54 ARG B N 1
ATOM 3129 C CA . ARG B 1 54 ? 10.398 -21.297 -16.812 1 55.81 54 ARG B CA 1
ATOM 3130 C C . ARG B 1 54 ? 10.039 -22.672 -17.344 1 55.81 54 ARG B C 1
ATOM 3132 O O . ARG B 1 54 ? 9.062 -22.828 -18.078 1 55.81 54 ARG B O 1
ATOM 3139 N N . THR B 1 55 ? 11.031 -23.547 -17.219 1 50.78 55 THR B N 1
ATOM 3140 C CA . THR B 1 55 ? 10.734 -24.922 -17.562 1 50.78 55 THR B CA 1
ATOM 3141 C C . THR B 1 55 ? 9.625 -25.484 -16.688 1 50.78 55 THR B C 1
ATOM 3143 O O . THR B 1 55 ? 9.68 -25.359 -15.453 1 50.78 55 THR B O 1
ATOM 3146 N N . ILE B 1 56 ? 8.602 -25.875 -17.328 1 54.19 56 ILE B N 1
ATOM 3147 C CA . ILE B 1 56 ? 7.469 -26.453 -16.609 1 54.19 56 ILE B CA 1
ATOM 3148 C C . ILE B 1 56 ? 7.684 -27.953 -16.438 1 54.19 56 ILE B C 1
ATOM 3150 O O . ILE B 1 56 ? 7.836 -28.688 -17.422 1 54.19 56 ILE B O 1
ATOM 3154 N N . ILE B 1 57 ? 7.766 -28.312 -15.172 1 53.66 57 ILE B N 1
ATOM 3155 C CA . ILE B 1 57 ? 8.117 -29.703 -14.891 1 53.66 57 ILE B CA 1
ATOM 3156 C C . ILE B 1 57 ? 6.863 -30.5 -14.523 1 53.66 57 ILE B C 1
ATOM 3158 O O . ILE B 1 57 ? 6.906 -31.719 -14.406 1 53.66 57 ILE B O 1
ATOM 3162 N N . THR B 1 58 ? 5.836 -29.781 -14.516 1 68.25 58 THR B N 1
ATOM 3163 C CA . THR B 1 58 ? 4.609 -30.484 -14.156 1 68.25 58 THR B CA 1
ATOM 3164 C C . THR B 1 58 ? 4.172 -31.422 -15.281 1 68.25 58 THR B C 1
ATOM 3166 O O . THR B 1 58 ? 3.984 -30.984 -16.422 1 68.25 58 THR B O 1
ATOM 3169 N N . PRO B 1 59 ? 4.055 -32.688 -14.922 1 71.81 59 PRO B N 1
ATOM 3170 C CA . PRO B 1 59 ? 3.643 -33.656 -15.961 1 71.81 59 PRO B CA 1
ATOM 3171 C C . PRO B 1 59 ? 2.314 -33.25 -16.609 1 71.81 59 PRO B C 1
ATOM 3173 O O . PRO B 1 59 ? 1.413 -32.75 -15.938 1 71.81 59 PRO B O 1
ATOM 3176 N N . ASN B 1 60 ? 2.182 -33.344 -17.875 1 75.94 60 ASN B N 1
ATOM 3177 C CA . ASN B 1 60 ? 0.969 -33.188 -18.672 1 75.94 60 ASN B CA 1
ATOM 3178 C C . ASN B 1 60 ? 0.625 -31.734 -18.891 1 75.94 60 ASN B C 1
ATOM 3180 O O . ASN B 1 60 ? -0.461 -31.406 -19.375 1 75.94 60 ASN B O 1
ATOM 3184 N N . VAL B 1 61 ? 1.456 -30.906 -18.438 1 84.56 61 VAL B N 1
ATOM 3185 C CA . VAL B 1 61 ? 1.284 -29.5 -18.75 1 84.56 61 VAL B CA 1
ATOM 3186 C C . VAL B 1 61 ? 2.102 -29.141 -20 1 84.56 61 VAL B C 1
ATOM 3188 O O . VAL B 1 61 ? 3.332 -29.094 -19.938 1 84.56 61 VAL B O 1
ATOM 3191 N N . ASP B 1 62 ? 1.42 -29.031 -21.062 1 84.69 62 ASP B N 1
ATOM 3192 C CA . ASP B 1 62 ? 2.016 -28.859 -22.375 1 84.69 62 ASP B CA 1
ATOM 3193 C C . ASP B 1 62 ? 1.122 -28 -23.266 1 84.69 62 ASP B C 1
ATOM 3195 O O . ASP B 1 62 ? 0.047 -28.438 -23.688 1 84.69 62 ASP B O 1
ATOM 3199 N N . PRO B 1 63 ? 1.614 -26.844 -23.594 1 85 63 PRO B N 1
ATOM 3200 C CA . PRO B 1 63 ? 0.767 -25.938 -24.375 1 85 63 PRO B CA 1
ATOM 3201 C C . PRO B 1 63 ? 0.406 -26.5 -25.75 1 85 63 PRO B C 1
ATOM 3203 O O . PRO B 1 63 ? -0.467 -25.953 -26.422 1 85 63 PRO B O 1
ATOM 3206 N N . ARG B 1 64 ? 1.025 -27.562 -26.156 1 87.38 64 ARG B N 1
ATOM 3207 C CA . ARG B 1 64 ? 0.703 -28.203 -27.422 1 87.38 64 ARG B CA 1
ATOM 3208 C C . ARG B 1 64 ? -0.553 -29.062 -27.297 1 87.38 64 ARG B C 1
ATOM 3210 O O . ARG B 1 64 ? -1.162 -29.422 -28.312 1 87.38 64 ARG B O 1
ATOM 3217 N N . LYS B 1 65 ? -0.9 -29.375 -26.125 1 90.25 65 LYS B N 1
ATOM 3218 C CA . LYS B 1 65 ? -2.109 -30.156 -25.859 1 90.25 65 LYS B CA 1
ATOM 3219 C C . LYS B 1 65 ? -3.289 -29.234 -25.547 1 90.25 65 LYS B C 1
ATOM 3221 O O . LYS B 1 65 ? -3.1 -28.109 -25.094 1 90.25 65 LYS B O 1
ATOM 3226 N N . LYS B 1 66 ? -4.473 -29.781 -25.781 1 93.5 66 LYS B N 1
ATOM 3227 C CA . LYS B 1 66 ? -5.676 -29.031 -25.422 1 93.5 66 LYS B CA 1
ATOM 3228 C C . LYS B 1 66 ? -5.75 -28.797 -23.922 1 93.5 66 LYS B C 1
ATOM 3230 O O . LYS B 1 66 ? -5.348 -29.656 -23.125 1 93.5 66 LYS B O 1
ATOM 3235 N N . LEU B 1 67 ? -6.27 -27.672 -23.609 1 94.56 67 LEU B N 1
ATOM 3236 C CA . LEU B 1 67 ? -6.402 -27.266 -22.203 1 94.56 67 LEU B CA 1
ATOM 3237 C C . LEU B 1 67 ? -7.102 -28.359 -21.391 1 94.56 67 LEU B C 1
ATOM 3239 O O . LEU B 1 67 ? -6.629 -28.734 -20.328 1 94.56 67 LEU B O 1
ATOM 3243 N N . GLU B 1 68 ? -8.156 -28.906 -21.969 1 96.31 68 GLU B N 1
ATOM 3244 C CA . GLU B 1 68 ? -8.969 -29.906 -21.281 1 96.31 68 GLU B CA 1
ATOM 3245 C C . GLU B 1 68 ? -8.18 -31.188 -21.062 1 96.31 68 GLU B C 1
ATOM 3247 O O . GLU B 1 68 ? -8.336 -31.844 -20.016 1 96.31 68 GLU B O 1
ATOM 3252 N N . GLU B 1 69 ? -7.441 -31.531 -22.047 1 95.81 69 GLU B N 1
ATOM 3253 C CA . GLU B 1 69 ? -6.637 -32.75 -21.938 1 95.81 69 GLU B CA 1
ATOM 3254 C C . GLU B 1 69 ? -5.602 -32.625 -20.828 1 95.81 69 GLU B C 1
ATOM 3256 O O . GLU B 1 69 ? -5.398 -33.562 -20.047 1 95.81 69 GLU B O 1
ATOM 3261 N N . GLN B 1 70 ? -4.961 -31.453 -20.75 1 95.12 70 GLN B N 1
ATOM 3262 C CA . GLN B 1 70 ? -3.988 -31.203 -19.688 1 95.12 70 GLN B CA 1
ATOM 3263 C C . GLN B 1 70 ? -4.617 -31.375 -18.312 1 95.12 70 GLN B C 1
ATOM 3265 O O . GLN B 1 70 ? -4.082 -32.094 -17.469 1 95.12 70 GLN B O 1
ATOM 3270 N N . ALA B 1 71 ? -5.758 -30.781 -18.125 1 96.62 71 ALA B N 1
ATOM 3271 C CA . ALA B 1 71 ? -6.434 -30.766 -16.828 1 96.62 71 ALA B CA 1
ATOM 3272 C C . ALA B 1 71 ? -6.992 -32.156 -16.484 1 96.62 71 ALA B C 1
ATOM 3274 O O . ALA B 1 71 ? -6.801 -32.625 -15.367 1 96.62 71 ALA B O 1
ATOM 3275 N N . ARG B 1 72 ? -7.59 -32.812 -17.453 1 96.44 72 ARG B N 1
ATOM 3276 C CA . ARG B 1 72 ? -8.25 -34.094 -17.219 1 96.44 72 ARG B CA 1
ATOM 3277 C C . ARG B 1 72 ? -7.254 -35.156 -16.766 1 96.44 72 ARG B C 1
ATOM 3279 O O . ARG B 1 72 ? -7.535 -35.938 -15.844 1 96.44 72 ARG B O 1
ATOM 3286 N N . LYS B 1 73 ? -6.172 -35.188 -17.406 1 95.38 73 LYS B N 1
ATOM 3287 C CA . LYS B 1 73 ? -5.152 -36.188 -17.047 1 95.38 73 LYS B CA 1
ATOM 3288 C C . LYS B 1 73 ? -4.688 -36 -15.609 1 95.38 73 LYS B C 1
ATOM 3290 O O . LYS B 1 73 ? -4.5 -36.969 -14.891 1 95.38 73 LYS B O 1
ATOM 3295 N N . GLN B 1 74 ? -4.527 -34.781 -15.203 1 95.38 74 GLN B N 1
ATOM 3296 C CA . GLN B 1 74 ? -4.117 -34.531 -13.836 1 95.38 74 GLN B CA 1
ATOM 3297 C C . GLN B 1 74 ? -5.23 -34.875 -12.844 1 95.38 74 GLN B C 1
ATOM 3299 O O . GLN B 1 74 ? -4.973 -35.469 -11.805 1 95.38 74 GLN B O 1
ATOM 3304 N N . MET B 1 75 ? -6.41 -34.5 -13.211 1 97 75 MET B N 1
ATOM 3305 C CA . MET B 1 75 ? -7.559 -34.75 -12.344 1 97 75 MET B CA 1
ATOM 3306 C C . MET B 1 75 ? -7.734 -36.219 -12.086 1 97 75 MET B C 1
ATOM 3308 O O . MET B 1 75 ? -8.047 -36.625 -10.961 1 97 75 MET B O 1
ATOM 3312 N N . GLU B 1 76 ? -7.508 -37 -13.102 1 96.38 76 GLU B N 1
ATOM 3313 C CA . GLU B 1 76 ? -7.594 -38.469 -12.961 1 96.38 76 GLU B CA 1
ATOM 3314 C C . GLU B 1 76 ? -6.566 -38.969 -11.953 1 96.38 76 GLU B C 1
ATOM 3316 O O . GLU B 1 76 ? -6.902 -39.781 -11.078 1 96.38 76 GLU B O 1
ATOM 3321 N N . VAL B 1 77 ? -5.41 -38.5 -12.086 1 95.62 77 VAL B N 1
ATOM 3322 C CA . VAL B 1 77 ? -4.336 -38.906 -11.188 1 95.62 77 VAL B CA 1
ATOM 3323 C C . VAL B 1 77 ? -4.652 -38.438 -9.766 1 95.62 77 VAL B C 1
ATOM 3325 O O . VAL B 1 77 ? -4.453 -39.219 -8.812 1 95.62 77 VAL B O 1
ATOM 3328 N N . PHE B 1 78 ? -5.172 -37.219 -9.641 1 96.19 78 PHE B N 1
ATOM 3329 C CA . PHE B 1 78 ? -5.461 -36.656 -8.336 1 96.19 78 PHE B CA 1
ATOM 3330 C C . PHE B 1 78 ? -6.602 -37.406 -7.656 1 96.19 78 PHE B C 1
ATOM 3332 O O . PHE B 1 78 ? -6.586 -37.594 -6.441 1 96.19 78 PHE B O 1
ATOM 3339 N N . ARG B 1 79 ? -7.535 -37.844 -8.438 1 96.69 79 ARG B N 1
ATOM 3340 C CA . ARG B 1 79 ? -8.625 -38.656 -7.902 1 96.69 79 ARG B CA 1
ATOM 3341 C C . ARG B 1 79 ? -8.117 -40 -7.391 1 96.69 79 ARG B C 1
ATOM 3343 O O . ARG B 1 79 ? -8.43 -40.375 -6.266 1 96.69 79 ARG B O 1
ATOM 3350 N N . GLU B 1 80 ? -7.371 -40.594 -8.156 1 96.75 80 GLU B N 1
ATOM 3351 C CA . GLU B 1 80 ? -6.922 -41.969 -7.875 1 96.75 80 GLU B CA 1
ATOM 3352 C C . GLU B 1 80 ? -5.902 -41.969 -6.738 1 96.75 80 GLU B C 1
ATOM 3354 O O . GLU B 1 80 ? -5.996 -42.812 -5.828 1 96.75 80 GLU B O 1
ATOM 3359 N N . ARG B 1 81 ? -5.008 -41.031 -6.781 1 95.38 81 ARG B N 1
ATOM 3360 C CA . ARG B 1 81 ? -3.863 -41.094 -5.879 1 95.38 81 ARG B CA 1
ATOM 3361 C C . ARG B 1 81 ? -4.145 -40.344 -4.59 1 95.38 81 ARG B C 1
ATOM 3363 O O . ARG B 1 81 ? -3.633 -40.688 -3.527 1 95.38 81 ARG B O 1
ATOM 3370 N N . TYR B 1 82 ? -4.977 -39.281 -4.727 1 94.62 82 TYR B N 1
ATOM 3371 C CA . TYR B 1 82 ? -5.078 -38.406 -3.572 1 94.62 82 TYR B CA 1
ATOM 3372 C C . TYR B 1 82 ? -6.523 -38.312 -3.09 1 94.62 82 TYR B C 1
ATOM 3374 O O . TYR B 1 82 ? -6.797 -37.656 -2.07 1 94.62 82 TYR B O 1
ATOM 3382 N N . GLY B 1 83 ? -7.41 -38.812 -3.842 1 95.81 83 GLY B N 1
ATOM 3383 C CA . GLY B 1 83 ? -8.805 -38.781 -3.432 1 95.81 83 GLY B CA 1
ATOM 3384 C C . GLY B 1 83 ? -9.469 -37.438 -3.627 1 95.81 83 GLY B C 1
ATOM 3385 O O . GLY B 1 83 ? -10.398 -37.094 -2.9 1 95.81 83 GLY B O 1
ATOM 3386 N N . ALA B 1 84 ? -8.992 -36.656 -4.586 1 96.88 84 ALA B N 1
ATOM 3387 C CA . ALA B 1 84 ? -9.586 -35.375 -4.867 1 96.88 84 ALA B CA 1
ATOM 3388 C C . ALA B 1 84 ? -10.938 -35.5 -5.555 1 96.88 84 ALA B C 1
ATOM 3390 O O . ALA B 1 84 ? -11.109 -36.375 -6.422 1 96.88 84 ALA B O 1
ATOM 3391 N N . GLU B 1 85 ? -11.875 -34.719 -5.125 1 97.5 85 GLU B N 1
ATOM 3392 C CA . GLU B 1 85 ? -13.227 -34.812 -5.672 1 97.5 85 GLU B CA 1
ATOM 3393 C C . GLU B 1 85 ? -13.547 -33.594 -6.547 1 97.5 85 GLU B C 1
ATOM 3395 O O . GLU B 1 85 ? -14.336 -33.688 -7.484 1 97.5 85 GLU B O 1
ATOM 3400 N N . LYS B 1 86 ? -13.016 -32.5 -6.199 1 98.12 86 LYS B N 1
ATOM 3401 C CA . LYS B 1 86 ? -13.234 -31.25 -6.93 1 98.12 86 LYS B CA 1
ATOM 3402 C C . LYS B 1 86 ? -11.906 -30.594 -7.309 1 98.12 86 LYS B C 1
ATOM 3404 O O . LYS B 1 86 ? -10.852 -30.969 -6.793 1 98.12 86 LYS B O 1
ATOM 3409 N N . PHE B 1 87 ? -12.055 -29.609 -8.273 1 98.25 87 PHE B N 1
ATOM 3410 C CA . PHE B 1 87 ? -10.805 -29.109 -8.82 1 98.25 87 PHE B CA 1
ATOM 3411 C C . PHE B 1 87 ? -10.898 -27.625 -9.117 1 98.25 87 PHE B C 1
ATOM 3413 O O . PHE B 1 87 ? -11.984 -27.109 -9.383 1 98.25 87 PHE B O 1
ATOM 3420 N N . LEU B 1 88 ? -9.773 -26.969 -8.992 1 98.25 88 LEU B N 1
ATOM 3421 C CA . LEU B 1 88 ? -9.516 -25.656 -9.586 1 98.25 88 LEU B CA 1
ATOM 3422 C C . LEU B 1 88 ? -8.609 -25.797 -10.812 1 98.25 88 LEU B C 1
ATOM 3424 O O . LEU B 1 88 ? -7.57 -26.453 -10.75 1 98.25 88 LEU B O 1
ATOM 3428 N N . VAL B 1 89 ? -9.031 -25.25 -11.898 1 98.31 89 VAL B N 1
ATOM 3429 C CA . VAL B 1 89 ? -8.086 -25.188 -13.008 1 98.31 89 VAL B CA 1
ATOM 3430 C C . VAL B 1 89 ? -7.121 -24.031 -12.805 1 98.31 89 VAL B C 1
ATOM 3432 O O . VAL B 1 89 ? -7.551 -22.891 -12.609 1 98.31 89 VAL B O 1
ATOM 3435 N N . TYR B 1 90 ? -5.902 -24.422 -12.82 1 97.69 90 TYR B N 1
ATOM 3436 C CA . TYR B 1 90 ? -4.859 -23.453 -12.516 1 97.69 90 TYR B CA 1
ATOM 3437 C C . TYR B 1 90 ? -4.098 -23.047 -13.773 1 97.69 90 TYR B C 1
ATOM 3439 O O . TYR B 1 90 ? -3.283 -23.828 -14.289 1 97.69 90 TYR B O 1
ATOM 3447 N N . PHE B 1 91 ? -4.406 -21.812 -14.188 1 96.12 91 PHE B N 1
ATOM 3448 C CA . PHE B 1 91 ? -3.662 -21.281 -15.328 1 96.12 91 PHE B CA 1
ATOM 3449 C C . PHE B 1 91 ? -2.264 -20.859 -14.898 1 96.12 91 PHE B C 1
ATOM 3451 O O . PHE B 1 91 ? -2.105 -19.891 -14.156 1 96.12 91 PHE B O 1
ATOM 3458 N N . TYR B 1 92 ? -1.455 -21.688 -15.367 1 85.12 92 TYR B N 1
ATOM 3459 C CA . TYR B 1 92 ? -0.045 -21.578 -15.008 1 85.12 92 TYR B CA 1
ATOM 3460 C C . TYR B 1 92 ? 0.843 -21.734 -16.234 1 85.12 92 TYR B C 1
ATOM 3462 O O . TYR B 1 92 ? 0.433 -22.344 -17.234 1 85.12 92 TYR B O 1
ATOM 3470 N N . PRO B 1 93 ? 2.078 -21.234 -16.281 1 85.75 93 PRO B N 1
ATOM 3471 C CA . PRO B 1 93 ? 3.188 -20.281 -16.219 1 85.75 93 PRO B CA 1
ATOM 3472 C C . PRO B 1 93 ? 2.887 -18.984 -16.953 1 85.75 93 PRO B C 1
ATOM 3474 O O . PRO B 1 93 ? 1.888 -18.891 -17.672 1 85.75 93 PRO B O 1
ATOM 3477 N N . ALA B 1 94 ? 3.596 -18.016 -16.797 1 91.19 94 ALA B N 1
ATOM 3478 C CA . ALA B 1 94 ? 3.582 -16.719 -17.469 1 91.19 94 ALA B CA 1
ATOM 3479 C C . ALA B 1 94 ? 2.459 -15.836 -16.938 1 91.19 94 ALA B C 1
ATOM 3481 O O . ALA B 1 94 ? 2.209 -15.797 -15.727 1 91.19 94 ALA B O 1
ATOM 3482 N N . THR B 1 95 ? 1.961 -14.969 -17.844 1 95.81 95 THR B N 1
ATOM 3483 C CA . THR B 1 95 ? 0.93 -14.023 -17.438 1 95.81 95 THR B CA 1
ATOM 3484 C C . THR B 1 95 ? -0.409 -14.375 -18.078 1 95.81 95 THR B C 1
ATOM 3486 O O . THR B 1 95 ? -0.669 -14.016 -19.234 1 95.81 95 THR B O 1
ATOM 3489 N N . ASN B 1 96 ? -1.293 -14.945 -17.266 1 97.25 96 ASN B N 1
ATOM 3490 C CA . ASN B 1 96 ? -2.463 -15.625 -17.812 1 97.25 96 ASN B CA 1
ATOM 3491 C C . ASN B 1 96 ? -3.654 -14.68 -17.938 1 97.25 96 ASN B C 1
ATOM 3493 O O . ASN B 1 96 ? -4.797 -15.125 -18.062 1 97.25 96 ASN B O 1
ATOM 3497 N N . THR B 1 97 ? -3.385 -13.383 -17.875 1 98.31 97 THR B N 1
ATOM 3498 C CA . THR B 1 97 ? -4.367 -12.352 -18.188 1 98.31 97 THR B CA 1
ATOM 3499 C C . THR B 1 97 ? -3.871 -11.453 -19.328 1 98.31 97 THR B C 1
ATOM 3501 O O . THR B 1 97 ? -4.469 -10.414 -19.609 1 98.31 97 THR B O 1
ATOM 3504 N N . TYR B 1 98 ? -2.76 -11.852 -19.891 1 97.38 98 TYR B N 1
ATOM 3505 C CA . TYR B 1 98 ? -2.15 -11.047 -20.938 1 97.38 98 TYR B CA 1
ATOM 3506 C C . TYR B 1 98 ? -2.617 -11.508 -22.312 1 97.38 98 TYR B C 1
ATOM 3508 O O . TYR B 1 98 ? -1.844 -12.086 -23.078 1 97.38 98 TYR B O 1
ATOM 3516 N N . ALA B 1 99 ? -3.832 -11.297 -22.609 1 97 99 ALA B N 1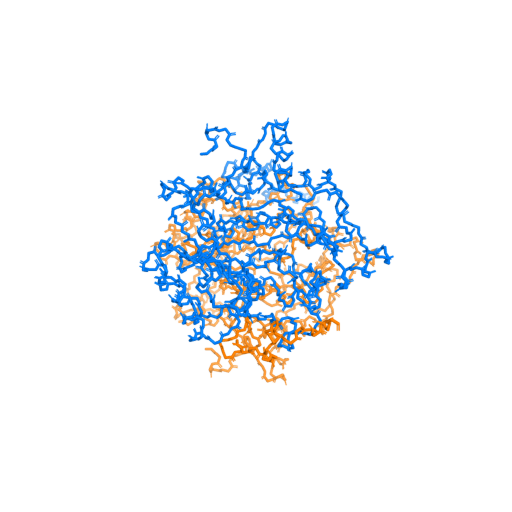
ATOM 3517 C CA . ALA B 1 99 ? -4.531 -11.523 -23.875 1 97 99 ALA B CA 1
ATOM 3518 C C . ALA B 1 99 ? -5.828 -10.719 -23.938 1 97 99 ALA B C 1
ATOM 3520 O O . ALA B 1 99 ? -6.324 -10.25 -22.906 1 97 99 ALA B O 1
ATOM 3521 N N . PRO B 1 100 ? -6.301 -10.539 -25.156 1 96.94 100 PRO B N 1
ATOM 3522 C CA . PRO B 1 100 ? -7.582 -9.836 -25.234 1 96.94 100 PRO B CA 1
ATOM 3523 C C . PRO B 1 100 ? -8.664 -10.484 -24.375 1 96.94 100 PRO B C 1
ATOM 3525 O O . PRO B 1 100 ? -8.734 -11.711 -24.281 1 96.94 100 PRO B O 1
ATOM 3528 N N . PRO B 1 101 ? -9.523 -9.633 -23.75 1 97.69 101 PRO B N 1
ATOM 3529 C CA . PRO B 1 101 ? -10.508 -10.141 -22.797 1 97.69 101 PRO B CA 1
ATOM 3530 C C . PRO B 1 101 ? -11.383 -11.242 -23.391 1 97.69 101 PRO B C 1
ATOM 3532 O O . PRO B 1 101 ? -11.727 -12.203 -22.688 1 97.69 101 PRO B O 1
ATOM 3535 N N . ASP B 1 102 ? -11.719 -11.148 -24.656 1 97 102 ASP B N 1
ATOM 3536 C CA . ASP B 1 102 ? -12.578 -12.156 -25.281 1 97 102 ASP B CA 1
ATOM 3537 C C . ASP B 1 102 ? -11.875 -13.508 -25.359 1 97 102 ASP B C 1
ATOM 3539 O O . ASP B 1 102 ? -12.5 -14.555 -25.156 1 97 102 ASP B O 1
ATOM 3543 N N . VAL B 1 103 ? -10.641 -13.469 -25.594 1 96.75 103 VAL B N 1
ATOM 3544 C CA . VAL B 1 103 ? -9.828 -14.688 -25.656 1 96.75 103 VAL B CA 1
ATOM 3545 C C . VAL B 1 103 ? -9.734 -15.305 -24.25 1 96.75 103 VAL B C 1
ATOM 3547 O O . VAL B 1 103 ? -9.906 -16.516 -24.094 1 96.75 103 VAL B O 1
ATOM 3550 N N . LEU B 1 104 ? -9.5 -14.5 -23.312 1 98.25 104 LEU B N 1
ATOM 3551 C CA . LEU B 1 104 ? -9.414 -14.961 -21.922 1 98.25 104 LEU B CA 1
ATOM 3552 C C . LEU B 1 104 ? -10.719 -15.609 -21.484 1 98.25 104 LEU B C 1
ATOM 3554 O O . LEU B 1 104 ? -10.711 -16.703 -20.906 1 98.25 104 LEU B O 1
ATOM 3558 N N . GLU B 1 105 ? -11.75 -14.938 -21.781 1 98.44 105 GLU B N 1
ATOM 3559 C CA . GLU B 1 105 ? -13.07 -15.422 -21.375 1 98.44 105 GLU B CA 1
ATOM 3560 C C . GLU B 1 105 ? -13.359 -16.797 -21.984 1 98.44 105 GLU B C 1
ATOM 3562 O O . GLU B 1 105 ? -13.891 -17.672 -21.312 1 98.44 105 GLU B O 1
ATOM 3567 N N . GLU B 1 106 ? -13.055 -16.922 -23.219 1 97.94 106 GLU B N 1
ATOM 3568 C CA . GLU B 1 106 ? -13.266 -18.203 -23.891 1 97.94 106 GLU B CA 1
ATOM 3569 C C . GLU B 1 106 ? -12.484 -19.328 -23.203 1 97.94 106 GLU B C 1
ATOM 3571 O O . GLU B 1 106 ? -13.023 -20.406 -22.953 1 97.94 106 GLU B O 1
ATOM 3576 N N . LEU B 1 107 ? -11.266 -19.062 -22.891 1 97.44 107 LEU B N 1
ATOM 3577 C CA . LEU B 1 107 ? -10.406 -20.047 -22.25 1 97.44 107 LEU B CA 1
ATOM 3578 C C . LEU B 1 107 ? -10.914 -20.391 -20.859 1 97.44 107 LEU B C 1
ATOM 3580 O O . LEU B 1 107 ? -10.969 -21.562 -20.484 1 97.44 107 LEU B O 1
ATOM 3584 N N . TYR B 1 108 ? -11.258 -19.391 -20.094 1 98.69 108 TYR B N 1
ATOM 3585 C CA . TYR B 1 108 ? -11.758 -19.578 -18.734 1 98.69 108 TYR B CA 1
ATOM 3586 C C . TYR B 1 108 ? -13.062 -20.375 -18.75 1 98.69 108 TYR B C 1
ATOM 3588 O O . TYR B 1 108 ? -13.266 -21.266 -17.906 1 98.69 108 TYR B O 1
ATOM 3596 N N . ASN B 1 109 ? -13.891 -20.078 -19.75 1 98.62 109 ASN B N 1
ATOM 3597 C CA . ASN B 1 109 ? -15.148 -20.797 -19.875 1 98.62 109 ASN B CA 1
ATOM 3598 C C . ASN B 1 109 ? -14.922 -22.281 -20.125 1 98.62 109 ASN B C 1
ATOM 3600 O O . ASN B 1 109 ? -15.57 -23.141 -19.516 1 98.62 109 ASN B O 1
ATOM 3604 N N . ARG B 1 110 ? -14.047 -22.547 -20.953 1 98.06 110 ARG B N 1
ATOM 3605 C CA . ARG B 1 110 ? -13.734 -23.938 -21.266 1 98.06 110 ARG B CA 1
ATOM 3606 C C . ARG B 1 110 ? -13.266 -24.688 -20.016 1 98.06 110 ARG B C 1
ATOM 3608 O O . ARG B 1 110 ? -13.641 -25.844 -19.797 1 98.06 110 ARG B O 1
ATOM 3615 N N . ALA B 1 111 ? -12.492 -24.031 -19.219 1 98.38 111 ALA B N 1
ATOM 3616 C CA . ALA B 1 111 ? -12.016 -24.625 -17.969 1 98.38 111 ALA B CA 1
ATOM 3617 C C . ALA B 1 111 ? -13.164 -24.859 -17 1 98.38 111 ALA B C 1
ATOM 3619 O O . ALA B 1 111 ? -13.273 -25.922 -16.391 1 98.38 111 ALA B O 1
ATOM 3620 N N . LEU B 1 112 ? -14.016 -23.891 -16.875 1 98.5 112 LEU B N 1
ATOM 3621 C CA . LEU B 1 112 ? -15.094 -23.906 -15.883 1 98.5 112 LEU B CA 1
ATOM 3622 C C . LEU B 1 112 ? -16.156 -24.922 -16.266 1 98.5 112 LEU B C 1
ATOM 3624 O O . LEU B 1 112 ? -16.891 -25.422 -15.414 1 98.5 112 LEU B O 1
ATOM 3628 N N . GLU B 1 113 ? -16.219 -25.312 -17.547 1 97.69 113 GLU B N 1
ATOM 3629 C CA . GLU B 1 113 ? -17.234 -26.234 -18.047 1 97.69 113 GLU B CA 1
ATOM 3630 C C . GLU B 1 113 ? -16.859 -27.688 -17.75 1 97.69 113 GLU B C 1
ATOM 3632 O O . GLU B 1 113 ? -17.688 -28.578 -17.859 1 97.69 113 GLU B O 1
ATOM 3637 N N . MET B 1 114 ? -15.688 -27.859 -17.344 1 97.94 114 MET B N 1
ATOM 3638 C CA . MET B 1 114 ? -15.227 -29.219 -17.062 1 97.94 114 MET B CA 1
ATOM 3639 C C . MET B 1 114 ? -15.898 -29.781 -15.812 1 97.94 114 MET B C 1
ATOM 3641 O O . MET B 1 114 ? -16.156 -29.047 -14.859 1 97.94 114 MET B O 1
ATOM 3645 N N . GLU B 1 115 ? -16.047 -31.062 -15.867 1 97.06 115 GLU B N 1
ATOM 3646 C CA . GLU B 1 115 ? -16.703 -31.75 -14.758 1 97.06 115 GLU B CA 1
ATOM 3647 C C . GLU B 1 115 ? -15.891 -31.609 -13.469 1 97.06 115 GLU B C 1
ATOM 3649 O O . GLU B 1 115 ? -14.664 -31.734 -13.492 1 97.06 115 GLU B O 1
ATOM 3654 N N . ASP B 1 116 ? -16.578 -31.281 -12.359 1 97.62 116 ASP B N 1
ATOM 3655 C CA . ASP B 1 116 ? -16.047 -31.25 -11 1 97.62 116 ASP B CA 1
ATOM 3656 C C . ASP B 1 116 ? -15.117 -30.062 -10.805 1 97.62 116 ASP B C 1
ATOM 3658 O O . ASP B 1 116 ? -14.414 -30 -9.789 1 97.62 116 ASP B O 1
ATOM 3662 N N . VAL B 1 117 ? -15.07 -29.156 -11.742 1 98.56 117 VAL B N 1
ATOM 3663 C CA . VAL B 1 117 ? -14.328 -27.922 -11.57 1 98.56 117 VAL B CA 1
ATOM 3664 C C . VAL B 1 117 ? -15.18 -26.891 -10.828 1 98.56 117 VAL B C 1
ATOM 3666 O O . VAL B 1 117 ? -16.297 -26.578 -11.25 1 98.56 117 VAL B O 1
ATOM 3669 N N . VAL B 1 118 ? -14.625 -26.375 -9.75 1 98.31 118 VAL B N 1
ATOM 3670 C CA . VAL B 1 118 ? -15.422 -25.5 -8.898 1 98.31 118 VAL B CA 1
ATOM 3671 C C . VAL B 1 118 ? -14.914 -24.062 -9.008 1 98.31 118 VAL B C 1
ATOM 3673 O O . VAL B 1 118 ? -15.477 -23.156 -8.406 1 98.31 118 VAL B O 1
ATOM 3676 N N . GLY B 1 119 ? -13.82 -23.859 -9.789 1 98.62 119 GLY B N 1
ATOM 3677 C CA . GLY B 1 119 ? -13.289 -22.516 -9.914 1 98.62 119 GLY B CA 1
ATOM 3678 C C . GLY B 1 119 ? -11.992 -22.453 -10.695 1 98.62 119 GLY B C 1
ATOM 3679 O O . GLY B 1 119 ? -11.609 -23.422 -11.352 1 98.62 119 GLY B O 1
ATOM 3680 N N . LEU B 1 120 ? -11.398 -21.281 -10.625 1 98.75 120 LEU B N 1
ATOM 3681 C CA . LEU B 1 120 ? -10.172 -20.984 -11.359 1 98.75 120 LEU B CA 1
ATOM 3682 C C . LEU B 1 120 ? -9.102 -20.438 -10.43 1 98.75 120 LEU B C 1
ATOM 3684 O O . LEU B 1 120 ? -9.406 -19.719 -9.469 1 98.75 120 LEU B O 1
ATOM 3688 N N . SER B 1 121 ? -7.898 -20.781 -10.688 1 98.56 121 SER B N 1
ATOM 3689 C CA . SER B 1 121 ? -6.703 -20.109 -10.203 1 98.56 121 SER B CA 1
ATOM 3690 C C . SER B 1 121 ? -5.875 -19.547 -11.352 1 98.56 121 SER B C 1
ATOM 3692 O O . SER B 1 121 ? -5.457 -20.297 -12.242 1 98.56 121 SER B O 1
ATOM 3694 N N . ILE B 1 122 ? -5.676 -18.266 -11.32 1 98.75 122 ILE B N 1
ATOM 3695 C CA . ILE B 1 122 ? -5.066 -17.609 -12.477 1 98.75 122 ILE B CA 1
ATOM 3696 C C . ILE B 1 122 ? -3.775 -16.906 -12.055 1 98.75 122 ILE B C 1
ATOM 3698 O O . ILE B 1 122 ? -3.811 -15.898 -11.352 1 98.75 122 ILE B O 1
ATOM 3702 N N . GLY B 1 123 ? -2.623 -17.469 -12.453 1 97.94 123 GLY B N 1
ATOM 3703 C CA . GLY B 1 123 ? -1.349 -16.797 -12.25 1 97.94 123 GLY B CA 1
ATOM 3704 C C . GLY B 1 123 ? -1.136 -15.625 -13.18 1 97.94 123 GLY B C 1
ATOM 3705 O O . GLY B 1 123 ? -1.274 -15.758 -14.398 1 97.94 123 GLY B O 1
ATOM 3706 N N . THR B 1 124 ? -0.81 -14.492 -12.617 1 98.12 124 THR B N 1
ATOM 3707 C CA . THR B 1 124 ? -0.703 -13.328 -13.484 1 98.12 124 THR B CA 1
ATOM 3708 C C . THR B 1 124 ? 0.159 -12.25 -12.828 1 98.12 124 THR B C 1
ATOM 3710 O O . THR B 1 124 ? 0.861 -12.516 -11.852 1 98.12 124 THR B O 1
ATOM 3713 N N . ARG B 1 125 ? 0.225 -11.078 -13.492 1 97.94 125 ARG B N 1
ATOM 3714 C CA . ARG B 1 125 ? 0.918 -9.883 -13.031 1 97.94 125 ARG B CA 1
ATOM 3715 C C . ARG B 1 125 ? -0.072 -8.828 -12.555 1 97.94 125 ARG B C 1
ATOM 3717 O O . ARG B 1 125 ? -1.195 -8.75 -13.062 1 97.94 125 ARG B O 1
ATOM 3724 N N . PRO B 1 126 ? 0.399 -7.98 -11.641 1 98.75 126 PRO B N 1
ATOM 3725 C CA . PRO B 1 126 ? -0.512 -6.941 -11.156 1 98.75 126 PRO B CA 1
ATOM 3726 C C . PRO B 1 126 ? -0.82 -5.887 -12.211 1 98.75 126 PRO B C 1
ATOM 3728 O O . PRO B 1 126 ? -1.836 -5.191 -12.117 1 98.75 126 PRO B O 1
ATOM 3731 N N . ASP B 1 127 ? 0.026 -5.746 -13.219 1 98.62 127 ASP B N 1
ATOM 3732 C CA . ASP B 1 127 ? -0.155 -4.676 -14.203 1 98.62 127 ASP B CA 1
ATOM 3733 C C . ASP B 1 127 ? -0.9 -5.184 -15.438 1 98.62 127 ASP B C 1
ATOM 3735 O O . ASP B 1 127 ? -0.958 -4.496 -16.453 1 98.62 127 ASP B O 1
ATOM 3739 N N . CYS B 1 128 ? -1.494 -6.391 -15.406 1 98.56 128 CYS B N 1
ATOM 3740 C CA . CYS B 1 128 ? -2.25 -6.961 -16.516 1 98.56 128 CYS B CA 1
ATOM 3741 C C . CYS B 1 128 ? -3.682 -7.273 -16.094 1 98.56 128 CYS B C 1
ATOM 3743 O O . CYS B 1 128 ? -4.207 -8.344 -16.422 1 98.56 128 CYS B O 1
ATOM 3745 N N . LEU B 1 129 ? -4.254 -6.348 -15.406 1 98.75 129 LEU B N 1
ATOM 3746 C CA . LEU B 1 129 ? -5.59 -6.562 -14.859 1 98.75 129 LEU B CA 1
ATOM 3747 C C . LEU B 1 129 ? -6.477 -5.348 -15.109 1 98.75 129 LEU B C 1
ATOM 3749 O O . LEU B 1 129 ? -6.973 -4.734 -14.156 1 98.75 129 LEU B O 1
ATOM 3753 N N . PRO B 1 130 ? -6.684 -4.984 -16.359 1 98.25 130 PRO B N 1
ATOM 3754 C CA . PRO B 1 130 ? -7.652 -3.914 -16.609 1 98.25 130 PRO B CA 1
ATOM 3755 C C . PRO B 1 130 ? -9.07 -4.281 -16.172 1 98.25 130 PRO B C 1
ATOM 3757 O O . PRO B 1 130 ? -9.344 -5.453 -15.891 1 98.25 130 PRO B O 1
ATOM 3760 N N . ASP B 1 131 ? -9.922 -3.336 -16.141 1 98.38 131 ASP B N 1
ATOM 3761 C CA . ASP B 1 131 ? -11.281 -3.531 -15.633 1 98.38 131 ASP B CA 1
ATOM 3762 C C . ASP B 1 131 ? -12.008 -4.617 -16.422 1 98.38 131 ASP B C 1
ATOM 3764 O O . ASP B 1 131 ? -12.758 -5.406 -15.852 1 98.38 131 ASP B O 1
ATOM 3768 N N . GLU B 1 132 ? -11.766 -4.656 -17.688 1 98.62 132 GLU B N 1
ATOM 3769 C CA . GLU B 1 132 ? -12.445 -5.625 -18.531 1 98.62 132 GLU B CA 1
ATOM 3770 C C . GLU B 1 132 ? -12.156 -7.055 -18.094 1 98.62 132 GLU B C 1
ATOM 3772 O O . GLU B 1 132 ? -13.047 -7.906 -18.078 1 98.62 132 GLU B O 1
ATOM 3777 N N . VAL B 1 133 ? -10.969 -7.297 -17.688 1 98.81 133 VAL B N 1
ATOM 3778 C CA . VAL B 1 133 ? -10.555 -8.625 -17.25 1 98.81 133 VAL B CA 1
ATOM 3779 C C . VAL B 1 133 ? -11.156 -8.914 -15.867 1 98.81 133 VAL B C 1
ATOM 3781 O O . VAL B 1 133 ? -11.719 -9.984 -15.641 1 98.81 133 VAL B O 1
ATOM 3784 N N . LEU B 1 134 ? -11.047 -7.961 -14.977 1 98.88 134 LEU B N 1
ATOM 3785 C CA . LEU B 1 134 ? -11.578 -8.133 -13.625 1 98.88 134 LEU B CA 1
ATOM 3786 C C . LEU B 1 134 ? -13.094 -8.305 -13.648 1 98.88 134 LEU B C 1
ATOM 3788 O O . LEU B 1 134 ? -13.648 -9.031 -12.828 1 98.88 134 LEU B O 1
ATOM 3792 N N . ASP B 1 135 ? -13.719 -7.652 -14.594 1 98.81 135 ASP B N 1
ATOM 3793 C CA . ASP B 1 135 ? -15.164 -7.789 -14.742 1 98.81 135 ASP B CA 1
ATOM 3794 C C . ASP B 1 135 ? -15.539 -9.211 -15.141 1 98.81 135 ASP B C 1
ATOM 3796 O O . ASP B 1 135 ? -16.531 -9.766 -14.648 1 98.81 135 ASP B O 1
ATOM 3800 N N . ILE B 1 136 ? -14.789 -9.789 -16.016 1 98.81 136 ILE B N 1
ATOM 3801 C CA . ILE B 1 136 ? -15 -11.18 -16.406 1 98.81 136 ILE B CA 1
ATOM 3802 C C . ILE B 1 136 ? -14.898 -12.086 -15.172 1 98.81 136 ILE B C 1
ATOM 3804 O O . ILE B 1 136 ? -15.781 -12.914 -14.93 1 98.81 136 ILE B O 1
ATOM 3808 N N . LEU B 1 137 ? -13.914 -11.883 -14.398 1 98.94 137 LEU B N 1
ATOM 3809 C CA . LEU B 1 137 ? -13.68 -12.711 -13.211 1 98.94 137 LEU B CA 1
ATOM 3810 C C . LEU B 1 137 ? -14.773 -12.492 -12.172 1 98.94 137 LEU B C 1
ATOM 3812 O O . LEU B 1 137 ? -15.203 -13.438 -11.508 1 98.94 137 LEU B O 1
ATOM 3816 N N . GLU B 1 138 ? -15.133 -11.234 -12.016 1 98.88 138 GLU B N 1
ATOM 3817 C CA . GLU B 1 138 ? -16.234 -10.922 -11.117 1 98.88 138 GLU B CA 1
ATOM 3818 C C . GLU B 1 138 ? -17.5 -11.68 -11.508 1 98.88 138 GLU B C 1
ATOM 3820 O O . GLU B 1 138 ? -18.25 -12.141 -10.641 1 98.88 138 GLU B O 1
ATOM 3825 N N . GLY B 1 139 ? -17.75 -11.75 -12.82 1 98.81 139 GLY B N 1
ATOM 3826 C CA . GLY B 1 139 ? -18.875 -12.523 -13.305 1 98.81 139 GLY B CA 1
ATOM 3827 C C . GLY B 1 139 ? -18.875 -13.953 -12.805 1 98.81 139 GLY B C 1
ATOM 3828 O O . GLY B 1 139 ? -19.906 -14.469 -12.367 1 98.81 139 GLY B O 1
ATOM 3829 N N . TYR B 1 140 ? -17.766 -14.602 -12.82 1 98.88 140 TYR B N 1
ATOM 3830 C CA . TYR B 1 140 ? -17.641 -15.977 -12.352 1 98.88 140 TYR B CA 1
ATOM 3831 C C . TYR B 1 140 ? -17.891 -16.062 -10.852 1 98.88 140 TYR B C 1
ATOM 3833 O O . TYR B 1 140 ? -18.531 -17.016 -10.383 1 98.88 140 TYR B O 1
ATOM 3841 N N . VAL B 1 141 ? -17.391 -15.078 -10.133 1 98.81 141 VAL B N 1
ATOM 3842 C CA . VAL B 1 141 ? -17.625 -15.039 -8.695 1 98.81 141 VAL B CA 1
ATOM 3843 C C . VAL B 1 141 ? -19.125 -14.984 -8.422 1 98.81 141 VAL B C 1
ATOM 3845 O O . VAL B 1 141 ? -19.641 -15.719 -7.578 1 98.81 141 VAL B O 1
ATOM 3848 N N . LYS B 1 142 ? -19.797 -14.188 -9.133 1 98.62 142 LYS B N 1
ATOM 3849 C CA . LYS B 1 142 ? -21.234 -14.008 -8.961 1 98.62 142 LYS B CA 1
ATOM 3850 C C . LYS B 1 142 ? -22 -15.273 -9.328 1 98.62 142 LYS B C 1
ATOM 3852 O O . LYS B 1 142 ? -23.078 -15.531 -8.797 1 98.62 142 LYS B O 1
ATOM 3857 N N . GLU B 1 143 ? -21.438 -16.031 -10.188 1 98.5 143 GLU B N 1
ATOM 3858 C CA . GLU B 1 143 ? -22.047 -17.297 -10.586 1 98.5 143 GLU B CA 1
ATOM 3859 C C . GLU B 1 143 ? -21.797 -18.391 -9.555 1 98.5 143 GLU B C 1
ATOM 3861 O O . GLU B 1 143 ? -22.328 -19.5 -9.664 1 98.5 143 GLU B O 1
ATOM 3866 N N . GLY B 1 144 ? -20.891 -18.109 -8.609 1 98.06 144 GLY B N 1
ATOM 3867 C CA . GLY B 1 144 ? -20.656 -19.031 -7.516 1 98.06 144 GLY B CA 1
ATOM 3868 C C . GLY B 1 144 ? -19.328 -19.766 -7.625 1 98.06 144 GLY B C 1
ATOM 3869 O O . GLY B 1 144 ? -19.031 -20.625 -6.801 1 98.06 144 GLY B O 1
ATOM 3870 N N . TYR B 1 145 ? -18.516 -19.438 -8.562 1 98.69 145 TYR B N 1
ATOM 3871 C CA . TYR B 1 145 ? -17.203 -20.094 -8.727 1 98.69 145 TYR B CA 1
ATOM 3872 C C . TYR B 1 145 ? -16.188 -19.516 -7.758 1 98.69 145 TYR B C 1
ATOM 3874 O O . TYR B 1 145 ? -16.266 -18.344 -7.383 1 98.69 145 TYR B O 1
ATOM 3882 N N . ASP B 1 146 ? -15.227 -20.312 -7.379 1 98.12 146 ASP B N 1
ATOM 3883 C CA . ASP B 1 146 ? -14.062 -19.859 -6.629 1 98.12 146 ASP B CA 1
ATOM 3884 C C . ASP B 1 146 ? -13 -19.297 -7.566 1 98.12 146 ASP B C 1
ATOM 3886 O O . ASP B 1 146 ? -12.328 -20.062 -8.273 1 98.12 146 ASP B O 1
ATOM 3890 N N . VAL B 1 147 ? -12.859 -18.047 -7.52 1 98.75 147 VAL B N 1
ATOM 3891 C CA . VAL B 1 147 ? -11.867 -17.438 -8.398 1 98.75 147 VAL B CA 1
ATOM 3892 C C . VAL B 1 147 ? -10.695 -16.906 -7.574 1 98.75 147 VAL B C 1
ATOM 3894 O O . VAL B 1 147 ? -10.867 -16.016 -6.734 1 98.75 147 VAL B O 1
ATOM 3897 N N . TRP B 1 148 ? -9.523 -17.516 -7.828 1 98.62 148 TRP B N 1
ATOM 3898 C CA . TRP B 1 148 ? -8.281 -17.094 -7.188 1 98.62 148 TRP B CA 1
ATOM 3899 C C . TRP B 1 148 ? -7.367 -16.391 -8.188 1 98.62 148 TRP B C 1
ATOM 3901 O O . TRP B 1 148 ? -7.066 -16.938 -9.25 1 98.62 148 TRP B O 1
ATOM 3911 N N . LEU B 1 149 ? -7.062 -15.219 -7.875 1 98.75 149 LEU B N 1
ATOM 3912 C CA . LEU B 1 149 ? -6.09 -14.461 -8.664 1 98.75 149 LEU B CA 1
ATOM 3913 C C . LEU B 1 149 ? -4.711 -14.516 -8.016 1 98.75 149 LEU B C 1
ATOM 3915 O O . LEU B 1 149 ? -4.5 -13.93 -6.945 1 98.75 149 LEU B O 1
ATOM 3919 N N . GLU B 1 150 ? -3.781 -15.25 -8.625 1 98.44 150 GLU B N 1
ATOM 3920 C CA . GLU B 1 150 ? -2.42 -15.398 -8.117 1 98.44 150 GLU B CA 1
ATOM 3921 C C . GLU B 1 150 ? -1.495 -14.336 -8.703 1 98.44 150 GLU B C 1
ATOM 3923 O O . GLU B 1 150 ? -1.029 -14.469 -9.836 1 98.44 150 GLU B O 1
ATOM 3928 N N . ILE B 1 151 ? -1.195 -13.383 -7.93 1 98.62 151 ILE B N 1
ATOM 3929 C CA . ILE B 1 151 ? -0.455 -12.227 -8.414 1 98.62 151 ILE B CA 1
ATOM 3930 C C . ILE B 1 151 ? 1.016 -12.352 -8.023 1 98.62 151 ILE B C 1
ATOM 3932 O O . ILE B 1 151 ? 1.34 -12.492 -6.844 1 98.62 151 ILE B O 1
ATOM 3936 N N . GLY B 1 152 ? 1.891 -12.297 -9.023 1 97.75 152 GLY B N 1
ATOM 3937 C CA . GLY B 1 152 ? 3.324 -12.266 -8.773 1 97.75 152 GLY B CA 1
ATOM 3938 C C . GLY B 1 152 ? 3.805 -10.922 -8.25 1 97.75 152 GLY B C 1
ATOM 3939 O O . GLY B 1 152 ? 4.398 -10.133 -8.992 1 97.75 152 GLY B O 1
ATOM 3940 N N . VAL B 1 153 ? 3.66 -10.68 -7.031 1 98.31 153 VAL B N 1
ATOM 3941 C CA . VAL B 1 153 ? 4.055 -9.43 -6.387 1 98.31 153 VAL B CA 1
ATOM 3942 C C . VAL B 1 153 ? 5.559 -9.43 -6.125 1 98.31 153 VAL B C 1
ATOM 3944 O O . VAL B 1 153 ? 6.246 -8.453 -6.418 1 98.31 153 VAL B O 1
ATOM 3947 N N . GLN B 1 154 ? 6.062 -10.461 -5.641 1 98.31 154 GLN B N 1
ATOM 3948 C CA . GLN B 1 154 ? 7.449 -10.766 -5.293 1 98.31 154 GLN B CA 1
ATOM 3949 C C . GLN B 1 154 ? 7.906 -9.953 -4.09 1 98.31 154 GLN B C 1
ATOM 3951 O O . GLN B 1 154 ? 8.531 -10.484 -3.172 1 98.31 154 GLN B O 1
ATOM 3956 N N . SER B 1 155 ? 7.605 -8.664 -4.027 1 98.69 155 SER B N 1
ATOM 3957 C CA . SER B 1 155 ? 7.977 -7.766 -2.936 1 98.69 155 SER B CA 1
ATOM 3958 C C . SER B 1 155 ? 7.094 -6.52 -2.922 1 98.69 155 SER B C 1
ATOM 3960 O O . SER B 1 155 ? 6.676 -6.039 -3.977 1 98.69 155 SER B O 1
ATOM 3962 N N . TYR B 1 156 ? 6.863 -5.969 -1.746 1 98.75 156 TYR B N 1
ATOM 3963 C CA . TYR B 1 156 ? 6.086 -4.738 -1.636 1 98.75 156 TYR B CA 1
ATOM 3964 C C . TYR B 1 156 ? 7 -3.521 -1.565 1 98.75 156 TYR B C 1
ATOM 3966 O O . TYR B 1 156 ? 6.578 -2.441 -1.147 1 98.75 156 TYR B O 1
ATOM 3974 N N . HIS B 1 157 ? 8.227 -3.654 -1.901 1 98.62 157 HIS B N 1
ATOM 3975 C CA . HIS B 1 157 ? 9.172 -2.549 -1.894 1 98.62 157 HIS B CA 1
ATOM 3976 C C . HIS B 1 157 ? 9.539 -2.123 -3.312 1 98.62 157 HIS B C 1
ATOM 3978 O O . HIS B 1 157 ? 10.18 -2.879 -4.047 1 98.62 157 HIS B O 1
ATOM 3984 N N . HIS B 1 158 ? 9.172 -0.885 -3.625 1 98.38 158 HIS B N 1
ATOM 3985 C CA . HIS B 1 158 ? 9.359 -0.355 -4.969 1 98.38 158 HIS B CA 1
ATOM 3986 C C . HIS B 1 158 ? 10.82 -0.463 -5.406 1 98.38 158 HIS B C 1
ATOM 3988 O O . HIS B 1 158 ? 11.102 -0.827 -6.551 1 98.38 158 HIS B O 1
ATOM 3994 N N . ARG B 1 159 ? 11.719 -0.171 -4.543 1 97.75 159 ARG B N 1
ATOM 3995 C CA . ARG B 1 159 ? 13.141 -0.25 -4.852 1 97.75 159 ARG B CA 1
ATOM 3996 C C . ARG B 1 159 ? 13.531 -1.665 -5.266 1 97.75 159 ARG B C 1
ATOM 3998 O O . ARG B 1 159 ? 14.32 -1.85 -6.195 1 97.75 159 ARG B O 1
ATOM 4005 N N . THR B 1 160 ? 13.023 -2.648 -4.566 1 98.19 160 THR B N 1
ATOM 4006 C CA . THR B 1 160 ? 13.289 -4.047 -4.891 1 98.19 160 THR B CA 1
ATOM 4007 C C . THR B 1 160 ? 12.695 -4.414 -6.246 1 98.19 160 THR B C 1
ATOM 4009 O O . THR B 1 160 ? 13.336 -5.09 -7.051 1 98.19 160 THR B O 1
ATOM 4012 N N . LEU B 1 161 ? 11.484 -3.959 -6.477 1 98.38 161 LEU B N 1
ATOM 4013 C CA . LEU B 1 161 ? 10.82 -4.227 -7.75 1 98.38 161 LEU B CA 1
ATOM 4014 C C . LEU B 1 161 ? 11.633 -3.646 -8.906 1 98.38 161 LEU B C 1
ATOM 4016 O O . LEU B 1 161 ? 11.797 -4.301 -9.938 1 98.38 161 LEU B O 1
ATOM 4020 N N . ARG B 1 162 ? 12.156 -2.443 -8.734 1 97.56 162 ARG B N 1
ATOM 4021 C CA . ARG B 1 162 ? 12.984 -1.81 -9.758 1 97.56 162 ARG B CA 1
ATOM 4022 C C . ARG B 1 162 ? 14.305 -2.557 -9.93 1 97.56 162 ARG B C 1
ATOM 4024 O O . ARG B 1 162 ? 14.727 -2.828 -11.055 1 97.56 162 ARG B O 1
ATOM 4031 N N . ARG B 1 163 ? 14.906 -2.908 -8.82 1 96.62 163 ARG B N 1
ATOM 4032 C CA . ARG B 1 163 ? 16.203 -3.572 -8.836 1 96.62 163 ARG B CA 1
ATOM 4033 C C . ARG B 1 163 ? 16.125 -4.934 -9.516 1 96.62 163 ARG B C 1
ATOM 4035 O O . ARG B 1 163 ? 17.062 -5.355 -10.188 1 96.62 163 ARG B O 1
ATOM 4042 N N . THR B 1 164 ? 15.016 -5.594 -9.398 1 97.5 164 THR B N 1
ATOM 4043 C CA . THR B 1 164 ? 14.859 -6.934 -9.953 1 97.5 164 THR B CA 1
ATOM 4044 C C . THR B 1 164 ? 14.211 -6.871 -11.336 1 97.5 164 THR B C 1
ATOM 4046 O O . THR B 1 164 ? 13.867 -7.906 -11.914 1 97.5 164 THR B O 1
ATOM 4049 N N . ARG B 1 165 ? 13.977 -5.691 -11.836 1 97.38 165 ARG B N 1
ATOM 4050 C CA . ARG B 1 165 ? 13.414 -5.457 -13.156 1 97.38 165 ARG B CA 1
ATOM 4051 C C . ARG B 1 165 ? 12.055 -6.129 -13.305 1 97.38 165 ARG B C 1
ATOM 4053 O O . ARG B 1 165 ? 11.789 -6.793 -14.305 1 97.38 165 ARG B O 1
ATOM 4060 N N . ARG B 1 166 ? 11.234 -5.953 -12.281 1 97 166 ARG B N 1
ATOM 4061 C CA . ARG B 1 166 ? 9.914 -6.57 -12.297 1 97 166 ARG B CA 1
ATOM 4062 C C . ARG B 1 166 ? 9.039 -5.973 -13.391 1 97 166 ARG B C 1
ATOM 4064 O O . ARG B 1 166 ? 8.141 -6.637 -13.906 1 97 166 ARG B O 1
ATOM 4071 N N . GLY B 1 167 ? 9.32 -4.715 -13.781 1 97.25 167 GLY B N 1
ATOM 4072 C CA . GLY B 1 167 ? 8.594 -4.078 -14.867 1 97.25 167 GLY B CA 1
ATOM 4073 C C . GLY B 1 167 ? 7.355 -3.338 -14.406 1 97.25 167 GLY B C 1
ATOM 4074 O O . GLY B 1 167 ? 6.664 -2.709 -15.211 1 97.25 167 GLY B O 1
ATOM 4075 N N . HIS B 1 168 ? 6.965 -3.393 -13.172 1 97.75 168 HIS B N 1
ATOM 4076 C CA . HIS B 1 168 ? 5.898 -2.619 -12.547 1 97.75 168 HIS B CA 1
ATOM 4077 C C . HIS B 1 168 ? 6.312 -2.127 -11.164 1 97.75 168 HIS B C 1
ATOM 4079 O O . HIS B 1 168 ? 7.352 -2.539 -10.641 1 97.75 168 HIS B O 1
ATOM 4085 N N . GLY B 1 169 ? 5.562 -1.188 -10.641 1 97.69 169 GLY B N 1
ATOM 4086 C CA . GLY B 1 169 ? 5.859 -0.659 -9.32 1 97.69 169 GLY B CA 1
ATOM 4087 C C . GLY B 1 169 ? 4.852 -1.078 -8.266 1 97.69 169 GLY B C 1
ATOM 4088 O O . GLY B 1 169 ? 4.078 -2.016 -8.477 1 97.69 169 GLY B O 1
ATOM 4089 N N . LEU B 1 170 ? 4.953 -0.404 -7.121 1 98.69 170 LEU B N 1
ATOM 4090 C CA . LEU B 1 170 ? 4.094 -0.688 -5.977 1 98.69 170 LEU B CA 1
ATOM 4091 C C . LEU B 1 170 ? 2.65 -0.295 -6.266 1 98.69 170 LEU B C 1
ATOM 4093 O O . LEU B 1 170 ? 1.719 -0.986 -5.848 1 98.69 170 LEU B O 1
ATOM 4097 N N . ALA B 1 171 ? 2.422 0.758 -6.969 1 98.75 171 ALA B N 1
ATOM 4098 C CA . ALA B 1 171 ? 1.084 1.26 -7.27 1 98.75 171 ALA B CA 1
ATOM 4099 C C . ALA B 1 171 ? 0.258 0.21 -8.008 1 98.75 171 ALA B C 1
ATOM 4101 O O . ALA B 1 171 ? -0.917 0.004 -7.695 1 98.75 171 ALA B O 1
ATOM 4102 N N . GLU B 1 172 ? 0.903 -0.484 -9.008 1 98.81 172 GLU B N 1
ATOM 4103 C CA . GLU B 1 172 ? 0.188 -1.512 -9.758 1 98.81 172 GLU B CA 1
ATOM 4104 C C . GLU B 1 172 ? -0.272 -2.645 -8.844 1 98.81 172 GLU B C 1
ATOM 4106 O O . GLU B 1 172 ? -1.372 -3.176 -9.008 1 98.81 172 GLU B O 1
ATOM 4111 N N . VAL B 1 173 ? 0.547 -2.996 -7.906 1 98.81 173 VAL B N 1
ATOM 4112 C CA . VAL B 1 173 ? 0.245 -4.09 -6.988 1 98.81 173 VAL B CA 1
ATOM 4113 C C . VAL B 1 173 ? -0.958 -3.719 -6.125 1 98.81 173 VAL B C 1
ATOM 4115 O O . VAL B 1 173 ? -1.938 -4.465 -6.062 1 98.81 173 VAL B O 1
ATOM 4118 N N . ILE B 1 174 ? -0.88 -2.564 -5.496 1 98.75 174 ILE B N 1
ATOM 4119 C CA . ILE B 1 174 ? -1.933 -2.121 -4.59 1 98.75 174 ILE B CA 1
ATOM 4120 C C . ILE B 1 174 ? -3.238 -1.943 -5.363 1 98.75 174 ILE B C 1
ATOM 4122 O O . ILE B 1 174 ? -4.301 -2.375 -4.906 1 98.75 174 ILE B O 1
ATOM 4126 N N . ASP B 1 175 ? -3.162 -1.391 -6.516 1 98.69 175 ASP B N 1
ATOM 4127 C CA . ASP B 1 175 ? -4.324 -1.167 -7.371 1 98.69 175 ASP B CA 1
ATOM 4128 C C . ASP B 1 175 ? -5.016 -2.484 -7.715 1 98.69 175 ASP B C 1
ATOM 4130 O O . ASP B 1 175 ? -6.23 -2.617 -7.547 1 98.69 175 ASP B O 1
ATOM 4134 N N . ALA B 1 176 ? -4.215 -3.455 -8.164 1 98.69 176 ALA B N 1
ATOM 4135 C CA . ALA B 1 176 ? -4.742 -4.754 -8.57 1 98.69 176 ALA B CA 1
ATOM 4136 C C . ALA B 1 176 ? -5.449 -5.449 -7.414 1 98.69 176 ALA B C 1
ATOM 4138 O O . ALA B 1 176 ? -6.562 -5.953 -7.57 1 98.69 176 ALA B O 1
ATOM 4139 N N . ILE B 1 177 ? -4.824 -5.43 -6.293 1 98.69 177 ILE B N 1
ATOM 4140 C CA . ILE B 1 177 ? -5.363 -6.121 -5.129 1 98.69 177 ILE B CA 1
ATOM 4141 C C . ILE B 1 177 ? -6.656 -5.441 -4.676 1 98.69 177 ILE B C 1
ATOM 4143 O O . ILE B 1 177 ? -7.664 -6.109 -4.43 1 98.69 177 ILE B O 1
ATOM 4147 N N . THR B 1 178 ? -6.648 -4.121 -4.617 1 97.88 178 THR B N 1
ATOM 4148 C CA . THR B 1 178 ? -7.801 -3.365 -4.152 1 97.88 178 THR B CA 1
ATOM 4149 C C . THR B 1 178 ? -9 -3.58 -5.074 1 97.88 178 THR B C 1
ATOM 4151 O O . THR B 1 178 ? -10.094 -3.922 -4.613 1 97.88 178 THR B O 1
ATOM 4154 N N . ARG B 1 179 ? -8.828 -3.465 -6.359 1 98.31 179 ARG B N 1
ATOM 4155 C CA . ARG B 1 179 ? -9.922 -3.588 -7.32 1 98.31 179 ARG B CA 1
ATOM 4156 C C . ARG B 1 179 ? -10.445 -5.02 -7.371 1 98.31 179 ARG B C 1
ATOM 4158 O O . ARG B 1 179 ? -11.648 -5.242 -7.504 1 98.31 179 ARG B O 1
ATOM 4165 N N . ALA B 1 180 ? -9.523 -5.969 -7.273 1 98.75 180 ALA B N 1
ATOM 4166 C CA . ALA B 1 180 ? -9.945 -7.371 -7.27 1 98.75 180 ALA B CA 1
ATOM 4167 C C . ALA B 1 180 ? -10.789 -7.688 -6.039 1 98.75 180 ALA B C 1
ATOM 4169 O O . ALA B 1 180 ? -11.836 -8.328 -6.148 1 98.75 180 ALA B O 1
ATOM 4170 N N . LYS B 1 181 ? -10.383 -7.215 -4.91 1 97.69 181 LYS B N 1
ATOM 4171 C CA . LYS B 1 181 ? -11.102 -7.473 -3.662 1 97.69 181 LYS B CA 1
ATOM 4172 C C . LYS B 1 181 ? -12.492 -6.863 -3.693 1 97.69 181 LYS B C 1
ATOM 4174 O O . LYS B 1 181 ? -13.453 -7.469 -3.213 1 97.69 181 LYS B O 1
ATOM 4179 N N . GLU B 1 182 ? -12.594 -5.703 -4.258 1 96.81 182 GLU B N 1
ATOM 4180 C CA . GLU B 1 182 ? -13.883 -5.031 -4.379 1 96.81 182 GLU B CA 1
ATOM 4181 C C . GLU B 1 182 ? -14.867 -5.859 -5.203 1 96.81 182 GLU B C 1
ATOM 4183 O O . GLU B 1 182 ? -16.078 -5.691 -5.09 1 96.81 182 GLU B O 1
ATOM 4188 N N . ARG B 1 183 ? -14.336 -6.785 -5.965 1 98.44 183 ARG B N 1
ATOM 4189 C CA . ARG B 1 183 ? -15.156 -7.59 -6.863 1 98.44 183 ARG B CA 1
ATOM 4190 C C . ARG B 1 183 ? -15.359 -9 -6.309 1 98.44 183 ARG B C 1
ATOM 4192 O O . ARG B 1 183 ? -15.898 -9.867 -6.992 1 98.44 183 ARG B O 1
ATOM 4199 N N . GLY B 1 184 ? -14.867 -9.219 -5.148 1 98.25 184 GLY B N 1
ATOM 4200 C CA . GLY B 1 184 ? -15.047 -10.5 -4.484 1 98.25 184 GLY B CA 1
ATOM 4201 C C . GLY B 1 184 ? -14.07 -11.562 -4.965 1 98.25 184 GLY B C 1
ATOM 4202 O O . GLY B 1 184 ? -14.25 -12.742 -4.684 1 98.25 184 GLY B O 1
ATOM 4203 N N . ILE B 1 185 ? -13.055 -11.211 -5.711 1 98.81 185 ILE B N 1
ATOM 4204 C CA . ILE B 1 185 ? -12.039 -12.125 -6.203 1 98.81 185 ILE B CA 1
ATOM 4205 C C . ILE B 1 185 ? -11.016 -12.398 -5.102 1 98.81 185 ILE B C 1
ATOM 4207 O O . ILE B 1 185 ? -10.539 -11.469 -4.445 1 98.81 185 ILE B O 1
ATOM 4211 N N . ARG B 1 186 ? -10.656 -13.656 -4.871 1 98.5 186 ARG B N 1
ATOM 4212 C CA . ARG B 1 186 ? -9.68 -14.008 -3.85 1 98.5 186 ARG B CA 1
ATOM 4213 C C . ARG B 1 186 ? -8.258 -13.852 -4.375 1 98.5 186 ARG B C 1
ATOM 4215 O O . ARG B 1 186 ? -7.977 -14.18 -5.531 1 98.5 186 ARG B O 1
ATOM 4222 N N . ILE B 1 187 ? -7.387 -13.375 -3.537 1 98.75 187 ILE B N 1
ATOM 4223 C CA . ILE B 1 187 ? -6.055 -13.008 -4 1 98.75 187 ILE B CA 1
ATOM 4224 C C . ILE B 1 187 ? -5.016 -13.922 -3.359 1 98.75 187 ILE B C 1
ATOM 4226 O O . ILE B 1 187 ? -5.074 -14.195 -2.158 1 98.75 187 ILE B O 1
ATOM 4230 N N . VAL B 1 188 ? -4.09 -14.438 -4.152 1 98.75 188 VAL B N 1
ATOM 4231 C CA . VAL B 1 188 ? -2.871 -15.109 -3.703 1 98.75 188 VAL B CA 1
ATOM 4232 C C . VAL B 1 188 ? -1.653 -14.273 -4.094 1 98.75 188 VAL B C 1
ATOM 4234 O O . VAL B 1 188 ? -1.512 -13.875 -5.254 1 98.75 188 VAL B O 1
ATOM 4237 N N . ASN B 1 189 ? -0.837 -13.914 -3.164 1 98.75 189 ASN B N 1
ATOM 4238 C CA . ASN B 1 189 ? 0.416 -13.234 -3.48 1 98.75 189 ASN B CA 1
ATOM 4239 C C . ASN B 1 189 ? 1.573 -14.227 -3.596 1 98.75 189 ASN B C 1
ATOM 4241 O O . ASN B 1 189 ? 1.724 -15.109 -2.754 1 98.75 189 ASN B O 1
ATOM 4245 N N . HIS B 1 190 ? 2.264 -14.148 -4.652 1 98.38 190 HIS B N 1
ATOM 4246 C CA . HIS B 1 190 ? 3.578 -14.773 -4.727 1 98.38 190 HIS B CA 1
ATOM 4247 C C . HIS B 1 190 ? 4.664 -13.836 -4.203 1 98.38 190 HIS B C 1
ATOM 4249 O O . HIS B 1 190 ? 4.875 -12.758 -4.754 1 98.38 190 HIS B O 1
ATOM 4255 N N . ILE B 1 191 ? 5.324 -14.25 -3.143 1 98.75 191 ILE B N 1
ATOM 4256 C CA . ILE B 1 191 ? 6.371 -13.461 -2.512 1 98.75 191 ILE B CA 1
ATOM 4257 C C . ILE B 1 191 ? 7.691 -14.227 -2.543 1 98.75 191 ILE B C 1
ATOM 4259 O O . ILE B 1 191 ? 7.715 -15.438 -2.312 1 98.75 191 ILE B O 1
ATOM 4263 N N . ILE B 1 192 ? 8.773 -13.562 -2.861 1 98.31 192 ILE B N 1
ATOM 4264 C CA . ILE B 1 192 ? 10.102 -14.164 -2.844 1 98.31 192 ILE B CA 1
ATOM 4265 C C . ILE B 1 192 ? 10.93 -13.562 -1.71 1 98.31 192 ILE B C 1
ATOM 4267 O O . ILE B 1 192 ? 11.023 -12.344 -1.583 1 98.31 192 ILE B O 1
ATOM 4271 N N . PHE B 1 193 ? 11.453 -14.391 -0.854 1 98.44 193 PHE B N 1
ATOM 4272 C CA . PHE B 1 193 ? 12.406 -13.961 0.168 1 98.44 193 PHE B CA 1
ATOM 4273 C C . PHE B 1 193 ? 13.836 -14.055 -0.351 1 98.44 193 PHE B C 1
ATOM 4275 O O . PHE B 1 193 ? 14.188 -14.992 -1.064 1 98.44 193 PHE B O 1
ATOM 4282 N N . GLY B 1 194 ? 14.641 -13.078 0.009 1 98.12 194 GLY B N 1
ATOM 4283 C CA . GLY B 1 194 ? 16.062 -13.109 -0.328 1 98.12 194 GLY B CA 1
ATOM 4284 C C . GLY B 1 194 ? 16.375 -12.359 -1.609 1 98.12 194 GLY B C 1
ATOM 4285 O O . GLY B 1 194 ? 17.406 -12.617 -2.244 1 98.12 194 GLY B O 1
ATOM 4286 N N . LEU B 1 195 ? 15.523 -11.492 -2.068 1 98.31 195 LEU B N 1
ATOM 4287 C CA . LEU B 1 195 ? 15.789 -10.695 -3.266 1 98.31 195 LEU B CA 1
ATOM 4288 C C . LEU B 1 195 ? 16.984 -9.773 -3.051 1 98.31 195 LEU B C 1
ATOM 4290 O O . LEU B 1 195 ? 17.188 -9.258 -1.946 1 98.31 195 LEU B O 1
ATOM 4294 N N . PRO B 1 196 ? 17.734 -9.516 -4.113 1 97.44 196 PRO B N 1
ATOM 4295 C CA . PRO B 1 196 ? 18.938 -8.695 -3.969 1 97.44 196 PRO B CA 1
ATOM 4296 C C . PRO B 1 196 ? 18.656 -7.328 -3.354 1 97.44 196 PRO B C 1
ATOM 4298 O O . PRO B 1 196 ? 17.797 -6.594 -3.842 1 97.44 196 PRO B O 1
ATOM 4301 N N . GLY B 1 197 ? 19.344 -7.047 -2.285 1 94.81 197 GLY B N 1
ATOM 4302 C CA . GLY B 1 197 ? 19.281 -5.723 -1.687 1 94.81 197 GLY B CA 1
ATOM 4303 C C . GLY B 1 197 ? 18.172 -5.59 -0.661 1 94.81 197 GLY B C 1
ATOM 4304 O O . GLY B 1 197 ? 18.078 -4.566 0.025 1 94.81 197 GLY B O 1
ATOM 4305 N N . GLU B 1 198 ? 17.406 -6.523 -0.502 1 96.31 198 GLU B N 1
ATOM 4306 C CA . GLU B 1 198 ? 16.297 -6.453 0.449 1 96.31 198 GLU B CA 1
ATOM 4307 C C . GLU B 1 198 ? 16.734 -6.91 1.838 1 96.31 198 GLU B C 1
ATOM 4309 O O . GLU B 1 198 ? 17.406 -7.934 1.979 1 96.31 198 GLU B O 1
ATOM 4314 N N . THR B 1 199 ? 16.391 -6.164 2.82 1 97.12 199 THR B N 1
ATOM 4315 C CA . THR B 1 199 ? 16.75 -6.492 4.195 1 97.12 199 THR B CA 1
ATOM 4316 C C . THR B 1 199 ? 15.695 -7.406 4.824 1 97.12 199 THR B C 1
ATOM 4318 O O . THR B 1 199 ? 14.594 -7.547 4.297 1 97.12 199 THR B O 1
ATOM 4321 N N . ARG B 1 200 ? 16.109 -8.039 5.91 1 98 200 ARG B N 1
ATOM 4322 C CA . ARG B 1 200 ? 15.172 -8.844 6.695 1 98 200 ARG B CA 1
ATOM 4323 C C . ARG B 1 200 ? 13.945 -8.031 7.094 1 98 200 ARG B C 1
ATOM 4325 O O . ARG B 1 200 ? 12.812 -8.508 6.973 1 98 200 ARG B O 1
ATOM 4332 N N . ASP B 1 201 ? 14.18 -6.824 7.551 1 98.19 201 ASP B N 1
ATOM 4333 C CA . ASP B 1 201 ? 13.094 -5.938 7.961 1 98.19 201 ASP B CA 1
ATOM 4334 C C . ASP B 1 201 ? 12.125 -5.684 6.809 1 98.19 201 ASP B C 1
ATOM 4336 O O . ASP B 1 201 ? 10.906 -5.688 7 1 98.19 201 ASP B O 1
ATOM 4340 N N . GLU B 1 202 ? 12.633 -5.473 5.668 1 98.5 202 GLU B N 1
ATOM 4341 C CA . GLU B 1 202 ? 11.805 -5.238 4.488 1 98.5 202 GLU B CA 1
ATOM 4342 C C . GLU B 1 202 ? 11 -6.484 4.125 1 98.5 202 GLU B C 1
ATOM 4344 O O . GLU B 1 202 ? 9.82 -6.391 3.775 1 98.5 202 GLU B O 1
ATOM 4349 N N . MET B 1 203 ? 11.633 -7.641 4.176 1 98.81 203 MET B N 1
ATOM 4350 C CA . MET B 1 203 ? 10.93 -8.891 3.898 1 98.81 203 MET B CA 1
ATOM 4351 C C . MET B 1 203 ? 9.789 -9.102 4.887 1 98.81 203 MET B C 1
ATOM 4353 O O . MET B 1 203 ? 8.688 -9.492 4.496 1 98.81 203 MET B O 1
ATOM 4357 N N . LEU B 1 204 ? 10.008 -8.797 6.141 1 98.81 204 LEU B N 1
ATOM 4358 C CA . LEU B 1 204 ? 8.969 -8.938 7.152 1 98.81 204 LEU B CA 1
ATOM 4359 C C . LEU B 1 204 ? 7.863 -7.914 6.953 1 98.81 204 LEU B C 1
ATOM 4361 O O . LEU B 1 204 ? 6.688 -8.203 7.18 1 98.81 204 LEU B O 1
ATOM 4365 N N . GLU B 1 205 ? 8.227 -6.688 6.516 1 98.81 205 GLU B N 1
ATOM 4366 C CA . GLU B 1 205 ? 7.219 -5.672 6.23 1 98.81 205 GLU B CA 1
ATOM 4367 C C . GLU B 1 205 ? 6.316 -6.102 5.082 1 98.81 205 GLU B C 1
ATOM 4369 O O . GLU B 1 205 ? 5.121 -5.793 5.074 1 98.81 205 GLU B O 1
ATOM 4374 N N . THR B 1 206 ? 6.852 -6.836 4.125 1 98.88 206 THR B N 1
ATOM 4375 C CA . THR B 1 206 ? 6.074 -7.344 3.004 1 98.88 206 THR B CA 1
ATOM 4376 C C . THR B 1 206 ? 4.902 -8.188 3.496 1 98.88 206 THR B C 1
ATOM 4378 O O . THR B 1 206 ? 3.771 -8.023 3.029 1 98.88 206 THR B O 1
ATOM 4381 N N . VAL B 1 207 ? 5.113 -9.047 4.484 1 98.62 207 VAL B N 1
ATOM 4382 C CA . VAL B 1 207 ? 4.043 -9.93 4.938 1 98.62 207 VAL B CA 1
ATOM 4383 C C . VAL B 1 207 ? 3.033 -9.141 5.762 1 98.62 207 VAL B C 1
ATOM 4385 O O . VAL B 1 207 ? 1.846 -9.477 5.789 1 98.62 207 VAL B O 1
ATOM 4388 N N . ARG B 1 208 ? 3.498 -8.07 6.418 1 98.81 208 ARG B N 1
ATOM 4389 C CA . ARG B 1 208 ? 2.564 -7.199 7.129 1 98.81 208 ARG B CA 1
ATOM 4390 C C . ARG B 1 208 ? 1.673 -6.441 6.152 1 98.81 208 ARG B C 1
ATOM 4392 O O . ARG B 1 208 ? 0.463 -6.332 6.367 1 98.81 208 ARG B O 1
ATOM 4399 N N . VAL B 1 209 ? 2.262 -6 5.094 1 98.88 209 VAL B N 1
ATOM 4400 C CA . VAL B 1 209 ? 1.534 -5.211 4.105 1 98.88 209 VAL B CA 1
ATOM 4401 C C . VAL B 1 209 ? 0.477 -6.078 3.428 1 98.88 209 VAL B C 1
ATOM 4403 O O . VAL B 1 209 ? -0.681 -5.672 3.301 1 98.88 209 VAL B O 1
ATOM 4406 N N . LEU B 1 210 ? 0.885 -7.281 2.979 1 98.81 210 LEU B N 1
ATOM 4407 C CA . LEU B 1 210 ? -0.118 -8.125 2.34 1 98.81 210 LEU B CA 1
ATOM 4408 C C . LEU B 1 210 ? -1.241 -8.469 3.314 1 98.81 210 LEU B C 1
ATOM 4410 O O . LEU B 1 210 ? -2.393 -8.633 2.906 1 98.81 210 LEU B O 1
ATOM 4414 N N . SER B 1 211 ? -0.927 -8.531 4.602 1 98.75 211 SER B N 1
ATOM 4415 C CA . SER B 1 211 ? -1.923 -8.812 5.629 1 98.75 211 SER B CA 1
ATOM 4416 C C . SER B 1 211 ? -2.963 -7.699 5.711 1 98.75 211 SER B C 1
ATOM 4418 O O . SER B 1 211 ? -4.168 -7.969 5.695 1 98.75 211 SER B O 1
ATOM 4420 N N . VAL B 1 212 ? -2.514 -6.434 5.719 1 98.44 212 VAL B N 1
ATOM 4421 C CA . VAL B 1 212 ? -3.438 -5.32 5.926 1 98.44 212 VAL B CA 1
ATOM 4422 C C . VAL B 1 212 ? -4.211 -5.047 4.637 1 98.44 212 VAL B C 1
ATOM 4424 O O . VAL B 1 212 ? -5.277 -4.434 4.664 1 98.44 212 VAL B O 1
ATOM 4427 N N . LEU B 1 213 ? -3.684 -5.508 3.523 1 98.44 213 LEU B N 1
ATOM 4428 C CA . LEU B 1 213 ? -4.391 -5.375 2.256 1 98.44 213 LEU B CA 1
ATOM 4429 C C . LEU B 1 213 ? -5.496 -6.422 2.137 1 98.44 213 LEU B C 1
ATOM 4431 O O . LEU B 1 213 ? -6.293 -6.383 1.195 1 98.44 213 LEU B O 1
ATOM 4435 N N . GLY B 1 214 ? -5.539 -7.348 3.016 1 97.69 214 GLY B N 1
ATOM 4436 C CA . GLY B 1 214 ? -6.594 -8.352 3.037 1 97.69 214 GLY B CA 1
ATOM 4437 C C . GLY B 1 214 ? -6.367 -9.477 2.047 1 97.69 214 GLY B C 1
ATOM 4438 O O . GLY B 1 214 ? -7.324 -10.047 1.523 1 97.69 214 GLY B O 1
ATOM 4439 N N . VAL B 1 215 ? -5.125 -9.758 1.712 1 98.56 215 VAL B N 1
ATOM 4440 C CA . VAL B 1 215 ? -4.777 -10.875 0.838 1 98.56 215 VAL B CA 1
ATOM 4441 C C . VAL B 1 215 ? -5.227 -12.188 1.476 1 98.56 215 VAL B C 1
ATOM 4443 O O . VAL B 1 215 ? -5.047 -12.391 2.678 1 98.56 215 VAL B O 1
ATOM 4446 N N . GLU B 1 216 ? -5.812 -13.055 0.678 1 98.44 216 GLU B N 1
ATOM 4447 C CA . GLU B 1 216 ? -6.43 -14.258 1.221 1 98.44 216 GLU B CA 1
ATOM 4448 C C . GLU B 1 216 ? -5.398 -15.367 1.416 1 98.44 216 GLU B C 1
ATOM 4450 O O . GLU B 1 216 ? -5.52 -16.172 2.338 1 98.44 216 GLU B O 1
ATOM 4455 N N . ALA B 1 217 ? -4.41 -15.438 0.535 1 98.75 217 ALA B N 1
ATOM 4456 C CA . ALA B 1 217 ? -3.416 -16.5 0.607 1 98.75 217 ALA B CA 1
ATOM 4457 C C . ALA B 1 217 ? -2.062 -16.031 0.088 1 98.75 217 ALA B C 1
ATOM 4459 O O . ALA B 1 217 ? -1.971 -15 -0.572 1 98.75 217 ALA B O 1
ATOM 4460 N N . VAL B 1 218 ? -1.014 -16.828 0.477 1 98.75 218 VAL B N 1
ATOM 4461 C CA . VAL B 1 218 ? 0.327 -16.422 0.068 1 98.75 218 VAL B CA 1
ATOM 4462 C C . VAL B 1 218 ? 1.16 -17.656 -0.266 1 98.75 218 VAL B C 1
ATOM 4464 O O . VAL B 1 218 ? 0.959 -18.719 0.317 1 98.75 218 VAL B O 1
ATOM 4467 N N . LYS B 1 219 ? 1.924 -17.562 -1.284 1 98.19 219 LYS B N 1
ATOM 4468 C CA . LYS B 1 219 ? 3.047 -18.469 -1.546 1 98.19 219 LYS B CA 1
ATOM 4469 C C . LYS B 1 219 ? 4.379 -17.781 -1.257 1 98.19 219 LYS B C 1
ATOM 4471 O O . LYS B 1 219 ? 4.68 -16.734 -1.838 1 98.19 219 LYS B O 1
ATOM 4476 N N . LEU B 1 220 ? 5.109 -18.297 -0.301 1 98.31 220 LEU B N 1
ATOM 4477 C CA . LEU B 1 220 ? 6.426 -17.766 0.035 1 98.31 220 LEU B CA 1
ATOM 4478 C C . LEU B 1 220 ? 7.527 -18.641 -0.56 1 98.31 220 LEU B C 1
ATOM 4480 O O . LEU B 1 220 ? 7.562 -19.844 -0.327 1 98.31 220 LEU B O 1
ATOM 4484 N N . TYR B 1 221 ? 8.398 -17.984 -1.302 1 97 221 TYR B N 1
ATOM 4485 C CA . TYR B 1 221 ? 9.469 -18.703 -1.978 1 97 221 TYR B CA 1
ATOM 4486 C C . TYR B 1 221 ? 10.836 -18.141 -1.587 1 97 221 TYR B C 1
ATOM 4488 O O . TYR B 1 221 ? 11 -16.938 -1.444 1 97 221 TYR B O 1
ATOM 4496 N N . PRO B 1 222 ? 11.789 -19.062 -1.384 1 96.75 222 PRO B N 1
ATOM 4497 C CA . PRO B 1 222 ? 13.164 -18.547 -1.416 1 96.75 222 PRO B CA 1
ATOM 4498 C C . PRO B 1 222 ? 13.617 -18.172 -2.824 1 96.75 222 PRO B C 1
ATOM 4500 O O . PRO B 1 222 ? 13.203 -18.797 -3.801 1 96.75 222 PRO B O 1
ATOM 4503 N N . LEU B 1 223 ? 14.43 -17.156 -2.898 1 96.75 223 LEU B N 1
ATOM 4504 C CA . LEU B 1 223 ? 15.016 -16.859 -4.203 1 96.75 223 LEU B CA 1
ATOM 4505 C C . LEU B 1 223 ? 15.945 -17.984 -4.637 1 96.75 223 LEU B C 1
ATOM 4507 O O . LEU B 1 223 ? 16.812 -18.422 -3.867 1 96.75 223 LEU B O 1
ATOM 4511 N N . VAL B 1 224 ? 15.711 -18.5 -5.852 1 94.38 224 VAL B N 1
ATOM 4512 C CA . VAL B 1 224 ? 16.531 -19.562 -6.438 1 94.38 224 VAL B CA 1
ATOM 4513 C C . VAL B 1 224 ? 17.344 -19 -7.602 1 94.38 224 VAL B C 1
ATOM 4515 O O . VAL B 1 224 ? 16.797 -18.359 -8.492 1 94.38 224 VAL B O 1
ATOM 4518 N N . VAL B 1 225 ? 18.594 -19.203 -7.543 1 94.62 225 VAL B N 1
ATOM 4519 C CA . VAL B 1 225 ? 19.453 -18.828 -8.656 1 94.62 225 VAL B CA 1
ATOM 4520 C C . VAL B 1 225 ? 19.406 -19.891 -9.742 1 94.62 225 VAL B C 1
ATOM 4522 O O . VAL B 1 225 ? 19.828 -21.031 -9.516 1 94.62 225 VAL B O 1
ATOM 4525 N N . LEU B 1 226 ? 18.922 -19.516 -10.859 1 92.12 226 LEU B N 1
ATOM 4526 C CA . LEU B 1 226 ? 18.781 -20.453 -11.977 1 92.12 226 LEU B CA 1
ATOM 4527 C C . LEU B 1 226 ? 19.797 -20.156 -13.07 1 92.12 226 LEU B C 1
ATOM 4529 O O . LEU B 1 226 ? 20.234 -19.016 -13.219 1 92.12 226 LEU B O 1
ATOM 4533 N N . GLU B 1 227 ? 20.062 -21.188 -13.805 1 91.12 227 GLU B N 1
ATOM 4534 C CA . GLU B 1 227 ? 20.922 -21 -14.961 1 91.12 227 GLU B CA 1
ATOM 4535 C C . GLU B 1 227 ? 20.266 -20.109 -16 1 91.12 227 GLU B C 1
ATOM 4537 O O . GLU B 1 227 ? 19.031 -20.047 -16.094 1 91.12 227 GLU B O 1
ATOM 4542 N N . ARG B 1 228 ? 21.062 -19.391 -16.703 1 90.5 228 ARG B N 1
ATOM 4543 C CA . ARG B 1 228 ? 20.625 -18.562 -17.828 1 90.5 228 ARG B CA 1
ATOM 4544 C C . ARG B 1 228 ? 19.766 -17.406 -17.359 1 90.5 228 ARG B C 1
ATOM 4546 O O . ARG B 1 228 ? 18.719 -17.125 -17.953 1 90.5 228 ARG B O 1
ATOM 4553 N N . THR B 1 229 ? 20.062 -16.938 -16.203 1 92.88 229 THR B N 1
ATOM 4554 C CA . THR B 1 229 ? 19.438 -15.719 -15.688 1 92.88 229 THR B CA 1
ATOM 4555 C C . THR B 1 229 ? 20.484 -14.664 -15.383 1 92.88 229 THR B C 1
ATOM 4557 O O . THR B 1 229 ? 21.672 -14.977 -15.25 1 92.88 229 THR B O 1
ATOM 4560 N N . ASP B 1 230 ? 20.094 -13.438 -15.375 1 94.56 230 ASP B N 1
ATOM 4561 C CA . ASP B 1 230 ? 21 -12.375 -14.969 1 94.56 230 ASP B CA 1
ATOM 4562 C C . ASP B 1 230 ? 21.391 -12.516 -13.5 1 94.56 230 ASP B C 1
ATOM 4564 O O . ASP B 1 230 ? 22.469 -12.094 -13.094 1 94.56 230 ASP B O 1
ATOM 4568 N N . LEU B 1 231 ? 20.578 -13.141 -12.742 1 95.81 231 LEU B N 1
ATOM 4569 C CA . LEU B 1 231 ? 20.891 -13.406 -11.344 1 95.81 231 LEU B CA 1
ATOM 4570 C C . LEU B 1 231 ? 22.078 -14.352 -11.227 1 95.81 231 LEU B C 1
ATOM 4572 O O . LEU B 1 231 ? 22.875 -14.227 -10.305 1 95.81 231 LEU B O 1
ATOM 4576 N N . GLU B 1 232 ? 22.141 -15.312 -12.156 1 95.25 232 GLU B N 1
ATOM 4577 C CA . GLU B 1 232 ? 23.297 -16.219 -12.188 1 95.25 232 GLU B CA 1
ATOM 4578 C C . GLU B 1 232 ? 24.609 -15.438 -12.258 1 95.25 232 GLU B C 1
ATOM 4580 O O . GLU B 1 232 ? 25.547 -15.719 -11.516 1 95.25 232 GLU B O 1
ATOM 4585 N N . ARG B 1 233 ? 24.625 -14.508 -13.141 1 95.81 233 ARG B N 1
ATOM 4586 C CA . ARG B 1 233 ? 25.812 -13.672 -13.305 1 95.81 233 ARG B CA 1
ATOM 4587 C C . ARG B 1 233 ? 26.125 -12.922 -12.016 1 95.81 233 ARG B C 1
ATOM 4589 O O . ARG B 1 233 ? 27.297 -12.844 -11.609 1 95.81 233 ARG B O 1
ATOM 4596 N N . MET B 1 234 ? 25.094 -12.406 -11.43 1 96.44 234 MET B N 1
ATOM 4597 C CA . MET B 1 234 ? 25.266 -11.68 -10.172 1 96.44 234 MET B CA 1
ATOM 4598 C C . MET B 1 234 ? 25.859 -12.586 -9.102 1 96.44 234 MET B C 1
ATOM 4600 O O . MET B 1 234 ? 26.688 -12.156 -8.305 1 96.44 234 MET B O 1
ATOM 4604 N N . TYR B 1 235 ? 25.406 -13.758 -9.047 1 95.81 235 TYR B N 1
ATOM 4605 C CA . TYR B 1 235 ? 25.859 -14.734 -8.07 1 95.81 235 TYR B CA 1
ATOM 4606 C C . TYR B 1 235 ? 27.344 -15.039 -8.266 1 95.81 235 TYR B C 1
ATOM 4608 O O . TYR B 1 235 ? 28.125 -14.977 -7.32 1 95.81 235 TYR B O 1
ATOM 4616 N N . TYR B 1 236 ? 27.734 -15.32 -9.469 1 96.06 236 TYR B N 1
ATOM 4617 C CA . TYR B 1 236 ? 29.125 -15.68 -9.766 1 96.06 236 TYR B CA 1
ATOM 4618 C C . TYR B 1 236 ? 30.047 -14.477 -9.586 1 96.06 236 TYR B C 1
ATOM 4620 O O . TYR B 1 236 ? 31.219 -14.641 -9.258 1 96.06 236 TYR B O 1
ATOM 4628 N N . ASP B 1 237 ? 29.516 -13.281 -9.781 1 97 237 ASP B N 1
ATOM 4629 C CA . ASP B 1 237 ? 30.281 -12.055 -9.555 1 97 237 ASP B CA 1
ATOM 4630 C C . ASP B 1 237 ? 30.328 -11.711 -8.062 1 97 237 ASP B C 1
ATOM 4632 O O . ASP B 1 237 ? 30.812 -10.641 -7.691 1 97 237 ASP B O 1
ATOM 4636 N N . ARG B 1 238 ? 29.703 -12.477 -7.258 1 96.06 238 ARG B N 1
ATOM 4637 C CA . ARG B 1 238 ? 29.703 -12.336 -5.805 1 96.06 238 ARG B CA 1
ATOM 4638 C C . ARG B 1 238 ? 28.938 -11.086 -5.383 1 96.06 238 ARG B C 1
ATOM 4640 O O . ARG B 1 238 ? 29.281 -10.445 -4.391 1 96.06 238 ARG B O 1
ATOM 4647 N N . ARG B 1 239 ? 28.047 -10.742 -6.156 1 95.88 239 ARG B N 1
ATOM 4648 C CA . ARG B 1 239 ? 27.219 -9.578 -5.859 1 95.88 239 ARG B CA 1
ATOM 4649 C C . ARG B 1 239 ? 25.875 -10.008 -5.281 1 95.88 239 ARG B C 1
ATOM 4651 O O . ARG B 1 239 ? 25 -9.172 -5.043 1 95.88 239 ARG B O 1
ATOM 4658 N N . TYR B 1 240 ? 25.75 -11.242 -5.086 1 96.56 240 TYR B N 1
ATOM 4659 C CA . TYR B 1 240 ? 24.531 -11.789 -4.492 1 96.56 240 TYR B CA 1
ATOM 4660 C C . TYR B 1 240 ? 24.844 -13.047 -3.684 1 96.56 240 TYR B C 1
ATOM 4662 O O . TYR B 1 240 ? 25.641 -13.883 -4.109 1 96.56 240 TYR B O 1
ATOM 4670 N N . LYS B 1 241 ? 24.188 -13.133 -2.562 1 95.31 241 LYS B N 1
ATOM 4671 C CA . LYS B 1 241 ? 24.312 -14.305 -1.705 1 95.31 241 LYS B CA 1
ATOM 4672 C C . LYS B 1 241 ? 22.938 -14.859 -1.339 1 95.31 241 LYS B C 1
ATOM 4674 O O . LYS B 1 241 ? 22.125 -14.164 -0.723 1 95.31 241 LYS B O 1
ATOM 4679 N N . PRO B 1 242 ? 22.641 -16.078 -1.674 1 95.44 242 PRO B N 1
ATOM 4680 C CA . PRO B 1 242 ? 21.344 -16.688 -1.315 1 95.44 242 PRO B CA 1
ATOM 4681 C C . PRO B 1 242 ? 21.203 -16.922 0.187 1 95.44 242 PRO B C 1
ATOM 4683 O O . PRO B 1 242 ? 22.203 -17 0.904 1 95.44 242 PRO B O 1
ATOM 4686 N N . LEU B 1 243 ? 20 -17.078 0.632 1 96.94 243 LEU B N 1
ATOM 4687 C CA . LEU B 1 243 ? 19.719 -17.391 2.029 1 96.94 243 LEU B CA 1
ATOM 4688 C C . LEU B 1 243 ? 20.188 -18.812 2.371 1 96.94 243 LEU B C 1
ATOM 4690 O O . LEU B 1 243 ? 20.016 -19.734 1.572 1 96.94 243 LEU B O 1
ATOM 4694 N N . SER B 1 244 ? 20.766 -19 3.539 1 97.25 244 SER B N 1
ATOM 4695 C CA . SER B 1 244 ? 20.984 -20.344 4.055 1 97.25 244 SER B CA 1
ATOM 4696 C C . SER B 1 244 ? 19.688 -20.984 4.512 1 97.25 244 SER B C 1
ATOM 4698 O O . SER B 1 244 ? 18.688 -20.297 4.703 1 97.25 244 SER B O 1
ATOM 4700 N N . TYR B 1 245 ? 19.734 -22.266 4.609 1 97 245 TYR B N 1
ATOM 4701 C CA . TYR B 1 245 ? 18.547 -22.984 5.062 1 97 245 TYR B CA 1
ATOM 4702 C C . TYR B 1 245 ? 18.094 -22.484 6.43 1 97 245 TYR B C 1
ATOM 4704 O O . TYR B 1 245 ? 16.906 -22.219 6.645 1 97 245 TYR B O 1
ATOM 4712 N N . ARG B 1 246 ? 19.031 -22.344 7.336 1 97.56 246 ARG B N 1
ATOM 4713 C CA . ARG B 1 246 ? 18.734 -21.891 8.688 1 97.56 246 ARG B CA 1
ATOM 4714 C C . ARG B 1 246 ? 18.141 -20.484 8.664 1 97.56 246 ARG B C 1
ATOM 4716 O O . ARG B 1 246 ? 17.156 -20.203 9.367 1 97.56 246 ARG B O 1
ATOM 4723 N N . GLU B 1 247 ? 18.703 -19.625 7.887 1 97.94 247 GLU B N 1
ATOM 4724 C CA . GLU B 1 247 ? 18.188 -18.266 7.738 1 97.94 247 GLU B CA 1
ATOM 4725 C C . GLU B 1 247 ? 16.766 -18.281 7.195 1 97.94 247 GLU B C 1
ATOM 4727 O O . GLU 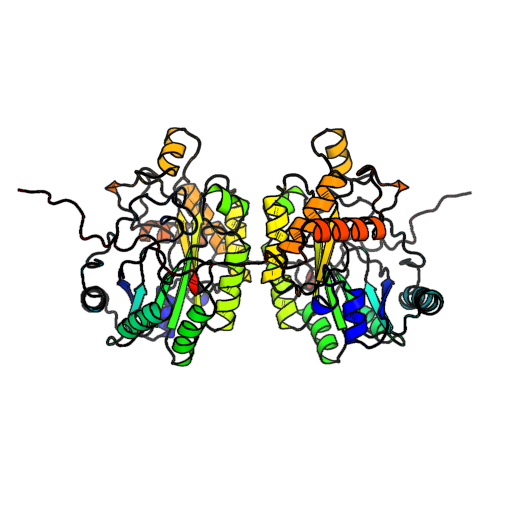B 1 247 ? 15.906 -17.531 7.656 1 97.94 247 GLU B O 1
ATOM 4732 N N . TYR B 1 248 ? 16.562 -19.125 6.211 1 98.19 248 TYR B N 1
ATOM 4733 C CA . TYR B 1 248 ? 15.258 -19.188 5.566 1 98.19 248 TYR B CA 1
ATOM 4734 C C . TYR B 1 248 ? 14.188 -19.672 6.539 1 98.19 248 TYR B C 1
ATOM 4736 O O . TYR B 1 248 ? 13.109 -19.094 6.629 1 98.19 248 TYR B O 1
ATOM 4744 N N . ILE B 1 249 ? 14.469 -20.703 7.305 1 98.44 249 ILE B N 1
ATOM 4745 C CA . ILE B 1 249 ? 13.516 -21.266 8.258 1 98.44 249 ILE B CA 1
ATOM 4746 C C . ILE B 1 249 ? 13.18 -20.219 9.32 1 98.44 249 ILE B C 1
ATOM 4748 O O . ILE B 1 249 ? 12.008 -20.016 9.656 1 98.44 249 ILE B O 1
ATOM 4752 N N . ARG B 1 250 ? 14.18 -19.547 9.812 1 98.56 250 ARG B N 1
ATOM 4753 C CA . ARG B 1 250 ? 13.961 -18.516 10.82 1 98.56 250 ARG B CA 1
ATOM 4754 C C . ARG B 1 250 ? 13.133 -17.375 10.258 1 98.56 250 ARG B C 1
ATOM 4756 O O . ARG B 1 250 ? 12.25 -16.844 10.945 1 98.56 250 ARG B O 1
ATOM 4763 N N . LEU B 1 251 ? 13.445 -17.016 9.07 1 98.75 251 LEU B N 1
ATOM 4764 C CA . LEU B 1 251 ? 12.719 -15.945 8.406 1 98.75 251 LEU B CA 1
ATOM 4765 C C . LEU B 1 251 ? 11.258 -16.328 8.211 1 98.75 251 LEU B C 1
ATOM 4767 O O . LEU B 1 251 ? 10.359 -15.5 8.414 1 98.75 251 LEU B O 1
ATOM 4771 N N . LEU B 1 252 ? 11.031 -17.516 7.781 1 98.81 252 LEU B N 1
ATOM 4772 C CA . LEU B 1 252 ? 9.656 -17.984 7.609 1 98.81 252 LEU B CA 1
ATOM 4773 C C . LEU B 1 252 ? 8.891 -17.906 8.93 1 98.81 252 LEU B C 1
ATOM 4775 O O . LEU B 1 252 ? 7.75 -17.453 8.961 1 98.81 252 LEU B O 1
ATOM 4779 N N . ALA B 1 253 ? 9.508 -18.391 9.953 1 98.88 253 ALA B N 1
ATOM 4780 C CA . ALA B 1 253 ? 8.867 -18.344 11.266 1 98.88 253 ALA B CA 1
ATOM 4781 C C . ALA B 1 253 ? 8.555 -16.922 11.672 1 98.88 253 ALA B C 1
ATOM 4783 O O . ALA B 1 253 ? 7.441 -16.625 12.125 1 98.88 253 ALA B O 1
ATOM 4784 N N . ASP B 1 254 ? 9.547 -16.047 11.516 1 98.88 254 ASP B N 1
ATOM 4785 C CA . ASP B 1 254 ? 9.344 -14.633 11.812 1 98.88 254 ASP B CA 1
ATOM 4786 C C . ASP B 1 254 ? 8.188 -14.055 11 1 98.88 254 ASP B C 1
ATOM 4788 O O . ASP B 1 254 ? 7.371 -13.305 11.523 1 98.88 254 ASP B O 1
ATOM 4792 N N . ALA B 1 255 ? 8.172 -14.398 9.734 1 98.88 255 ALA B N 1
ATOM 4793 C CA . ALA B 1 255 ? 7.141 -13.906 8.82 1 98.88 255 ALA B CA 1
ATOM 4794 C C . ALA B 1 255 ? 5.754 -14.391 9.242 1 98.88 255 ALA B C 1
ATOM 4796 O O . ALA B 1 255 ? 4.805 -13.602 9.289 1 98.88 255 ALA B O 1
ATOM 4797 N N . LEU B 1 256 ? 5.652 -15.648 9.523 1 98.88 256 LEU B N 1
ATOM 4798 C CA . LEU B 1 256 ? 4.371 -16.219 9.938 1 98.88 256 LEU B CA 1
ATOM 4799 C C . LEU B 1 256 ? 3.881 -15.57 11.227 1 98.88 256 LEU B C 1
ATOM 4801 O O . LEU B 1 256 ? 2.701 -15.234 11.352 1 98.88 256 LEU B O 1
ATOM 4805 N N . GLU B 1 257 ? 4.742 -15.359 12.18 1 98.88 257 GLU B N 1
ATOM 4806 C CA . GLU B 1 257 ? 4.375 -14.75 13.453 1 98.88 257 GLU B CA 1
ATOM 4807 C C . GLU B 1 257 ? 3.787 -13.359 13.242 1 98.88 257 GLU B C 1
ATOM 4809 O O . GLU B 1 257 ? 2.926 -12.922 14.008 1 98.88 257 GLU B O 1
ATOM 4814 N N . ARG B 1 258 ? 4.191 -12.688 12.188 1 98.81 258 ARG B N 1
ATOM 4815 C CA . ARG B 1 258 ? 3.842 -11.289 11.984 1 98.81 258 ARG B CA 1
ATOM 4816 C C . ARG B 1 258 ? 2.791 -11.133 10.891 1 98.81 258 ARG B C 1
ATOM 4818 O O . ARG B 1 258 ? 2.418 -10.016 10.531 1 98.81 258 ARG B O 1
ATOM 4825 N N . MET B 1 259 ? 2.377 -12.219 10.344 1 98.75 259 MET B N 1
ATOM 4826 C CA . MET B 1 259 ? 1.336 -12.258 9.32 1 98.75 259 MET B CA 1
ATOM 4827 C C . MET B 1 259 ? -0.039 -12.453 9.953 1 98.75 259 MET B C 1
ATOM 4829 O O . MET B 1 259 ? -0.175 -13.172 10.953 1 98.75 259 MET B O 1
ATOM 4833 N N . ALA B 1 260 ? -1.06 -11.789 9.359 1 98.69 260 ALA B N 1
ATOM 4834 C CA . ALA B 1 260 ? -2.416 -12 9.859 1 98.69 260 ALA B CA 1
ATOM 4835 C C . ALA B 1 260 ? -2.758 -13.484 9.914 1 98.69 260 ALA B C 1
ATOM 4837 O O . ALA B 1 260 ? -2.426 -14.242 9 1 98.69 260 ALA B O 1
ATOM 4838 N N . PRO B 1 261 ? -3.4 -13.93 10.961 1 98.19 261 PRO B N 1
ATOM 4839 C CA . PRO B 1 261 ? -3.721 -15.352 11.109 1 98.19 261 PRO B CA 1
ATOM 4840 C C . PRO B 1 261 ? -4.719 -15.836 10.055 1 98.19 261 PRO B C 1
ATOM 4842 O O . PRO B 1 261 ? -4.871 -17.047 9.859 1 98.19 261 PRO B O 1
ATOM 4845 N N . THR B 1 262 ? -5.32 -14.922 9.398 1 97.56 262 THR B N 1
ATOM 4846 C CA . THR B 1 262 ? -6.363 -15.297 8.445 1 97.56 262 THR B CA 1
ATOM 4847 C C . THR B 1 262 ? -5.773 -15.539 7.062 1 97.56 262 THR B C 1
ATOM 4849 O O . THR B 1 262 ? -6.461 -16.031 6.164 1 97.56 262 THR B O 1
ATOM 4852 N N . VAL B 1 263 ? -4.527 -15.188 6.809 1 98.75 263 VAL B N 1
ATOM 4853 C CA . VAL B 1 263 ? -3.896 -15.422 5.516 1 98.75 263 VAL B CA 1
ATOM 4854 C C . VAL B 1 263 ? -3.564 -16.906 5.367 1 98.75 263 VAL B C 1
ATOM 4856 O O . VAL B 1 263 ? -2.875 -17.484 6.211 1 98.75 263 VAL B O 1
ATOM 4859 N N . LEU B 1 264 ? -4.051 -17.516 4.344 1 98.62 264 LEU B N 1
ATOM 4860 C CA . LEU B 1 264 ? -3.795 -18.922 4.113 1 98.62 264 LEU B CA 1
ATOM 4861 C C . LEU B 1 264 ? -2.412 -19.141 3.51 1 98.62 264 LEU B C 1
ATOM 4863 O O . LEU B 1 264 ? -1.983 -18.375 2.645 1 98.62 264 LEU B O 1
ATOM 4867 N N . ILE B 1 265 ? -1.779 -20.156 3.977 1 98.5 265 ILE B N 1
ATOM 4868 C CA . ILE B 1 265 ? -0.443 -20.484 3.486 1 98.5 265 ILE B CA 1
ATOM 4869 C C . ILE B 1 265 ? -0.535 -21.562 2.418 1 98.5 265 ILE B C 1
ATOM 4871 O O . ILE B 1 265 ? -0.821 -22.734 2.725 1 98.5 265 ILE B O 1
ATOM 4875 N N . GLN B 1 266 ? -0.262 -21.203 1.202 1 97.5 266 GLN B N 1
ATOM 4876 C CA . GLN B 1 266 ? -0.352 -22.172 0.107 1 97.5 266 GLN B CA 1
ATOM 4877 C C . GLN B 1 266 ? 0.989 -22.859 -0.132 1 97.5 266 GLN B C 1
ATOM 4879 O O . GLN B 1 266 ? 1.031 -24.016 -0.554 1 97.5 266 GLN B O 1
ATOM 4884 N N . ARG B 1 267 ? 2.053 -22.094 0.082 1 95.94 267 ARG B N 1
ATOM 4885 C CA . ARG B 1 267 ? 3.391 -22.625 -0.135 1 95.94 267 ARG B CA 1
ATOM 4886 C C . ARG B 1 267 ? 4.41 -21.953 0.771 1 95.94 267 ARG B C 1
ATOM 4888 O O . ARG B 1 267 ? 4.27 -20.766 1.097 1 95.94 267 ARG B O 1
ATOM 4895 N N . LEU B 1 268 ? 5.469 -22.734 1.133 1 96.19 268 LEU B N 1
ATOM 4896 C CA . LEU B 1 268 ? 6.551 -22.172 1.935 1 96.19 268 LEU B CA 1
ATOM 4897 C C . LEU B 1 268 ? 7.906 -22.438 1.287 1 96.19 268 LEU B C 1
ATOM 4899 O O . LEU B 1 268 ? 8.945 -22.125 1.87 1 96.19 268 LEU B O 1
ATOM 4903 N N . SER B 1 269 ? 7.855 -23.047 0.135 1 91.38 269 SER B N 1
ATOM 4904 C CA . SER B 1 269 ? 9.086 -23.297 -0.612 1 91.38 269 SER B CA 1
ATOM 4905 C C . SER B 1 269 ? 8.797 -23.469 -2.1 1 91.38 269 SER B C 1
ATOM 4907 O O . SER B 1 269 ? 7.648 -23.359 -2.535 1 91.38 269 SER B O 1
ATOM 4909 N N . LYS B 1 270 ? 9.898 -23.484 -2.822 1 78.38 270 LYS B N 1
ATOM 4910 C CA . LYS B 1 270 ? 9.828 -23.672 -4.266 1 78.38 270 LYS B CA 1
ATOM 4911 C C . LYS B 1 270 ? 10.375 -25.031 -4.672 1 78.38 270 LYS B C 1
ATOM 4913 O O . LYS B 1 270 ? 11.5 -25.141 -5.164 1 78.38 270 LYS B O 1
ATOM 4918 N N . ASP B 1 271 ? 9.68 -26 -4.531 1 64.75 271 ASP B N 1
ATOM 4919 C CA . ASP B 1 271 ? 10.234 -27.328 -4.746 1 64.75 271 ASP B CA 1
ATOM 4920 C C . ASP B 1 271 ? 10.047 -27.781 -6.191 1 64.75 271 ASP B C 1
ATOM 4922 O O . ASP B 1 271 ? 10.508 -28.859 -6.582 1 64.75 271 ASP B O 1
ATOM 4926 N N . ARG B 1 272 ? 9.523 -27 -6.973 1 61.78 272 ARG B N 1
ATOM 4927 C CA . ARG B 1 272 ? 9.328 -27.406 -8.359 1 61.78 272 ARG B CA 1
ATOM 4928 C C . ARG B 1 272 ? 10.305 -26.688 -9.281 1 61.78 272 ARG B C 1
ATOM 4930 O O . ARG B 1 272 ? 10.031 -26.5 -10.469 1 61.78 272 ARG B O 1
ATOM 4937 N N . ALA B 1 273 ? 11.367 -26.266 -8.75 1 65.25 273 ALA B N 1
ATOM 4938 C CA . ALA B 1 273 ? 12.43 -25.734 -9.602 1 65.25 273 ALA B CA 1
ATOM 4939 C C . ALA B 1 273 ? 13.25 -26.859 -10.227 1 65.25 273 ALA B C 1
ATOM 4941 O O . ALA B 1 273 ? 13.539 -27.859 -9.57 1 65.25 273 ALA B O 1
ATOM 4942 N N . PRO B 1 274 ? 13.398 -26.688 -11.547 1 66.88 274 PRO B N 1
ATOM 4943 C CA . PRO B 1 274 ? 14.211 -27.75 -12.156 1 66.88 274 PRO B CA 1
ATOM 4944 C C . PRO B 1 274 ? 15.586 -27.891 -11.508 1 66.88 274 PRO B C 1
ATOM 4946 O O . PRO B 1 274 ? 16.391 -26.969 -11.555 1 66.88 274 PRO B O 1
ATOM 4949 N N . ASP B 1 275 ? 15.773 -29 -10.938 1 69.38 275 ASP B N 1
ATOM 4950 C CA . ASP B 1 275 ? 17.016 -29.25 -10.203 1 69.38 275 ASP B CA 1
ATOM 4951 C C . ASP B 1 275 ? 18.219 -29.094 -11.109 1 69.38 275 ASP B C 1
ATOM 4953 O O . ASP B 1 275 ? 19.281 -28.609 -10.68 1 69.38 275 ASP B O 1
ATOM 4957 N N . GLU B 1 276 ? 17.938 -29.391 -12.305 1 71.81 276 GLU B N 1
ATOM 4958 C CA . GLU B 1 276 ? 19.078 -29.391 -13.234 1 71.81 276 GLU B CA 1
ATOM 4959 C C . GLU B 1 276 ? 19.5 -27.953 -13.578 1 71.81 276 GLU B C 1
ATOM 4961 O O . GLU B 1 276 ? 20.656 -27.719 -13.93 1 71.81 276 GLU B O 1
ATOM 4966 N N . GLU B 1 277 ? 18.641 -27.078 -13.344 1 82.44 277 GLU B N 1
ATOM 4967 C CA . GLU B 1 277 ? 18.938 -25.688 -13.727 1 82.44 277 GLU B CA 1
ATOM 4968 C C . GLU B 1 277 ? 19.188 -24.812 -12.5 1 82.44 277 GLU B C 1
ATOM 4970 O O . GLU B 1 277 ? 19.531 -23.641 -12.633 1 82.44 277 GLU B O 1
ATOM 4975 N N . ARG B 1 278 ? 19.094 -25.406 -11.414 1 87.19 278 ARG B N 1
ATOM 4976 C CA . ARG B 1 278 ? 19.266 -24.656 -10.172 1 87.19 278 ARG B CA 1
ATOM 4977 C C . ARG B 1 278 ? 20.734 -24.594 -9.766 1 87.19 278 ARG B C 1
ATOM 4979 O O . ARG B 1 278 ? 21.422 -25.609 -9.727 1 87.19 278 ARG B O 1
ATOM 4986 N N . ILE B 1 279 ? 21.188 -23.469 -9.484 1 89.81 279 ILE B N 1
ATOM 4987 C CA . ILE B 1 279 ? 22.562 -23.234 -9.047 1 89.81 279 ILE B CA 1
ATOM 4988 C C . ILE B 1 279 ? 22.594 -23.109 -7.523 1 89.81 279 ILE B C 1
ATOM 4990 O O . ILE B 1 279 ? 23.375 -23.797 -6.859 1 89.81 279 ILE B O 1
ATOM 4994 N N . GLU B 1 280 ? 21.797 -22.281 -6.98 1 90.88 280 GLU B N 1
ATOM 4995 C CA . GLU B 1 280 ? 21.688 -22.031 -5.547 1 90.88 280 GLU B CA 1
ATOM 4996 C C . GLU B 1 280 ? 20.25 -21.734 -5.148 1 90.88 280 GLU B C 1
ATOM 4998 O O . GLU B 1 280 ? 19.453 -21.25 -5.969 1 90.88 280 GLU B O 1
ATOM 5003 N N . PRO B 1 281 ? 19.812 -22.016 -3.992 1 92.06 281 PRO B N 1
ATOM 5004 C CA . PRO B 1 281 ? 20.656 -22.578 -2.934 1 92.06 281 PRO B CA 1
ATOM 5005 C C . PRO B 1 281 ? 20.906 -24.062 -3.102 1 92.06 281 PRO B C 1
ATOM 5007 O O . PRO B 1 281 ? 20.188 -24.75 -3.836 1 92.06 281 PRO B O 1
ATOM 5010 N N . GLU B 1 282 ? 21.859 -24.531 -2.299 1 88.75 282 GLU B N 1
ATOM 5011 C CA . GLU B 1 282 ? 22.234 -25.938 -2.383 1 88.75 282 GLU B CA 1
ATOM 5012 C C . GLU B 1 282 ? 21.328 -26.812 -1.522 1 88.75 282 GLU B C 1
ATOM 5014 O O . GLU B 1 282 ? 21.219 -28.016 -1.761 1 88.75 282 GLU B O 1
ATOM 5019 N N . TRP B 1 283 ? 20.828 -26.203 -0.544 1 89.75 283 TRP B N 1
ATOM 5020 C CA . TRP B 1 283 ? 20 -27 0.352 1 89.75 283 TRP B CA 1
ATOM 5021 C C . TRP B 1 283 ? 18.719 -27.438 -0.341 1 89.75 283 TRP B C 1
ATOM 5023 O O . TRP B 1 283 ? 18.312 -26.859 -1.349 1 89.75 283 TRP B O 1
ATOM 5033 N N . ASP B 1 284 ? 18.094 -28.453 0.182 1 87.12 284 ASP B N 1
ATOM 5034 C CA . ASP B 1 284 ? 16.922 -29.109 -0.401 1 87.12 284 ASP B CA 1
ATOM 5035 C C . ASP B 1 284 ? 15.68 -28.219 -0.273 1 87.12 284 ASP B C 1
ATOM 5037 O O . ASP B 1 284 ? 15.289 -27.844 0.834 1 87.12 284 ASP B O 1
ATOM 5041 N N . LEU B 1 285 ? 15.039 -27.969 -1.413 1 88.62 285 LEU B N 1
ATOM 5042 C CA . LEU B 1 285 ? 13.867 -27.094 -1.471 1 88.62 285 LEU B CA 1
ATOM 5043 C C . LEU B 1 285 ? 12.586 -27.875 -1.226 1 88.62 285 LEU B C 1
ATOM 5045 O O . LEU B 1 285 ? 11.492 -27.328 -1.32 1 88.62 285 LEU B O 1
ATOM 5049 N N . TYR B 1 286 ? 12.742 -29.031 -0.843 1 86.62 286 TYR B N 1
ATOM 5050 C CA . TYR B 1 286 ? 11.594 -29.922 -0.664 1 86.62 286 TYR B CA 1
ATOM 5051 C C . TYR B 1 286 ? 10.609 -29.328 0.339 1 86.62 286 TYR B C 1
ATOM 5053 O O . TYR B 1 286 ? 10.953 -29.109 1.5 1 86.62 286 TYR B O 1
ATOM 5061 N N . ARG B 1 287 ? 9.391 -29.203 -0.084 1 88.94 287 ARG B N 1
ATOM 5062 C CA . ARG B 1 287 ? 8.398 -28.438 0.648 1 88.94 287 ARG B CA 1
ATOM 5063 C C . ARG B 1 287 ? 8.086 -29.078 1.995 1 88.94 287 ARG B C 1
ATOM 5065 O O . ARG B 1 287 ? 7.895 -28.375 2.992 1 88.94 287 ARG B O 1
ATOM 5072 N N . MET B 1 288 ? 8.016 -30.391 2.068 1 90.5 288 MET B N 1
ATOM 5073 C CA . MET B 1 288 ? 7.586 -31.047 3.305 1 90.5 288 MET B CA 1
ATOM 5074 C C . MET B 1 288 ? 8.648 -30.891 4.395 1 90.5 288 MET B C 1
ATOM 5076 O O . MET B 1 288 ? 8.312 -30.797 5.574 1 90.5 288 MET B O 1
ATOM 5080 N N . ARG B 1 289 ? 9.859 -30.906 3.949 1 93.94 289 ARG B N 1
ATOM 5081 C CA . ARG B 1 289 ? 10.938 -30.672 4.91 1 93.94 289 ARG B CA 1
ATOM 5082 C C . ARG B 1 289 ? 10.867 -29.266 5.48 1 93.94 289 ARG B C 1
ATOM 5084 O O . ARG B 1 289 ? 11 -29.062 6.691 1 93.94 289 ARG B O 1
ATOM 5091 N N . VAL B 1 290 ? 10.672 -28.312 4.59 1 96.25 290 VAL B N 1
ATOM 5092 C CA . VAL B 1 290 ? 10.594 -26.922 5 1 96.25 290 VAL B CA 1
ATOM 5093 C C . VAL B 1 290 ? 9.406 -26.703 5.93 1 96.25 290 VAL B C 1
ATOM 5095 O O . VAL B 1 290 ? 9.531 -26.094 6.992 1 96.25 290 VAL B O 1
ATOM 5098 N N . ILE B 1 291 ? 8.273 -27.266 5.57 1 96.81 291 ILE B N 1
ATOM 5099 C CA . ILE B 1 291 ? 7.062 -27.156 6.371 1 96.81 291 ILE B CA 1
ATOM 5100 C C . ILE B 1 291 ? 7.301 -27.734 7.762 1 96.81 291 ILE B C 1
ATOM 5102 O O . ILE B 1 291 ? 6.953 -27.125 8.773 1 96.81 291 ILE B O 1
ATOM 5106 N N . SER B 1 292 ? 7.895 -28.906 7.777 1 97.06 292 SER B N 1
ATOM 5107 C CA . SER B 1 292 ? 8.18 -29.578 9.039 1 97.06 292 SER B CA 1
ATOM 5108 C C . SER B 1 292 ? 9.094 -28.734 9.922 1 97.06 292 SER B C 1
ATOM 5110 O O . SER B 1 292 ? 8.836 -28.578 11.117 1 97.06 292 SER B O 1
ATOM 5112 N N . ASP B 1 293 ? 10.102 -28.203 9.328 1 98 293 ASP B N 1
ATOM 5113 C CA . ASP B 1 293 ? 11.102 -27.469 10.102 1 98 293 ASP B CA 1
ATOM 5114 C C . ASP B 1 293 ? 10.555 -26.125 10.578 1 98 293 ASP B C 1
ATOM 5116 O O . ASP B 1 293 ? 10.906 -25.656 11.656 1 98 293 ASP B O 1
ATOM 5120 N N . VAL B 1 294 ? 9.727 -25.516 9.789 1 98.25 294 VAL B N 1
ATOM 5121 C CA . VAL B 1 294 ? 9.086 -24.266 10.227 1 98.25 294 VAL B CA 1
ATOM 5122 C C . VAL B 1 294 ? 8.148 -24.547 11.391 1 98.25 294 VAL B C 1
ATOM 5124 O O . VAL B 1 294 ? 8.094 -23.781 12.352 1 98.25 294 VAL B O 1
ATOM 5127 N N . ARG B 1 295 ? 7.402 -25.641 11.359 1 97.88 295 ARG B N 1
ATOM 5128 C CA . ARG B 1 295 ? 6.523 -26.047 12.453 1 97.88 295 ARG B CA 1
ATOM 5129 C C . ARG B 1 295 ? 7.316 -26.266 13.734 1 97.88 295 ARG B C 1
ATOM 5131 O O . ARG B 1 295 ? 6.902 -25.828 14.812 1 97.88 295 ARG B O 1
ATOM 5138 N N . LYS B 1 296 ? 8.398 -26.969 13.586 1 98.31 296 LYS B N 1
ATOM 5139 C CA . LYS B 1 296 ? 9.266 -27.219 14.734 1 98.31 296 LYS B CA 1
ATOM 5140 C C . LYS B 1 296 ? 9.773 -25.922 15.336 1 98.31 296 LYS B C 1
ATOM 5142 O O . LYS B 1 296 ? 9.82 -25.766 16.547 1 98.31 296 LYS B O 1
ATOM 5147 N N . GLU B 1 297 ? 10.188 -25.047 14.398 1 98.62 297 GLU B N 1
ATOM 5148 C CA . GLU B 1 297 ? 10.703 -23.766 14.859 1 98.62 297 GLU B CA 1
ATOM 5149 C C . GLU B 1 297 ? 9.633 -22.969 15.609 1 98.62 297 GLU B C 1
ATOM 5151 O O . GLU B 1 297 ? 9.898 -22.406 16.672 1 98.62 297 GLU B O 1
ATOM 5156 N N . LEU B 1 298 ? 8.438 -22.891 15.078 1 98.69 298 LEU B N 1
ATOM 5157 C CA . LEU B 1 298 ? 7.332 -22.203 15.734 1 98.69 298 LEU B CA 1
ATOM 5158 C C . LEU B 1 298 ? 6.988 -22.875 17.062 1 98.69 298 LEU B C 1
ATOM 5160 O O . LEU B 1 298 ? 6.672 -22.188 18.031 1 98.69 298 LEU B O 1
ATOM 5164 N N . ALA B 1 299 ? 7.039 -24.188 17.109 1 98.19 299 ALA B N 1
ATOM 5165 C CA . ALA B 1 299 ? 6.801 -24.922 18.344 1 98.19 299 ALA B CA 1
ATOM 5166 C C . ALA B 1 299 ? 7.848 -24.562 19.391 1 98.19 299 ALA B C 1
ATOM 5168 O O . ALA B 1 299 ? 7.516 -24.328 20.562 1 98.19 299 ALA B O 1
ATOM 5169 N N . ARG B 1 300 ? 9.039 -24.594 18.984 1 98.44 300 ARG B N 1
ATOM 5170 C CA . ARG B 1 300 ? 10.141 -24.25 19.891 1 98.44 300 ARG B CA 1
ATOM 5171 C C . ARG B 1 300 ? 9.93 -22.875 20.5 1 98.44 300 ARG B C 1
ATOM 5173 O O . ARG B 1 300 ? 10.211 -22.656 21.688 1 98.44 300 ARG B O 1
ATOM 5180 N N . ARG B 1 301 ? 9.414 -22 19.672 1 98.38 301 ARG B N 1
ATOM 5181 C CA . ARG B 1 301 ? 9.172 -20.625 20.094 1 98.38 301 ARG B CA 1
ATOM 5182 C C . ARG B 1 301 ? 7.863 -20.516 20.875 1 98.38 301 ARG B C 1
ATOM 5184 O O . ARG B 1 301 ? 7.516 -19.453 21.375 1 98.38 301 ARG B O 1
ATOM 5191 N N . GLU B 1 302 ? 7.137 -21.594 20.922 1 98.06 302 GLU B N 1
ATOM 5192 C CA . GLU B 1 302 ? 5.793 -21.578 21.5 1 98.06 302 GLU B CA 1
ATOM 5193 C C . GLU B 1 302 ? 4.926 -20.516 20.828 1 98.06 302 GLU B C 1
ATOM 5195 O O . GLU B 1 302 ? 4.266 -19.734 21.516 1 98.06 302 GLU B O 1
ATOM 5200 N N . SER B 1 303 ? 5.027 -20.547 19.531 1 98.38 303 SER B N 1
ATOM 5201 C CA . SER B 1 303 ? 4.367 -19.516 18.75 1 98.38 303 SER B CA 1
ATOM 5202 C C . SER B 1 303 ? 3.6 -20.109 17.578 1 98.38 303 SER B C 1
ATOM 5204 O O . SER B 1 303 ? 3.49 -21.344 17.469 1 98.38 303 SER B O 1
ATOM 5206 N N . ARG B 1 304 ? 2.926 -19.25 16.797 1 98.56 304 ARG B N 1
ATOM 5207 C CA . ARG B 1 304 ? 2.145 -19.609 15.617 1 98.56 304 ARG B CA 1
ATOM 5208 C C . ARG B 1 304 ? 1.914 -18.406 14.711 1 98.56 304 ARG B C 1
ATOM 5210 O O . ARG B 1 304 ? 2.35 -17.297 15.031 1 98.56 304 ARG B O 1
ATOM 5217 N N . GLN B 1 305 ? 1.314 -18.656 13.625 1 98.75 305 GLN B N 1
ATOM 5218 C CA . GLN B 1 305 ? 0.959 -17.562 12.727 1 98.75 305 GLN B CA 1
ATOM 5219 C C . GLN B 1 305 ? 0.091 -16.531 13.438 1 98.75 305 GLN B C 1
ATOM 5221 O O . GLN B 1 305 ? -0.887 -16.875 14.102 1 98.75 305 GLN B O 1
ATOM 5226 N N . GLY B 1 306 ? 0.482 -15.258 13.336 1 98.62 306 GLY B N 1
ATOM 5227 C CA . GLY B 1 306 ? -0.332 -14.156 13.82 1 98.62 306 GLY B CA 1
ATOM 5228 C C . GLY B 1 306 ? -0.053 -13.797 15.266 1 98.62 306 GLY B C 1
ATOM 5229 O O . GLY B 1 306 ? -0.598 -12.82 15.789 1 98.62 306 GLY B O 1
ATOM 5230 N N . GLU B 1 307 ? 0.81 -14.547 15.898 1 98.19 307 GLU B N 1
ATOM 5231 C CA . GLU B 1 307 ? 1.062 -14.344 17.328 1 98.19 307 GLU B CA 1
ATOM 5232 C C . GLU B 1 307 ? 1.626 -12.945 17.578 1 98.19 307 GLU B C 1
ATOM 5234 O O . GLU B 1 307 ? 1.359 -12.352 18.625 1 98.19 307 GLU B O 1
ATOM 5239 N N . LEU B 1 308 ? 2.408 -12.461 16.688 1 98.12 308 LEU B N 1
ATOM 5240 C CA . LEU B 1 308 ? 3.035 -11.148 16.844 1 98.12 308 LEU B CA 1
ATOM 5241 C C . LEU B 1 308 ? 2.488 -10.164 15.82 1 98.12 308 LEU B C 1
ATOM 5243 O O . LEU B 1 308 ? 3.135 -9.156 15.508 1 98.12 308 LEU B O 1
ATOM 5247 N N . TYR B 1 309 ? 1.305 -10.492 15.297 1 98.31 309 TYR B N 1
ATOM 5248 C CA . TYR B 1 309 ? 0.691 -9.602 14.32 1 98.31 309 TYR B CA 1
ATOM 5249 C C . TYR B 1 309 ? 0.009 -8.422 15.008 1 98.31 309 TYR B C 1
ATOM 5251 O O . TYR B 1 309 ? -0.929 -8.617 15.789 1 98.31 309 TYR B O 1
ATOM 5259 N N . LYS B 1 310 ? 0.535 -7.203 14.711 1 96.25 310 LYS B N 1
ATOM 5260 C CA . LYS B 1 310 ? 0.011 -5.965 15.281 1 96.25 310 LYS B CA 1
ATOM 5261 C C . LYS B 1 310 ? 0.25 -4.789 14.336 1 96.25 310 LYS B C 1
ATOM 5263 O O . LYS B 1 310 ? 1.356 -4.613 13.82 1 96.25 310 LYS B O 1
ATOM 5268 N N . VAL B 1 311 ? -0.824 -4.07 14.102 1 97.12 311 VAL B N 1
ATOM 5269 C CA . VAL B 1 311 ? -0.702 -2.9 13.242 1 97.12 311 VAL B CA 1
ATOM 5270 C C . VAL B 1 311 ? -1.175 -1.656 13.992 1 97.12 311 VAL B C 1
ATOM 5272 O O . VAL B 1 311 ? -2.369 -1.498 14.25 1 97.12 311 VAL B O 1
ATOM 5275 N N . GLY B 1 312 ? -0.241 -0.78 14.352 1 97 312 GLY B N 1
ATOM 5276 C CA . GLY B 1 312 ? -0.559 0.45 15.062 1 97 312 GLY B CA 1
ATOM 5277 C C . GLY B 1 312 ? -0.815 0.238 16.547 1 97 312 GLY B C 1
ATOM 5278 O O . GLY B 1 312 ? -0.69 -0.88 17.047 1 97 312 GLY B O 1
ATOM 5279 N N . LEU B 1 313 ? -1.158 1.295 17.25 1 97.75 313 LEU B N 1
ATOM 5280 C CA . LEU B 1 313 ? -1.438 1.28 18.688 1 97.75 313 LEU B CA 1
ATOM 5281 C C . LEU B 1 313 ? -2.895 0.919 18.953 1 97.75 313 LEU B C 1
ATOM 5283 O O . LEU B 1 313 ? -3.783 1.308 18.188 1 97.75 313 LEU B O 1
ATOM 5287 N N . SER B 1 314 ? -3.141 0.147 20.031 1 97.25 314 SER B N 1
ATOM 5288 C CA . SER B 1 314 ? -4.5 -0.12 20.5 1 97.25 314 SER B CA 1
ATOM 5289 C C . SER B 1 314 ? -5.078 1.085 21.234 1 97.25 314 SER B C 1
ATOM 5291 O O . SER B 1 314 ? -4.352 2.021 21.562 1 97.25 314 SER B O 1
ATOM 5293 N N . ALA B 1 315 ? -6.344 1.064 21.406 1 96.88 315 ALA B N 1
ATOM 5294 C CA . ALA B 1 315 ? -7.012 2.146 22.125 1 96.88 315 ALA B CA 1
ATOM 5295 C C . ALA B 1 315 ? -6.418 2.324 23.516 1 96.88 315 ALA B C 1
ATOM 5297 O O . ALA B 1 315 ? -6.25 3.453 23.984 1 96.88 315 ALA B O 1
ATOM 5298 N N . GLU B 1 316 ? -6.027 1.266 24.156 1 95.75 316 GLU B N 1
ATOM 5299 C CA . GLU B 1 316 ? -5.477 1.286 25.516 1 95.75 316 GLU B CA 1
ATOM 5300 C C . GLU B 1 316 ? -4.086 1.908 25.531 1 95.75 316 GLU B C 1
ATOM 5302 O O . GLU B 1 316 ? -3.631 2.396 26.562 1 95.75 316 GLU B O 1
ATOM 5307 N N . GLU B 1 317 ? -3.477 1.898 24.375 1 95.69 317 GLU B N 1
ATOM 5308 C CA . GLU B 1 317 ? -2.109 2.406 24.281 1 95.69 317 GLU B CA 1
ATOM 5309 C C . GLU B 1 317 ? -2.096 3.898 23.953 1 95.69 317 GLU B C 1
ATOM 5311 O O . GLU B 1 317 ? -1.045 4.539 24.016 1 95.69 317 GLU B O 1
ATOM 5316 N N . LEU B 1 318 ? -3.24 4.406 23.594 1 95.69 318 LEU B N 1
ATOM 5317 C CA . LEU B 1 318 ? -3.338 5.824 23.266 1 95.69 318 LEU B CA 1
ATOM 5318 C C . LEU B 1 318 ? -3.346 6.68 24.531 1 95.69 318 LEU B C 1
ATOM 5320 O O . LEU B 1 318 ? -4.301 7.418 24.781 1 95.69 318 LEU B O 1
ATOM 5324 N N . VAL B 1 319 ? -2.365 6.578 25.375 1 90.44 319 VAL B N 1
ATOM 5325 C CA . VAL B 1 319 ? -2.197 7.34 26.609 1 90.44 319 VAL B CA 1
ATOM 5326 C C . VAL B 1 319 ? -0.82 7.996 26.625 1 90.44 319 VAL B C 1
ATOM 5328 O O . VAL B 1 319 ? 0.199 7.316 26.75 1 90.44 319 VAL B O 1
ATOM 5331 N N . PRO B 1 320 ? -0.853 9.266 26.469 1 86.94 320 PRO B N 1
ATOM 5332 C CA . PRO B 1 320 ? 0.448 9.938 26.484 1 86.94 320 PRO B CA 1
ATOM 5333 C C . PRO B 1 320 ? 1.237 9.672 27.766 1 86.94 320 PRO B C 1
ATOM 5335 O O . PRO B 1 320 ? 0.654 9.586 28.844 1 86.94 320 PRO B O 1
ATOM 5338 N N . LEU B 1 321 ? 2.447 9.281 27.641 1 82.25 321 LEU B N 1
ATOM 5339 C CA . LEU B 1 321 ? 3.289 8.93 28.781 1 82.25 321 LEU B CA 1
ATOM 5340 C C . LEU B 1 321 ? 3.865 10.18 29.438 1 82.25 321 LEU B C 1
ATOM 5342 O O . LEU B 1 321 ? 4.32 10.133 30.578 1 82.25 321 LEU B O 1
ATOM 5346 N N . VAL B 1 322 ? 4.113 11.188 28.859 1 64.44 322 VAL B N 1
ATOM 5347 C CA . VAL B 1 322 ? 4.566 12.445 29.438 1 64.44 322 VAL B CA 1
ATOM 5348 C C . VAL B 1 322 ? 3.426 13.461 29.422 1 64.44 322 VAL B C 1
ATOM 5350 O O . VAL B 1 322 ? 2.66 13.531 28.453 1 64.44 322 VAL B O 1
ATOM 5353 N N . LYS B 1 323 ? 2.773 13.484 30.641 1 54.59 323 LYS B N 1
ATOM 5354 C CA . LYS B 1 323 ? 1.631 14.391 30.766 1 54.59 323 LYS B CA 1
ATOM 5355 C C . LYS B 1 323 ? 1.838 15.648 29.922 1 54.59 323 LYS B C 1
ATOM 5357 O O . LYS B 1 323 ? 1.624 15.633 28.703 1 54.59 323 LYS B O 1
ATOM 5362 N N . GLY B 1 324 ? 2.051 16.953 30.562 1 43.94 324 GLY B N 1
ATOM 5363 C CA . GLY B 1 324 ? 1.959 18.391 30.344 1 43.94 324 GLY B CA 1
ATOM 5364 C C . GLY B 1 324 ? 2.895 18.875 29.266 1 43.94 324 GLY B C 1
ATOM 5365 O O . GLY B 1 324 ? 3.314 20.047 29.281 1 43.94 324 GLY B O 1
ATOM 5366 N N . ALA B 1 325 ? 3.691 18.344 28.625 1 37.19 325 ALA B N 1
ATOM 5367 C CA . ALA B 1 325 ? 4.367 19.438 27.906 1 37.19 325 ALA B CA 1
ATOM 5368 C C . ALA B 1 325 ? 3.355 20.422 27.328 1 37.19 325 ALA B C 1
ATOM 5370 O O . ALA B 1 325 ? 2.953 20.297 26.172 1 37.19 325 ALA B O 1
ATOM 5371 N N . THR B 1 326 ? 2.242 20.609 27.922 1 34.09 326 THR B N 1
ATOM 5372 C CA . THR B 1 326 ? 1.49 21.859 27.766 1 34.09 326 THR B CA 1
ATOM 5373 C C . THR B 1 326 ? 2.416 23.062 27.875 1 34.09 326 THR B C 1
ATOM 5375 O O . THR B 1 326 ? 3.404 23.031 28.609 1 34.09 326 THR B O 1
ATOM 5378 N N . GLY B 1 327 ? 2.57 23.781 26.938 1 32.75 327 GLY B N 1
ATOM 5379 C CA . GLY B 1 327 ? 3.42 24.953 26.75 1 32.75 327 GLY B CA 1
ATOM 5380 C C . GLY B 1 327 ? 3.531 25.812 27.984 1 32.75 327 GLY B C 1
ATOM 5381 O O . GLY B 1 327 ? 4.109 26.906 27.938 1 32.75 327 GLY B O 1
ATOM 5382 N N . ALA B 1 328 ? 2.867 25.844 29.188 1 30.97 328 ALA B N 1
ATOM 5383 C CA . ALA B 1 328 ? 2.992 26.875 30.203 1 30.97 328 ALA B CA 1
ATOM 5384 C C . ALA B 1 328 ? 4.359 26.828 30.875 1 30.97 328 ALA B C 1
ATOM 5386 O O . ALA B 1 328 ? 4.789 27.797 31.516 1 30.97 328 ALA B O 1
ATOM 5387 N N . GLU B 1 329 ? 4.984 25.703 31.062 1 30.86 329 GLU B N 1
ATOM 5388 C CA . GLU B 1 329 ? 6.195 25.969 31.828 1 30.86 329 GLU B CA 1
ATOM 5389 C C . GLU B 1 329 ? 7.305 26.516 30.938 1 30.86 329 GLU B C 1
ATOM 5391 O O . GLU B 1 329 ? 8.297 25.828 30.688 1 30.86 329 GLU B O 1
ATOM 5396 N N . ARG B 1 330 ? 7.086 27.062 29.734 1 30.31 330 ARG B N 1
ATOM 5397 C CA . ARG B 1 330 ? 8.156 27.844 29.125 1 30.31 330 ARG B CA 1
ATOM 5398 C C . ARG B 1 330 ? 8.641 28.938 30.094 1 30.31 330 ARG B C 1
ATOM 5400 O O . ARG B 1 330 ? 7.906 29.359 30.984 1 30.31 330 ARG B O 1
ATOM 5407 N N . SER B 1 331 ? 9.93 29.391 30.078 1 25.3 331 SER B N 1
ATOM 5408 C CA . SER B 1 331 ? 10.75 30.359 30.797 1 25.3 331 SER B CA 1
ATOM 5409 C C . SER B 1 331 ? 9.992 31.656 31.062 1 25.3 331 SER B C 1
ATOM 5411 O O . SER B 1 331 ? 9.156 32.062 30.25 1 25.3 331 SER B O 1
ATOM 5413 N N . GLY B 1 332 ? 9.812 32.094 32.344 1 23.47 332 GLY B N 1
ATOM 5414 C CA . GLY B 1 332 ? 9.984 33.375 33.031 1 23.47 332 GLY B CA 1
ATOM 5415 C C . GLY B 1 332 ? 11.109 34.219 32.438 1 23.47 332 GLY B C 1
ATOM 5416 O O . GLY B 1 332 ? 12.281 33.938 32.656 1 23.47 332 GLY B O 1
ATOM 5417 N N . VAL B 1 333 ? 11.281 34.656 31.203 1 21.86 333 VAL B N 1
ATOM 5418 C CA . VAL B 1 333 ? 12.031 35.875 31.031 1 21.86 333 VAL B CA 1
ATOM 5419 C C . VAL B 1 333 ? 11.453 36.969 31.938 1 21.86 333 VAL B C 1
ATOM 5421 O O . VAL B 1 333 ? 10.273 37.312 31.812 1 21.86 333 VAL B O 1
ATOM 5424 N N . SER B 1 334 ? 11.922 37.125 33.094 1 19.67 334 SER B N 1
ATOM 5425 C CA . SER B 1 334 ? 12.047 38.375 33.844 1 19.67 334 SER B CA 1
ATOM 5426 C C . SER B 1 334 ? 12.227 39.562 32.938 1 19.67 334 SER B C 1
ATOM 5428 O O . SER B 1 334 ? 12.867 39.438 31.875 1 19.67 334 SER B O 1
ATOM 5430 N N . THR B 1 335 ? 11.594 40.656 33.25 1 18.84 335 THR B N 1
ATOM 5431 C CA . THR B 1 335 ? 12.266 41.969 33.25 1 18.84 335 THR B CA 1
ATOM 5432 C C . THR B 1 335 ? 13.578 41.875 34.031 1 18.84 335 THR B C 1
ATOM 5434 O O . THR B 1 335 ? 13.648 41.25 35.094 1 18.84 335 THR B O 1
#

Organism: Methanopyrus kandleri (strain AV19 / DSM 6324 / JCM 9639 / NBRC 100938) (NCBI:txid190192)